Protein 4WIN (pdb70)

Foldseek 3Di:
DAEEEEEDQADPLRVLLVVLCVVVPHHYDYYYLADDCVVPVPPNYLAYEYEAHPDDLPDPPGRAHDLVVVVVCQVVLHAYEYEAVRQVNVQVSFVFDKDFFPDADFFKFKKAFDAPPCQQVPPQQCLPVHAPGSCRNCVVFAHHNDGDLLCPPPDDRIWIFGGDDRMATPGGGDPKHQTMAGNRYRRQWIADDSSNYIYGNTDLSDVSGVCSSVSVCRCQCVVSPDDD/DEEEEEEDQADPLRVLLVVLCVVVVHHYDYYYLADDCVNPVPPRYLAYEYEAHDDDPPDPPGRAHDLVVVVVCLVVLHAYEYEANRQVNVQVSFVFDKFFFPDFDFFKFKKFWDAPVCLLVDQQLPLPPDDSDSCVSCVVFAHHHDADLLCPPPPDRMWTFGADHGMATPGGGDQKHQTMAGNRYRSQWIADPSRNYIYGNTDLSDVRGVCSSVSSCSCRCVNSNDDD

GO terms:
  GO:0000287 magnesium ion binding (F, IDA)
  GO:0003922 GMP synthase (glutamine-hydrolyzing) activity (F, IDA)
  GO:0006177 GMP biosynthetic process (P, IDA)
  GO:0003922 GMP synthase (glutamine-hydrolyzing) activity (F, EXP)

CATH classification: 3.40.50.880

Nearest PDB structures (foldseek):
  4win-assembly2_B  TM=1.004E+00  e=6.327E-55  Plasmodium falciparum 3D7
  3uow-assembly1_A  TM=9.994E-01  e=2.129E-46  Plasmodium falciparum 3D7
  4wio-assembly1_A  TM=9.931E-01  e=1.681E-43  Plasmodium falciparum 3D7
  4wim-assembly1_A  TM=9.655E-01  e=7.748E-39  Plasmodium falciparum 3D7
  7zu9-assembly1_A  TM=9.423E-01  e=2.255E-33  Plasmodium falciparum 3D7

Solvent-accessible surface area: 18667 Å² total; per-residue (Å²): 181,33,44,0,0,0,0,5,1,4,4,46,31,0,12,44,0,14,68,12,1,78,78,19,83,7,88,23,45,6,40,6,23,2,4,42,48,133,50,1,48,142,60,81,16,69,0,0,0,0,0,0,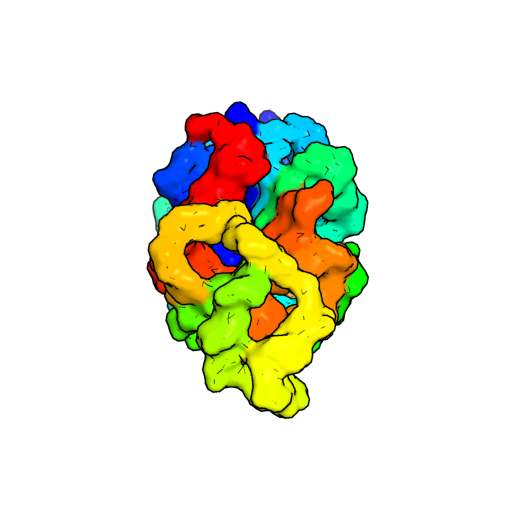16,66,42,31,4,94,115,100,56,14,3,70,6,77,103,115,0,1,92,40,0,27,144,120,107,12,8,0,0,0,0,8,2,0,0,8,0,0,0,60,16,25,68,13,96,14,130,73,16,154,71,69,13,155,11,88,29,85,0,17,3,2,42,74,114,10,24,127,75,6,125,26,19,165,84,30,82,86,14,102,48,8,150,72,6,12,87,112,51,82,15,26,110,131,50,2,64,1,3,81,120,22,134,60,40,84,3,39,0,47,0,37,12,104,30,31,3,45,108,34,1,117,71,4,32,0,1,1,0,0,101,54,0,23,3,0,1,1,15,0,125,97,92,52,0,4,0,0,0,1,4,0,0,18,119,28,3,135,34,0,62,46,1,0,101,1,2,0,39,56,16,6,150,13,72,108,94,33,85,0,1,0,0,6,0,3,7,45,29,1,16,50,0,15,114,40,0,66,101,20,77,6,140,32,15,16,34,3,19,0,1,60,43,91,60,0,58,109,76,85,20,41,0,0,0,0,0,0,19,61,39,25,7,86,113,108,53,10,1,65,7,70,112,94,0,4,97,44,0,31,133,80,84,12,11,1,0,0,0,5,3,0,0,7,3,0,0,61,18,27,125,11,88,12,122,108,13,107,72,63,13,161,11,82,26,85,0,20,6,1,42,87,111,11,26,88,83,6,126,29,4,69,88,53,50,107,58,79,46,12,84,48,25,14,81,127,61,80,21,27,113,128,54,2,58,1,3,78,129,29,112,54,50,92,1,46,0,41,0,32,10,95,17,21,4,55,65,32,1,76,72,6,57,0,0,0,0,0,72,60,0,28,3,0,1,2,18,1,54,104,88,59,0,2,0,0,0,1,5,0,5,10,84,75,2,135,36,0,79,50,0,1,86,4,0,0,15,56,23,10,146,5,76,206

InterPro domains:
  IPR001674 GMP synthase, C-terminal [PF00958] (464-554)
  IPR001674 GMP synthase, C-terminal [TIGR00884] (244-555)
  IPR001674 GMP synthase, C-terminal [cd01997] (248-555)
  IPR004739 GMP synthase, glutamine amidotransferase [TIGR00888] (9-232)
  IPR004739 GMP synthase, glutamine amidotransferase [cd01742] (9-225)
  IPR014729 Rossmann-like alpha/beta/alpha sandwich fold [G3DSA:3.40.50.620] (236-440)
  IPR017926 Glutamine amidotransferase [PF00117] (10-226)
  IPR022310 NAD/GMP synthase [PF02540] (250-316)
  IPR022955 GMP synthase [MF_00344] (6-555)
  IPR025777 GMP synthetase ATP pyrophosphatase domain [PS51553] (235-430)
  IPR029062 Class I glutamine amidotransferase-like [G3DSA:3.40.50.880] (1-232)
  IPR029062 Class I glutamine amidotransferase-like [SSF52317] (8-234)

Sequence (456 aa):
YDKILVLNFGSQYFHLIVKRLNNIKIFSETKDYGVELKDIKDMNIKGVILSGGPYSVTEAGSPHLKKEVFEYFLEKKIPIFGICYGMQEIAVQMNGEVKKSKTSEYGCTDVNILRNDNINNITYCRNFGDSSSAMDLYSNYKLMNETCCLFENIKSDITTVWMNHNDEVTKIPENFYLVSSSENCLICSIYNKEYNIYGVQYHPEVYESLDGELMFYNFAYNICKCKKYDKILVLNFGSQYFHLIVKRLNNIKIFSETKDYGVELKDIKDMNIKGVILSGGPYSVTEAGSPHLKKEVFEYFLEKKIPIFGICYGMQEIAVQMNGEVKKSKTSEYGCTDVNILRNDNINNITYCRNFGDSSSAMDLYSNYKLMNETCCLFENIKSDITTVWMNHNDEVTKIPENFYLVSSSENCLICSIYNKEYNIYGVQYHPEVYESLDGELMFYNFAYNICKCKK

Secondary structure (DSSP, 8-state):
--EEEEEESS-TTHHHHHHHHHHTT--EEEEETT--HHHHTTS-EEEEEE---SS-TTSTT-----HHHHHHHHHTT--EEEETHHHHHHHHHTT-EEEEEEEEEEEEEEEEEP-TT-GGG---GGGTTT-SSHHHHGGGS---SS--GGGTT-SSSEEEEEEEEEEEEEEPPTT-EEEEEETTEEEEEEEETTTTEEEESS-TTSTTSTTHHHHHHIIIIIIS----/--EEEEEESS-TTHHHHHHHHHHTT-EEEEEETT--GGGTTTS-EEEEEE---SS-SSSTT-----HHHHHHHHHTT--EEEETHHHHHHHHHTT-EEEEEEEEEEEEEEEEE--GGGGGG---GGGGSS---HHHHGGGS---SS--GGGTT-S-SEEEEEEEEEEEEEEPPTT-EEEEE-SS-SS-EEEETTTTEEEESS-TTSTT-TTHHHHHHIIIIIIS----

Organism: Plasmodium falciparum (isolate 3D7) (NCBI:txid36329)

B-factor: mean 45.23, std 11.97, range [20.73, 97.27]

Structure (mmCIF, N/CA/C/O backbone):
data_4WIN
#
_entry.id   4WIN
#
_cell.length_a   70.820
_cell.length_b   74.210
_cell.length_c   91.590
_cell.angle_alpha   90.00
_cell.angle_beta   90.00
_cell.angle_gamma   90.00
#
_symmetry.space_group_name_H-M   'P 21 21 21'
#
loop_
_entity.id
_entity.type
_entity.pdbx_description
1 polymer 'GMP synthetase'
2 non-polymer 'NITRATE ION'
3 water water
#
loop_
_atom_site.group_PDB
_atom_site.id
_atom_site.type_symbol
_atom_site.label_atom_id
_atom_site.label_alt_id
_atom_site.label_comp_id
_atom_site.label_asym_id
_atom_site.label_entity_id
_atom_site.label_seq_id
_atom_site.pdbx_PDB_ins_code
_atom_site.Cartn_x
_atom_site.Cartn_y
_atom_site.Cartn_z
_atom_site.occupancy
_atom_site.B_iso_or_equiv
_atom_site.auth_seq_id
_atom_site.auth_comp_id
_atom_site.auth_asym_id
_atom_site.auth_atom_id
_atom_site.pdbx_PDB_model_num
ATOM 1 N N . TYR A 1 18 ? -6.383 -26.371 -15.114 1.00 71.89 6 TYR A N 1
ATOM 2 C CA . TYR A 1 18 ? -5.635 -26.456 -13.865 1.00 65.55 6 TYR A CA 1
ATOM 3 C C . TYR A 1 18 ? -6.565 -26.596 -12.665 1.00 65.76 6 TYR A C 1
ATOM 4 O O . TYR A 1 18 ? -7.749 -26.265 -12.740 1.00 62.85 6 TYR A O 1
ATOM 13 N N . ASP A 1 19 ? -6.019 -27.089 -11.558 1.00 59.83 7 ASP A N 1
ATOM 14 C CA . ASP A 1 19 ? -6.748 -27.121 -10.298 1.00 58.27 7 ASP A CA 1
ATOM 15 C C . ASP A 1 19 ? -6.526 -25.812 -9.548 1.00 55.88 7 ASP A C 1
ATOM 16 O O . ASP A 1 19 ? -5.577 -25.679 -8.775 1.00 57.22 7 ASP A O 1
ATOM 21 N N . LYS A 1 20 ? -7.408 -24.846 -9.790 1.00 55.66 8 LYS A N 1
ATOM 22 C CA . LYS A 1 20 ? -7.270 -23.507 -9.227 1.00 50.46 8 LYS A CA 1
ATOM 23 C C . LYS A 1 20 ? -7.509 -23.452 -7.720 1.00 48.26 8 LYS A C 1
ATOM 24 O O . LYS A 1 20 ? -8.452 -24.052 -7.203 1.00 40.83 8 LYS A O 1
ATOM 30 N N . ILE A 1 21 ? -6.643 -22.720 -7.026 1.00 45.14 9 ILE A N 1
ATOM 31 C CA . ILE A 1 21 ? -6.872 -22.365 -5.632 1.00 34.15 9 ILE A CA 1
ATOM 32 C C . ILE A 1 21 ? -7.159 -20.870 -5.556 1.00 32.40 9 ILE A C 1
ATOM 33 O O . ILE A 1 21 ? -6.291 -20.049 -5.849 1.00 32.33 9 ILE A O 1
ATOM 38 N N . LEU A 1 22 ? -8.386 -20.522 -5.181 1.00 31.05 10 LEU A N 1
ATOM 39 C CA . LEU A 1 22 ? -8.801 -19.126 -5.121 1.00 27.10 10 LEU A CA 1
ATOM 40 C C . LEU A 1 22 ? -8.341 -18.460 -3.827 1.00 31.00 10 LEU A C 1
ATOM 41 O O . LEU A 1 22 ? -8.725 -18.871 -2.734 1.00 31.65 10 LEU A O 1
ATOM 46 N N . VAL A 1 23 ? -7.512 -17.430 -3.957 1.00 30.25 11 VAL A N 1
ATOM 47 C CA . VAL A 1 23 ? -7.036 -16.690 -2.796 1.00 30.07 11 VAL A CA 1
ATOM 48 C C . VAL A 1 23 ? -7.685 -15.312 -2.754 1.00 34.86 11 VAL A C 1
ATOM 49 O O . VAL A 1 23 ? -7.449 -14.477 -3.629 1.00 37.86 11 VAL A O 1
ATOM 53 N N . LEU A 1 24 ? -8.503 -15.078 -1.734 1.00 28.71 12 LEU A N 1
ATOM 54 C CA . LEU A 1 24 ? -9.238 -13.825 -1.624 1.00 30.76 12 LEU A CA 1
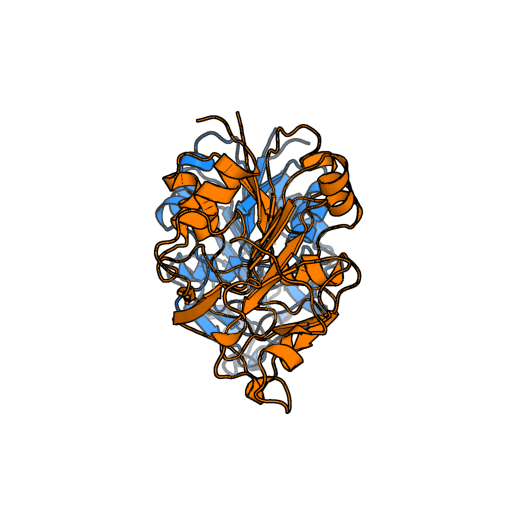ATOM 55 C C . LEU A 1 24 ? -8.506 -12.821 -0.736 1.00 32.80 12 LEU A C 1
ATOM 56 O O . LEU A 1 24 ? -8.020 -13.164 0.343 1.00 30.20 12 LEU A O 1
ATOM 61 N N . ASN A 1 25 ? -8.436 -11.578 -1.206 1.00 28.55 13 ASN A N 1
ATOM 62 C CA . ASN A 1 25 ? -7.662 -10.537 -0.541 1.00 27.76 13 ASN A CA 1
ATOM 63 C C . ASN A 1 25 ? -8.498 -9.694 0.417 1.00 29.32 13 ASN A C 1
ATOM 64 O O . ASN A 1 25 ? -9.478 -9.064 0.018 1.00 26.54 13 ASN A O 1
ATOM 69 N N . PHE A 1 26 ? -8.096 -9.682 1.683 1.00 28.75 14 PHE A N 1
ATOM 70 C CA . PHE A 1 26 ? -8.760 -8.862 2.685 1.00 28.12 14 PHE A CA 1
ATOM 71 C C . PHE A 1 26 ? -7.852 -7.729 3.148 1.00 30.64 14 PHE A C 1
ATOM 72 O O . PHE A 1 26 ? -8.058 -7.152 4.214 1.00 29.56 14 PHE A O 1
ATOM 80 N N . GLY A 1 27 ? -6.844 -7.420 2.336 1.00 34.37 15 GLY A N 1
ATOM 81 C CA . GLY A 1 27 ? -5.995 -6.265 2.567 1.00 29.59 15 GLY A CA 1
ATOM 82 C C . GLY A 1 27 ? -4.662 -6.549 3.233 1.00 31.62 15 GLY A C 1
ATOM 83 O O . GLY A 1 27 ? -3.983 -5.628 3.687 1.00 33.08 15 GLY A O 1
ATOM 84 N N . SER A 1 28 ? -4.277 -7.820 3.278 1.00 29.02 16 SER A N 1
ATOM 85 C CA . SER A 1 28 ? -3.081 -8.233 4.009 1.00 35.28 16 SER A CA 1
ATOM 86 C C . SER A 1 28 ? -1.788 -7.682 3.415 1.00 37.59 16 SER A C 1
ATOM 87 O O . SER A 1 28 ? -1.626 -7.616 2.196 1.00 37.88 16 SER A O 1
ATOM 90 N N . GLN A 1 29 ? -0.870 -7.291 4.293 1.00 34.72 17 GLN A N 1
ATOM 91 C CA . GLN A 1 29 ? 0.469 -6.889 3.884 1.00 33.63 17 GLN A CA 1
ATOM 92 C C . GLN A 1 29 ? 1.297 -8.119 3.528 1.00 34.86 17 GLN A C 1
ATOM 93 O O . GLN A 1 29 ? 2.329 -8.014 2.865 1.00 31.98 17 GLN A O 1
ATOM 99 N N . TYR A 1 30 ? 0.835 -9.282 3.981 1.00 34.24 18 TYR A N 1
ATOM 100 C CA . TYR A 1 30 ? 1.513 -10.544 3.710 1.00 32.39 18 TYR A CA 1
ATOM 101 C C . TYR A 1 30 ? 0.798 -11.342 2.626 1.00 29.36 18 TYR A C 1
ATOM 102 O O . TYR A 1 30 ? 1.008 -12.547 2.502 1.00 34.66 18 TYR A O 1
ATOM 111 N N . PHE A 1 31 ? -0.050 -10.676 1.849 1.00 32.27 19 PHE A N 1
ATOM 112 C CA . PHE A 1 31 ? -0.909 -11.378 0.901 1.00 32.99 19 PHE A CA 1
ATOM 113 C C . PHE A 1 31 ? -0.129 -12.127 -0.174 1.00 35.35 19 PHE A C 1
ATOM 114 O O . PHE A 1 31 ? -0.449 -13.274 -0.486 1.00 33.54 19 PHE A O 1
ATOM 122 N N . HIS A 1 32 ? 0.888 -11.488 -0.743 1.00 34.03 20 HIS A N 1
ATOM 123 C CA . HIS A 1 32 ? 1.625 -12.109 -1.837 1.00 30.02 20 HIS A CA 1
ATOM 124 C C . HIS A 1 32 ? 2.438 -13.304 -1.355 1.00 30.89 20 HIS A C 1
ATOM 125 O O . HIS A 1 32 ? 2.827 -14.160 -2.149 1.00 30.81 20 HIS A O 1
ATOM 132 N N . LEU A 1 33 ? 2.687 -13.364 -0.051 1.00 31.71 21 LEU A N 1
ATOM 133 C CA . LEU A 1 33 ? 3.385 -14.501 0.535 1.00 27.58 21 LEU A CA 1
ATOM 134 C C . LEU A 1 33 ? 2.544 -15.768 0.408 1.00 33.24 21 LEU A C 1
ATOM 135 O O . LEU A 1 33 ? 3.080 -16.872 0.317 1.00 36.09 21 LEU A O 1
ATOM 140 N N . ILE A 1 34 ? 1.225 -15.602 0.393 1.00 33.74 22 ILE A N 1
ATOM 141 C CA . ILE A 1 34 ? 0.315 -16.724 0.198 1.00 30.96 22 ILE A CA 1
ATOM 142 C C . ILE A 1 34 ? 0.472 -17.295 -1.206 1.00 30.63 22 ILE A C 1
ATOM 143 O O . ILE A 1 34 ? 0.448 -18.512 -1.399 1.00 35.88 22 ILE A O 1
ATOM 148 N N . VAL A 1 35 ? 0.638 -16.410 -2.183 1.00 23.72 23 VAL A N 1
ATOM 149 C CA . VAL A 1 35 ? 0.872 -16.831 -3.558 1.00 26.49 23 VAL A CA 1
ATOM 150 C C . VAL A 1 35 ? 2.231 -17.516 -3.664 1.00 32.02 23 VAL A C 1
ATOM 151 O O . VAL A 1 35 ? 2.380 -18.515 -4.367 1.00 35.10 23 VAL A O 1
ATOM 155 N N . LYS A 1 36 ? 3.213 -16.979 -2.946 1.00 32.03 24 LYS A N 1
ATOM 15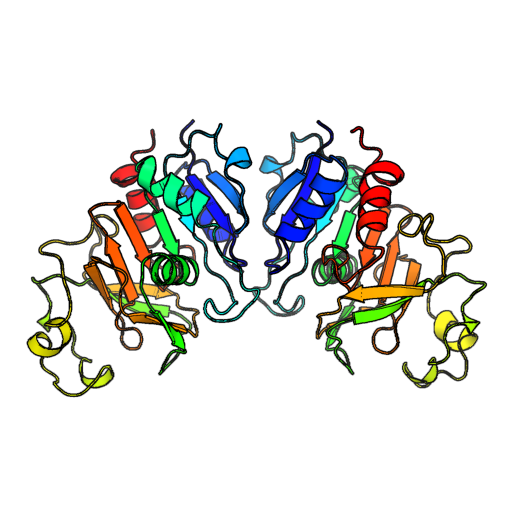6 C CA . LYS A 1 36 ? 4.543 -17.574 -2.893 1.00 31.68 24 LYS A CA 1
ATOM 157 C C . LYS A 1 36 ? 4.486 -19.006 -2.370 1.00 38.60 24 LYS A C 1
ATOM 158 O O . LYS A 1 36 ? 5.122 -19.901 -2.928 1.00 36.14 24 LYS A O 1
ATOM 164 N N . ARG A 1 37 ? 3.719 -19.214 -1.302 1.00 36.49 25 ARG A N 1
ATOM 165 C CA . ARG A 1 37 ? 3.565 -20.539 -0.704 1.00 31.69 25 ARG A CA 1
ATOM 166 C C . ARG A 1 37 ? 2.982 -21.539 -1.695 1.00 33.98 25 ARG A C 1
ATOM 167 O O . ARG A 1 37 ? 3.410 -22.691 -1.750 1.00 35.69 25 ARG A O 1
ATOM 175 N N . LEU A 1 38 ? 2.003 -21.093 -2.475 1.00 33.90 26 LEU A N 1
ATOM 176 C CA . LEU A 1 38 ? 1.366 -21.962 -3.456 1.00 37.36 26 LEU A CA 1
ATOM 177 C C . LEU A 1 38 ? 2.288 -22.213 -4.645 1.00 36.24 26 LEU A C 1
ATOM 178 O O . LEU A 1 38 ? 2.239 -23.275 -5.265 1.00 38.47 26 LEU A O 1
ATOM 183 N N . ASN A 1 39 ? 3.130 -21.234 -4.958 1.00 37.08 27 ASN A N 1
ATOM 184 C CA . ASN A 1 39 ? 4.116 -21.397 -6.019 1.00 40.83 27 ASN A CA 1
ATOM 185 C C . ASN A 1 39 ? 5.188 -22.408 -5.629 1.00 37.19 27 ASN A C 1
ATOM 186 O O . ASN A 1 39 ? 5.644 -23.194 -6.458 1.00 39.23 27 ASN A O 1
ATOM 191 N N . ASN A 1 40 ? 5.578 -22.383 -4.358 1.00 38.88 28 ASN A N 1
ATOM 192 C CA . ASN A 1 40 ? 6.598 -23.288 -3.837 1.00 35.94 28 ASN A CA 1
ATOM 193 C C . ASN A 1 40 ? 6.176 -24.751 -3.918 1.00 39.19 28 ASN A C 1
ATOM 194 O O . ASN A 1 40 ? 7.015 -25.639 -4.062 1.00 39.11 28 ASN A O 1
ATOM 199 N N . ILE A 1 41 ? 4.874 -24.997 -3.822 1.00 39.14 29 ILE A N 1
ATOM 200 C CA . ILE A 1 41 ? 4.347 -26.355 -3.904 1.00 36.04 29 ILE A CA 1
ATOM 201 C C . ILE A 1 41 ? 3.669 -26.607 -5.248 1.00 36.81 29 ILE A C 1
ATOM 202 O O . ILE A 1 41 ? 2.848 -27.517 -5.374 1.00 36.09 29 ILE A O 1
ATOM 207 N N . LYS A 1 42 ? 4.021 -25.789 -6.239 1.00 37.23 30 LYS A N 1
ATOM 208 C CA . LYS A 1 42 ? 3.547 -25.948 -7.614 1.00 42.16 30 LYS A CA 1
ATOM 209 C C . LYS A 1 42 ? 2.023 -26.010 -7.716 1.00 43.71 30 LYS A C 1
ATOM 210 O O . LYS A 1 42 ? 1.462 -26.995 -8.195 1.00 47.36 30 LYS A O 1
ATOM 213 N N . ILE A 1 43 ? 1.361 -24.950 -7.266 1.00 45.69 31 ILE A N 1
ATOM 214 C CA . ILE A 1 43 ? -0.096 -24.884 -7.284 1.00 39.29 31 ILE A CA 1
ATOM 215 C C . ILE A 1 43 ? -0.579 -23.619 -7.986 1.00 37.01 31 ILE A C 1
ATOM 216 O O . ILE A 1 43 ? -0.173 -22.512 -7.634 1.00 38.57 31 ILE A O 1
ATOM 221 N N . PHE A 1 44 ? -1.440 -23.789 -8.985 1.00 38.87 32 PHE A N 1
ATOM 222 C CA . PHE A 1 44 ? -1.997 -22.652 -9.707 1.00 36.13 32 PHE A CA 1
ATOM 223 C C . PHE A 1 44 ? -2.965 -21.887 -8.812 1.00 42.46 32 PHE A C 1
ATOM 224 O O . PHE A 1 44 ? -3.898 -22.466 -8.254 1.00 39.22 32 PHE A O 1
ATOM 232 N N . SER A 1 45 ? -2.739 -20.584 -8.676 1.00 41.18 33 SER A N 1
ATOM 233 C CA . SER A 1 45 ? -3.572 -19.759 -7.810 1.00 37.94 33 SER A CA 1
ATOM 234 C C . SER A 1 45 ? -4.285 -18.659 -8.585 1.00 38.28 33 SER A C 1
ATOM 235 O O . SER A 1 45 ? -3.816 -18.213 -9.632 1.00 44.63 33 SER A O 1
ATOM 238 N N . GLU A 1 46 ? -5.425 -18.231 -8.056 1.00 35.90 34 GLU A N 1
ATOM 239 C CA . GLU A 1 46 ? -6.185 -17.130 -8.630 1.00 33.38 34 GLU A CA 1
ATOM 240 C C . GLU A 1 46 ? -6.521 -16.132 -7.530 1.00 39.30 34 GLU A C 1
ATOM 241 O O . GLU A 1 46 ? -7.115 -16.498 -6.516 1.00 40.31 34 GLU A O 1
ATOM 247 N N . THR A 1 47 ? -6.135 -14.875 -7.723 1.00 31.85 35 THR A N 1
ATOM 248 C CA . THR A 1 47 ? -6.326 -13.869 -6.685 1.00 36.02 35 THR A CA 1
ATOM 249 C C . THR A 1 47 ? -7.485 -12.928 -6.992 1.00 40.27 35 THR A C 1
ATOM 250 O O . THR A 1 47 ? -7.506 -12.264 -8.028 1.00 42.06 35 THR A O 1
ATOM 254 N N . LYS A 1 48 ? -8.448 -12.881 -6.079 1.00 34.45 36 LYS A N 1
ATOM 255 C CA . LYS A 1 48 ? -9.555 -11.939 -6.163 1.00 30.92 36 LYS A CA 1
ATOM 256 C C . LYS A 1 48 ? -9.646 -11.154 -4.859 1.00 32.53 36 LYS A C 1
ATOM 257 O O . LYS A 1 48 ? -8.946 -11.463 -3.896 1.00 31.66 36 LYS A O 1
ATOM 263 N N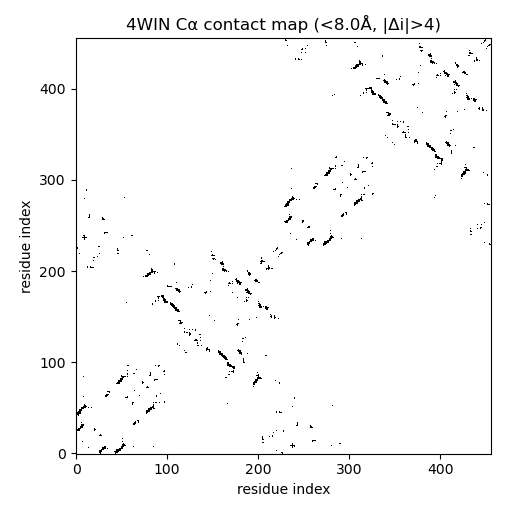 . ASP A 1 49 ? -10.506 -10.142 -4.824 1.00 31.96 37 ASP A N 1
ATOM 264 C CA . ASP A 1 49 ? -10.668 -9.348 -3.614 1.00 33.75 37 ASP A CA 1
ATOM 265 C C . ASP A 1 49 ? -11.839 -9.841 -2.769 1.00 36.80 37 ASP A C 1
ATOM 266 O O . ASP A 1 49 ? -12.581 -10.737 -3.175 1.00 32.59 37 ASP A O 1
ATOM 271 N N . TYR A 1 50 ? -11.984 -9.244 -1.591 1.00 32.79 38 TYR A N 1
ATOM 272 C CA . TYR A 1 50 ? -13.027 -9.603 -0.636 1.00 28.72 38 TYR A CA 1
ATOM 273 C C . TYR A 1 50 ? -14.426 -9.562 -1.245 1.00 34.58 38 TYR A C 1
ATOM 274 O O . TYR A 1 50 ? -15.278 -10.387 -0.915 1.00 35.23 38 TYR A O 1
ATOM 283 N N . GLY A 1 51 ? -14.655 -8.603 -2.135 1.00 38.04 39 GLY A N 1
ATOM 284 C CA . GLY A 1 51 ? -15.972 -8.390 -2.696 1.00 32.63 39 GLY A CA 1
ATOM 285 C C . GLY A 1 51 ? -16.224 -9.223 -3.933 1.00 41.04 39 GLY A C 1
ATOM 286 O O . GLY A 1 51 ? -17.135 -8.954 -4.683 1.00 45.56 39 GLY A O 1
ATOM 287 N N . VAL A 1 52 ? -15.434 -10.264 -4.134 1.00 37.14 40 VAL A N 1
ATOM 288 C CA . VAL A 1 52 ? -15.585 -11.110 -5.312 1.00 37.08 40 VAL A CA 1
ATOM 289 C C . VAL A 1 52 ? -17.038 -11.541 -5.556 1.00 39.28 40 VAL A C 1
ATOM 290 O O . VAL A 1 52 ? -17.721 -12.020 -4.649 1.00 40.02 40 VAL A O 1
ATOM 294 N N . GLU A 1 53 ? -17.515 -11.331 -6.778 1.00 41.96 41 GLU A N 1
ATOM 295 C CA . GLU A 1 53 ? -18.890 -11.669 -7.122 1.00 41.75 41 GLU A CA 1
ATOM 296 C C . GLU A 1 53 ? -18.974 -13.046 -7.767 1.00 43.34 41 GLU A C 1
ATOM 297 O O . GLU A 1 53 ? -17.999 -13.547 -8.326 1.00 46.08 41 GLU A O 1
ATOM 303 N N . LEU A 1 54 ? -20.153 -13.648 -7.677 1.00 46.41 42 LEU A N 1
ATOM 304 C CA . LEU A 1 54 ? -20.351 -15.040 -8.056 1.00 42.04 42 LEU A CA 1
ATOM 305 C C . LEU A 1 54 ? -20.117 -15.285 -9.543 1.00 47.52 42 LEU A C 1
ATOM 306 O O . LEU A 1 54 ? -19.637 -16.348 -9.933 1.00 44.62 42 LEU A O 1
ATOM 311 N N . LYS A 1 55 ? -20.454 -14.302 -10.371 1.00 51.96 43 LYS A N 1
ATOM 312 C CA . LYS A 1 55 ? -20.298 -14.444 -11.814 1.00 53.78 43 LYS A CA 1
ATOM 313 C C . LYS A 1 55 ? -18.831 -14.563 -12.231 1.00 48.73 43 LYS A C 1
ATOM 314 O O . LYS A 1 55 ? -18.521 -15.121 -13.284 1.00 53.76 43 LYS A O 1
ATOM 320 N N . ASP A 1 56 ? -17.937 -14.040 -11.399 1.00 55.51 44 ASP A N 1
ATOM 321 C CA . ASP A 1 56 ? -16.510 -14.013 -11.708 1.00 48.83 44 ASP A CA 1
ATOM 322 C C . ASP A 1 56 ? -15.814 -15.342 -11.416 1.00 43.23 44 ASP A C 1
ATOM 323 O O . ASP A 1 56 ? -14.725 -15.603 -11.927 1.00 50.10 44 ASP A O 1
ATOM 328 N N . ILE A 1 57 ? -16.439 -16.181 -10.595 1.00 47.00 45 ILE A N 1
ATOM 329 C CA . ILE A 1 57 ? -15.832 -17.453 -10.212 1.00 48.16 45 ILE A CA 1
ATOM 330 C C . ILE A 1 57 ? -16.760 -18.639 -10.454 1.00 47.70 45 ILE A C 1
ATOM 331 O O . ILE A 1 57 ? -16.410 -19.778 -10.145 1.00 49.23 45 ILE A O 1
ATOM 336 N N . LYS A 1 58 ? -17.938 -18.368 -11.007 1.00 53.23 46 LYS A N 1
ATOM 337 C CA . LYS A 1 58 ? -18.931 -19.412 -11.249 1.00 48.88 46 LYS A CA 1
ATOM 338 C C . LYS A 1 58 ? -18.423 -20.467 -12.223 1.00 48.12 46 LYS A C 1
ATOM 339 O O . LYS A 1 58 ? -18.825 -21.627 -12.157 1.00 57.35 46 LYS A O 1
ATOM 341 N N . ASP A 1 59 ? -17.533 -20.060 -13.122 1.00 52.75 47 ASP A N 1
ATOM 342 C CA . ASP A 1 59 ? -17.047 -20.950 -14.168 1.00 48.15 47 ASP A CA 1
ATOM 343 C C . ASP A 1 59 ? -15.566 -21.280 -14.014 1.00 49.56 47 ASP A C 1
ATOM 344 O O . ASP A 1 59 ? -14.891 -21.596 -14.992 1.00 52.91 47 ASP A O 1
ATOM 349 N N . MET A 1 60 ? -15.062 -21.204 -12.787 1.00 47.45 48 MET A N 1
ATOM 350 C CA . MET A 1 60 ? -13.681 -21.582 -12.515 1.00 40.02 48 MET A CA 1
ATOM 351 C C . MET A 1 60 ? -13.606 -22.987 -11.935 1.00 45.70 48 MET A C 1
ATOM 352 O O . MET A 1 60 ? -14.529 -23.437 -11.255 1.00 48.65 48 MET A O 1
ATOM 357 N N . ASN A 1 61 ? -12.506 -23.679 -12.210 1.00 48.80 49 ASN A N 1
ATOM 358 C CA . ASN A 1 61 ? -12.263 -24.983 -11.609 1.00 52.90 49 ASN A CA 1
ATOM 359 C C . ASN A 1 61 ? -11.613 -24.808 -10.241 1.00 54.95 49 ASN A C 1
ATOM 360 O O . ASN A 1 61 ? -10.427 -25.088 -10.061 1.00 52.02 49 ASN A O 1
ATOM 365 N N . ILE A 1 62 ? -12.401 -24.333 -9.283 1.00 50.43 50 ILE A N 1
ATOM 366 C CA . ILE A 1 62 ? -11.897 -24.022 -7.951 1.00 45.10 50 ILE A CA 1
ATOM 367 C C . ILE A 1 62 ? -11.943 -25.235 -7.028 1.00 41.25 50 ILE A C 1
ATOM 368 O O . ILE A 1 62 ? -13.004 -25.811 -6.792 1.00 46.68 50 ILE A O 1
ATOM 373 N N . LYS A 1 63 ? -10.781 -25.617 -6.509 1.00 41.19 51 LYS A N 1
ATOM 374 C CA . LYS A 1 63 ? -10.680 -26.765 -5.617 1.00 40.27 51 LYS A CA 1
ATOM 375 C C . LYS A 1 63 ? -10.621 -26.332 -4.155 1.00 41.29 51 LYS A C 1
ATOM 376 O O . LYS A 1 63 ? -10.919 -27.117 -3.255 1.00 42.49 51 LYS A O 1
ATOM 382 N N . GLY A 1 64 ? -10.237 -25.081 -3.923 1.00 34.63 52 GLY A N 1
ATOM 383 C CA . GLY A 1 64 ? -10.135 -24.561 -2.573 1.00 31.01 52 GLY A CA 1
ATOM 384 C C . GLY A 1 64 ? -10.113 -23.047 -2.523 1.00 33.21 52 GLY A C 1
ATOM 385 O O . GLY A 1 64 ? -9.782 -22.388 -3.508 1.00 38.36 52 GLY A O 1
ATOM 386 N N . VAL A 1 65 ? -10.470 -22.494 -1.369 1.00 28.74 53 VAL A N 1
ATOM 387 C CA . VAL A 1 65 ? -10.491 -21.049 -1.183 1.00 28.19 53 VAL A CA 1
ATOM 388 C C . VAL A 1 65 ? -9.685 -20.648 0.049 1.00 27.04 53 VAL A C 1
ATOM 389 O O . VAL A 1 65 ? -9.860 -21.216 1.126 1.00 26.84 53 VAL A O 1
ATOM 393 N N . ILE A 1 66 ? -8.798 -19.673 -0.116 1.00 26.57 54 ILE A N 1
ATOM 394 C CA . ILE A 1 66 ? -8.034 -19.141 1.006 1.00 27.18 54 ILE A CA 1
ATOM 395 C C . ILE A 1 66 ? -8.426 -17.694 1.280 1.00 26.85 54 ILE A C 1
ATOM 396 O O . ILE A 1 66 ? -8.409 -16.858 0.376 1.00 28.77 54 ILE A O 1
ATOM 401 N N . LEU A 1 67 ? -8.790 -17.409 2.526 1.00 22.98 55 LEU A N 1
ATOM 402 C CA . LEU A 1 67 ? -9.117 -16.050 2.944 1.00 24.21 55 LEU A CA 1
ATOM 403 C C . LEU A 1 67 ? -7.929 -15.429 3.673 1.00 27.31 55 LEU A C 1
ATOM 404 O O . LEU A 1 67 ? -7.555 -15.879 4.756 1.00 27.14 55 LEU A O 1
ATOM 409 N N . SER A 1 68 ? -7.342 -14.397 3.077 1.00 26.86 56 SER A N 1
ATOM 410 C CA . SER A 1 68 ? -6.128 -13.787 3.613 1.00 26.11 56 SER A CA 1
ATOM 411 C C . SER A 1 68 ? -6.386 -12.991 4.883 1.00 25.81 56 SER A C 1
ATOM 412 O O . SER A 1 68 ? -7.529 -12.816 5.300 1.00 31.67 56 SER A O 1
ATOM 415 N N . GLY A 1 69 ? -5.309 -12.501 5.489 1.00 30.36 57 GLY A N 1
ATOM 416 C CA . GLY A 1 69 ? -5.413 -11.645 6.654 1.00 29.52 57 GLY A CA 1
ATOM 417 C C . GLY A 1 69 ? -5.784 -10.228 6.262 1.00 29.54 57 GLY A C 1
ATOM 418 O O . GLY A 1 69 ? -6.100 -9.959 5.103 1.00 29.86 57 GLY A O 1
ATOM 419 N N . GLY A 1 70 ? -5.745 -9.317 7.228 1.00 35.48 58 GLY A N 1
ATOM 420 C CA . GLY A 1 70 ? -6.104 -7.933 6.981 1.00 28.34 58 GLY A CA 1
ATOM 421 C C . GLY A 1 70 ? -5.977 -7.070 8.222 1.00 30.99 58 GLY A C 1
ATOM 422 O O . GLY A 1 70 ? -6.146 -7.554 9.340 1.00 35.03 58 GLY A O 1
ATOM 423 N N . PRO A 1 71 ? -5.678 -5.778 8.028 1.00 34.97 59 PRO A N 1
ATOM 424 C CA . PRO A 1 71 ? -5.456 -4.833 9.126 1.00 31.74 59 PRO A CA 1
ATOM 425 C C . PRO A 1 71 ? -6.746 -4.256 9.708 1.00 31.44 59 PRO A C 1
ATOM 426 O O . PRO A 1 71 ? -6.691 -3.562 10.725 1.00 31.70 59 PRO A O 1
ATOM 430 N N . TYR A 1 72 ? -7.882 -4.537 9.077 1.00 27.43 60 TYR A N 1
ATOM 431 C CA . TYR A 1 72 ? -9.153 -3.964 9.512 1.00 32.10 60 TYR A CA 1
ATOM 432 C C . TYR A 1 72 ? -9.813 -4.788 10.614 1.00 33.45 60 TYR A C 1
ATOM 433 O O . TYR A 1 72 ? -9.506 -5.967 10.793 1.00 34.11 60 TYR A O 1
ATOM 442 N N . SER A 1 73 ? -10.720 -4.152 11.350 1.00 32.42 61 SER A N 1
ATOM 443 C CA . SER A 1 73 ? -11.477 -4.826 12.398 1.00 33.47 61 SER A CA 1
ATOM 444 C C . SER A 1 73 ? -12.723 -5.486 11.816 1.00 39.37 61 SER A C 1
ATOM 445 O O . SER A 1 73 ? -13.562 -4.818 11.212 1.00 42.56 61 SER A O 1
ATOM 448 N N . VAL A 1 74 ? -12.843 -6.796 12.011 1.00 31.21 62 VAL A N 1
ATOM 449 C CA . VAL A 1 74 ? -13.917 -7.576 11.400 1.00 34.67 62 VAL A CA 1
ATOM 450 C C . VAL A 1 74 ? -15.310 -7.187 11.907 1.00 38.25 62 VAL A C 1
ATOM 451 O O . VAL A 1 74 ? -16.316 -7.493 11.267 1.00 38.10 62 VAL A O 1
ATOM 455 N N . THR A 1 75 ? -15.370 -6.503 13.045 1.00 39.24 63 THR A N 1
ATOM 456 C CA . THR A 1 75 ? -16.652 -6.100 13.617 1.00 44.99 63 THR A CA 1
ATOM 457 C C . THR A 1 75 ? -16.987 -4.645 13.301 1.00 49.27 63 THR A C 1
ATOM 458 O O . THR A 1 75 ? -18.144 -4.235 13.387 1.00 42.20 63 THR A O 1
ATOM 462 N N . GLU A 1 76 ? -15.970 -3.870 12.938 1.00 50.30 64 GLU A N 1
ATOM 463 C CA . GLU A 1 76 ? -16.154 -2.456 12.633 1.00 42.84 64 GLU A CA 1
ATOM 464 C C . GLU A 1 76 ? -16.869 -2.288 11.295 1.00 46.81 64 GLU A C 1
ATOM 465 O O . GLU A 1 76 ? -16.778 -3.152 10.423 1.00 43.89 64 GLU A O 1
ATOM 471 N N . ALA A 1 77 ? -17.587 -1.178 11.143 1.00 54.06 65 ALA A N 1
ATOM 472 C CA . ALA A 1 77 ? -18.347 -0.908 9.926 1.00 54.03 65 ALA A CA 1
ATOM 473 C C . ALA A 1 77 ? -17.448 -0.410 8.797 1.00 45.03 65 ALA A C 1
ATOM 474 O O . ALA A 1 77 ? -16.556 0.410 9.016 1.00 49.43 65 ALA A O 1
ATOM 476 N N . GLY A 1 78 ? -17.693 -0.909 7.588 1.00 40.44 66 GLY A N 1
ATOM 477 C CA . GLY A 1 78 ? -16.913 -0.520 6.427 1.00 38.16 66 GLY A CA 1
ATOM 478 C C . GLY A 1 78 ? -15.792 -1.495 6.120 1.00 37.15 66 GLY A C 1
ATOM 479 O O . GLY A 1 78 ? -15.142 -1.403 5.078 1.00 39.14 66 GLY A O 1
ATOM 480 N N . SER A 1 79 ? -15.569 -2.433 7.036 1.00 37.75 67 SER A N 1
ATOM 481 C CA . SER A 1 79 ? -14.520 -3.434 6.884 1.00 34.72 67 SER A CA 1
ATOM 482 C C . SER A 1 79 ? -14.847 -4.417 5.764 1.00 36.11 67 SER A C 1
ATOM 483 O O . SER A 1 79 ? -16.017 -4.677 5.486 1.00 34.31 67 SER A O 1
ATOM 486 N N . PRO A 1 80 ? -13.809 -4.965 5.112 1.00 31.92 68 PRO A N 1
ATOM 487 C CA . PRO A 1 80 ? -14.015 -5.929 4.026 1.00 32.88 68 PRO A CA 1
ATOM 488 C C . PRO A 1 80 ? -14.675 -7.219 4.505 1.00 32.81 68 PRO A C 1
ATOM 489 O O . PRO A 1 80 ? -14.263 -7.790 5.514 1.00 35.63 68 PRO A O 1
ATOM 493 N N . HIS A 1 81 ? -15.696 -7.664 3.782 1.00 29.11 69 HIS A N 1
ATOM 494 C CA . HIS A 1 81 ? -16.381 -8.905 4.112 1.00 32.09 69 HIS A CA 1
ATOM 495 C C . HIS A 1 81 ? -16.659 -9.716 2.856 1.00 36.18 69 HIS A C 1
ATOM 496 O O . HIS A 1 81 ? -16.691 -9.179 1.750 1.00 39.76 69 HIS A O 1
ATOM 503 N N . LEU A 1 82 ? -16.852 -11.016 3.038 1.00 29.81 70 LEU A N 1
ATOM 504 C CA . LEU A 1 82 ? -17.239 -11.890 1.943 1.00 30.84 70 LEU A CA 1
ATOM 505 C C . LEU A 1 82 ? -18.758 -11.891 1.819 1.00 35.32 70 LEU A C 1
ATOM 506 O O . LEU A 1 82 ? -19.466 -11.963 2.824 1.00 33.67 70 LEU A O 1
ATOM 511 N N . LYS A 1 83 ? -19.256 -11.792 0.591 1.00 33.85 71 LYS A N 1
ATOM 512 C CA . LYS A 1 83 ? -20.694 -11.825 0.354 1.00 36.64 71 LYS A CA 1
ATOM 513 C C . LYS A 1 83 ? -21.283 -13.135 0.859 1.00 41.44 71 LYS A C 1
ATOM 514 O O . LYS A 1 83 ? -20.733 -14.206 0.600 1.00 44.37 71 LYS A O 1
ATOM 520 N N . LYS A 1 84 ? -22.391 -13.040 1.590 1.00 39.29 72 LYS A N 1
ATOM 521 C CA . LYS A 1 84 ? -23.063 -14.218 2.131 1.00 38.94 72 LYS A CA 1
ATOM 522 C C . LYS A 1 84 ? -23.392 -15.194 1.009 1.00 40.37 72 LYS A C 1
ATOM 523 O O . LYS A 1 84 ? -23.281 -16.411 1.168 1.00 40.35 72 LYS A O 1
ATOM 529 N N . GLU A 1 85 ? -23.784 -14.632 -0.130 1.00 40.31 73 GLU A N 1
ATOM 530 C CA . GLU A 1 85 ? -24.091 -15.392 -1.334 1.00 41.09 73 GLU A CA 1
ATOM 531 C C . GLU A 1 85 ? -22.897 -16.229 -1.793 1.00 41.11 73 GLU A C 1
ATOM 532 O O . GLU A 1 85 ? -23.045 -17.400 -2.142 1.00 44.20 73 GLU A O 1
ATOM 538 N N . VAL A 1 86 ? -21.715 -15.621 -1.781 1.00 38.77 74 VAL A N 1
ATOM 539 C CA . VAL A 1 86 ? -20.502 -16.274 -2.264 1.00 33.47 74 VAL A CA 1
ATOM 540 C C . VAL A 1 86 ? -19.960 -17.288 -1.260 1.00 33.97 74 VAL A C 1
ATOM 541 O O . VAL A 1 86 ? -19.507 -18.370 -1.641 1.00 35.91 74 VAL A O 1
ATOM 545 N N . PHE A 1 87 ? -20.005 -16.938 0.021 1.00 29.89 75 PHE A N 1
ATOM 546 C CA . PHE A 1 87 ? -19.544 -17.843 1.069 1.00 37.28 75 PHE A CA 1
ATOM 547 C C . PHE A 1 87 ? -20.341 -19.145 1.063 1.00 39.93 75 PHE A C 1
ATOM 548 O O . PHE A 1 87 ? -19.769 -20.236 1.098 1.00 43.61 75 PHE A O 1
ATOM 556 N N . GLU A 1 88 ? -21.664 -19.024 1.016 1.00 36.90 76 GLU A N 1
ATOM 557 C CA . GLU A 1 88 ? -22.537 -20.190 1.031 1.00 39.49 76 GLU A CA 1
ATOM 558 C C . GLU A 1 88 ? -22.410 -21.006 -0.250 1.00 42.62 76 GLU A C 1
ATOM 559 O O . GLU A 1 88 ? -22.690 -22.205 -0.261 1.00 45.02 76 GLU A O 1
ATOM 565 N N . TYR A 1 89 ? -21.983 -20.352 -1.325 1.00 42.79 77 TYR A N 1
ATOM 566 C CA . TYR A 1 89 ? -21.727 -21.038 -2.586 1.00 38.20 77 TYR A CA 1
ATOM 567 C C . TYR A 1 89 ? -20.597 -22.050 -2.428 1.00 43.97 77 TYR A C 1
ATOM 568 O O . TYR A 1 89 ? -20.640 -23.137 -3.003 1.00 46.13 77 TYR A O 1
ATOM 577 N N . PHE A 1 90 ? -19.590 -21.687 -1.640 1.00 44.46 78 PHE A N 1
ATOM 578 C CA . PHE A 1 90 ? -18.447 -22.561 -1.398 1.00 42.05 78 PHE A CA 1
ATOM 579 C C . PHE A 1 90 ? -18.852 -23.806 -0.615 1.00 41.62 78 PHE A C 1
ATOM 580 O O . PHE A 1 90 ? -18.387 -24.909 -0.902 1.00 42.24 78 PHE A O 1
ATOM 588 N N . LEU A 1 91 ? -19.719 -23.620 0.375 1.00 43.45 79 LEU A N 1
ATOM 589 C CA . LEU A 1 91 ? -20.187 -24.728 1.199 1.00 45.73 79 LEU A CA 1
ATOM 590 C C . LEU A 1 91 ? -21.051 -25.679 0.380 1.00 43.78 79 LEU A C 1
ATOM 591 O O . LEU A 1 91 ? -20.863 -26.895 0.417 1.00 44.51 79 LEU A O 1
ATOM 596 N N . GLU A 1 92 ? -21.995 -25.109 -0.363 1.00 44.01 80 GLU A N 1
ATOM 597 C CA . GLU A 1 92 ? -22.916 -25.883 -1.186 1.00 39.05 80 GLU A CA 1
ATOM 598 C C . GLU A 1 92 ? -22.177 -26.644 -2.282 1.00 47.26 80 GLU A C 1
ATOM 599 O O . GLU A 1 92 ? -22.591 -27.731 -2.684 1.00 47.20 80 GLU A O 1
ATOM 605 N N . LYS A 1 93 ? -21.081 -26.066 -2.763 1.00 43.32 81 LYS A N 1
ATOM 606 C CA . LYS A 1 93 ? -20.276 -26.696 -3.803 1.00 40.85 81 LYS A CA 1
ATOM 607 C C . LYS A 1 93 ? -19.195 -27.590 -3.206 1.00 41.67 81 LYS A C 1
ATOM 608 O O . LYS A 1 93 ? -18.376 -28.152 -3.934 1.00 42.86 81 LYS A O 1
ATOM 614 N N . LYS A 1 94 ? -19.205 -27.715 -1.880 1.00 38.88 82 LYS A N 1
ATOM 615 C CA . LYS A 1 94 ? -18.221 -28.513 -1.150 1.00 40.92 82 LYS A CA 1
ATOM 616 C C . LYS A 1 94 ? -16.790 -28.071 -1.454 1.00 39.79 82 LYS A C 1
ATOM 617 O O . LYS A 1 94 ? -15.916 -28.899 -1.712 1.00 36.42 82 LYS A O 1
ATOM 620 N N . ILE A 1 95 ? -16.560 -26.762 -1.425 1.00 36.41 83 ILE A N 1
ATOM 621 C CA . ILE A 1 95 ? -15.222 -26.214 -1.621 1.00 39.57 83 ILE A CA 1
ATOM 622 C C . ILE A 1 95 ? -14.596 -25.841 -0.281 1.00 39.49 83 ILE A C 1
ATOM 623 O O . ILE A 1 95 ? -15.096 -24.956 0.411 1.00 42.65 83 ILE A O 1
ATOM 628 N N . PRO A 1 96 ? -13.500 -26.524 0.089 1.00 39.62 84 PRO A N 1
ATOM 629 C CA . PRO A 1 96 ? -12.812 -26.292 1.365 1.00 32.67 84 PRO A CA 1
ATOM 630 C C . PRO A 1 96 ? -12.318 -24.856 1.508 1.00 34.71 84 PRO A C 1
ATOM 631 O O . PRO A 1 96 ? -11.860 -24.264 0.532 1.00 33.78 84 PRO A O 1
ATOM 635 N N . ILE A 1 97 ? -12.414 -24.310 2.715 1.00 39.17 85 ILE A N 1
ATOM 636 C CA . ILE A 1 97 ? -11.998 -22.936 2.972 1.00 33.97 85 ILE A CA 1
ATOM 637 C C . ILE A 1 97 ? -10.898 -22.872 4.029 1.00 33.18 85 ILE A C 1
ATOM 638 O O . ILE A 1 97 ? -11.003 -23.494 5.087 1.00 32.55 85 ILE A O 1
ATOM 643 N N . PHE A 1 98 ? -9.841 -22.122 3.731 1.00 35.44 86 PHE A N 1
ATOM 644 C CA . PHE A 1 98 ? -8.745 -21.914 4.670 1.00 28.49 86 PHE A CA 1
ATOM 645 C C . PHE A 1 98 ? -8.664 -20.438 5.061 1.00 24.98 86 PHE A C 1
ATOM 646 O O . PHE A 1 98 ? -8.318 -19.589 4.242 1.00 24.74 86 PHE A O 1
ATOM 654 N N . GLY A 1 99 ? -8.985 -20.143 6.316 1.00 27.27 87 GLY A N 1
ATOM 655 C CA . GLY A 1 99 ? -8.980 -18.776 6.806 1.00 27.22 87 GLY A CA 1
ATOM 656 C C . GLY A 1 99 ? -7.721 -18.420 7.573 1.00 30.33 87 GLY A C 1
ATOM 657 O O . GLY A 1 99 ? -7.291 -19.156 8.462 1.00 30.49 87 GLY A O 1
ATOM 658 N N . ILE A 1 100 ? -7.131 -17.281 7.226 1.00 28.42 88 ILE A N 1
ATOM 659 C CA . ILE A 1 100 ? -5.898 -16.822 7.853 1.00 22.23 88 ILE A CA 1
ATOM 660 C C . ILE A 1 100 ? -6.102 -15.475 8.528 1.00 26.81 88 ILE A C 1
ATOM 661 O O . ILE A 1 100 ? -6.511 -14.513 7.878 1.00 29.38 88 ILE A O 1
ATOM 666 N N . CYS A 1 101 ? -5.811 -15.417 9.826 1.00 28.43 89 CYS A N 1
ATOM 667 C CA . CYS A 1 101 ? -5.933 -14.188 10.608 1.00 31.35 89 CYS A CA 1
ATOM 668 C C . CYS A 1 101 ? -7.338 -13.597 10.491 1.00 28.35 89 CYS A C 1
ATOM 669 O O . CYS A 1 101 ? -8.292 -14.135 11.053 1.00 29.40 89 CYS A O 1
ATOM 672 N N . TYR A 1 102 ? -7.455 -12.496 9.756 1.00 30.14 90 TYR A N 1
ATOM 673 C CA . TYR A 1 102 ? -8.748 -11.872 9.498 1.00 29.44 90 TYR A CA 1
ATOM 674 C C . TYR A 1 102 ? -9.696 -12.859 8.821 1.00 32.74 90 TYR A C 1
ATOM 675 O O . TYR A 1 102 ? -10.894 -12.884 9.108 1.00 32.91 90 TYR A O 1
ATOM 684 N N . GLY A 1 103 ? -9.143 -13.671 7.924 1.00 29.95 91 GLY A N 1
ATOM 685 C CA . GLY A 1 103 ? -9.913 -14.665 7.200 1.00 27.42 91 GLY A CA 1
ATOM 686 C C . GLY A 1 103 ? -10.586 -15.659 8.120 1.00 28.35 91 GLY A C 1
ATOM 687 O O . GLY A 1 103 ? -11.721 -16.070 7.879 1.00 30.08 91 GLY A O 1
ATOM 688 N N . MET A 1 104 ? -9.884 -16.046 9.180 1.00 31.19 92 MET A N 1
ATOM 689 C CA . MET A 1 104 ? -10.447 -16.944 10.179 1.00 31.27 92 MET A CA 1
ATOM 690 C C . MET A 1 104 ? -11.595 -16.272 10.920 1.00 29.44 92 MET A C 1
ATOM 691 O O . MET A 1 104 ? -12.628 -16.887 11.179 1.00 31.31 92 MET A O 1
ATOM 696 N N . GLN A 1 105 ? -11.405 -15.000 11.253 1.00 35.57 93 GLN A N 1
ATOM 697 C CA . GLN A 1 105 ? -12.418 -14.231 11.964 1.00 32.35 93 GLN A CA 1
ATOM 698 C C . GLN A 1 105 ? -13.630 -13.954 11.079 1.00 36.90 93 GLN A C 1
ATOM 699 O O . GLN A 1 105 ? -14.755 -13.852 11.570 1.00 34.98 93 GLN A O 1
ATOM 705 N N . GLU A 1 106 ? -13.394 -13.831 9.777 1.00 32.58 94 GLU A N 1
ATOM 706 C CA . GLU A 1 106 ? -14.479 -13.657 8.818 1.00 31.34 94 GLU A CA 1
ATOM 707 C C . GLU A 1 106 ? -15.370 -14.894 8.809 1.00 36.06 94 GLU A C 1
ATOM 708 O O . GLU A 1 106 ? -16.592 -14.790 8.724 1.00 41.21 94 GLU A O 1
ATOM 714 N N . ILE A 1 107 ? -14.742 -16.063 8.902 1.00 32.55 95 ILE A N 1
ATOM 715 C CA . ILE A 1 107 ? -15.458 -17.333 8.956 1.00 31.02 95 ILE A CA 1
ATOM 716 C C . ILE A 1 107 ? -16.344 -17.418 10.197 1.00 33.09 95 ILE A C 1
ATOM 717 O O . ILE A 1 107 ? -17.498 -17.842 10.119 1.00 34.86 95 ILE A O 1
ATOM 722 N N . ALA A 1 108 ? -15.798 -17.010 11.337 1.00 30.43 96 ALA A N 1
ATOM 723 C CA . ALA A 1 108 ? -16.535 -17.036 12.594 1.00 32.75 96 ALA A CA 1
ATOM 724 C C . ALA A 1 108 ? -17.764 -16.133 12.527 1.00 33.64 96 ALA A C 1
ATOM 725 O O . ALA A 1 108 ? -18.874 -16.554 12.854 1.00 37.06 96 ALA A O 1
ATOM 727 N N . VAL A 1 109 ? -17.557 -14.893 12.094 1.00 35.31 97 VAL A N 1
ATOM 728 C CA . VAL A 1 109 ? -18.644 -13.927 11.950 1.00 38.73 97 VAL A CA 1
ATOM 729 C C . VAL A 1 109 ? -19.682 -14.428 10.945 1.00 38.58 97 VAL A C 1
ATOM 730 O O . VAL A 1 109 ? -20.879 -14.170 11.084 1.00 45.55 97 VAL A O 1
ATOM 734 N N . GLN A 1 110 ? -19.216 -15.174 9.950 1.00 37.85 98 GLN A N 1
ATOM 735 C CA . GLN A 1 110 ? -20.084 -15.690 8.901 1.00 34.43 98 GLN A CA 1
ATOM 736 C C . GLN A 1 110 ? -20.945 -16.858 9.381 1.00 38.28 98 GLN A C 1
ATOM 737 O O . GLN A 1 110 ? -21.987 -17.149 8.794 1.00 35.29 98 GLN A O 1
ATOM 743 N N . MET A 1 111 ? -20.508 -17.529 10.443 1.00 36.22 99 MET A N 1
ATOM 744 C CA . MET A 1 111 ? -21.181 -18.744 10.896 1.00 33.06 99 MET A CA 1
ATOM 745 C C . MET A 1 111 ? -21.481 -18.745 12.394 1.00 38.51 99 MET A C 1
ATOM 746 O O . MET A 1 111 ? -21.126 -19.689 13.101 1.00 37.42 99 MET A O 1
ATOM 751 N N . ASN A 1 112 ? -22.137 -17.686 12.861 1.00 40.89 100 ASN A N 1
ATOM 752 C CA . ASN A 1 112 ? -22.615 -17.593 14.241 1.00 43.88 100 ASN A CA 1
ATOM 753 C C . ASN A 1 112 ? -21.514 -17.717 15.294 1.00 43.70 100 ASN A C 1
ATOM 754 O O . ASN A 1 112 ? -21.667 -18.436 16.282 1.00 45.86 100 ASN A O 1
ATOM 756 N N . GLY A 1 113 ? -20.407 -17.016 15.077 1.00 41.72 101 GLY A N 1
ATOM 757 C CA . GLY A 1 113 ? -19.351 -16.923 16.070 1.00 31.12 101 GLY A CA 1
ATOM 758 C C . GLY A 1 113 ? -19.175 -15.479 16.500 1.00 34.82 101 GLY A C 1
ATOM 759 O O . GLY A 1 113 ? -19.770 -14.579 15.910 1.00 40.58 101 GLY A O 1
ATOM 760 N N . GLU A 1 114 ? -18.361 -15.249 17.525 1.00 36.78 102 GLU A N 1
ATOM 761 C CA . GLU A 1 114 ? -18.124 -13.892 18.008 1.00 37.47 102 GLU A CA 1
ATOM 762 C C . GLU A 1 114 ? -16.639 -13.552 18.043 1.00 35.49 102 GLU A C 1
ATOM 763 O O . GLU A 1 114 ? -15.796 -14.422 18.262 1.00 41.08 102 GLU A O 1
ATOM 769 N N . VAL A 1 115 ? -16.331 -12.278 17.825 1.00 34.05 103 VAL A N 1
ATOM 770 C CA . VAL A 1 115 ? -14.953 -11.801 17.831 1.00 38.86 103 VAL A CA 1
ATOM 771 C C . VAL A 1 115 ? -14.819 -10.523 18.652 1.00 37.02 103 VAL A C 1
ATOM 772 O O . VAL A 1 115 ? -15.492 -9.530 18.382 1.00 44.46 103 VAL A O 1
ATOM 776 N N . LYS A 1 116 ? -13.952 -10.556 19.658 1.00 37.21 104 LYS A N 1
ATOM 777 C CA . LYS A 1 116 ? -13.682 -9.376 20.472 1.00 44.01 104 LYS A CA 1
ATOM 778 C C . LYS A 1 116 ? -12.203 -9.017 20.429 1.00 48.47 104 LYS A C 1
ATOM 779 O O . LYS A 1 116 ? -11.391 -9.757 19.870 1.00 48.05 104 LYS A O 1
ATOM 785 N N . LYS A 1 117 ? -11.857 -7.877 21.018 1.00 45.06 105 LYS A N 1
ATOM 786 C CA . LYS A 1 117 ? -10.460 -7.483 21.140 1.00 47.60 105 LYS A CA 1
ATOM 787 C C . LYS A 1 117 ? -9.773 -8.359 22.179 1.00 50.90 105 LYS A C 1
ATOM 788 O O . LYS A 1 117 ? -10.286 -8.538 23.284 1.00 54.55 105 LYS A O 1
ATOM 790 N N . SER A 1 118 ? -8.621 -8.914 21.816 1.00 48.87 106 SER A N 1
ATOM 791 C CA . SER A 1 118 ? -7.867 -9.775 22.720 1.00 48.71 106 SER A CA 1
ATOM 792 C C . SER A 1 118 ? -7.451 -9.022 23.976 1.00 56.60 106 SER A C 1
ATOM 793 O O . SER A 1 118 ? -7.067 -7.854 23.909 1.00 53.93 106 SER A O 1
ATOM 796 N N . LYS A 1 119 ? -7.533 -9.692 25.122 1.00 59.88 107 LYS A N 1
ATOM 797 C CA . LYS A 1 119 ? -7.061 -9.109 26.372 1.00 63.02 107 LYS A CA 1
ATOM 798 C C . LYS A 1 119 ? -5.553 -8.901 26.302 1.00 57.26 107 LYS A C 1
ATOM 799 O O . LYS A 1 119 ? -5.008 -7.999 26.937 1.00 57.91 107 LYS A O 1
ATOM 803 N N . THR A 1 120 ? -4.891 -9.745 25.517 1.00 52.90 108 THR A N 1
ATOM 804 C CA . THR A 1 120 ? -3.464 -9.613 25.247 1.00 53.63 108 THR A CA 1
ATOM 805 C C . THR A 1 120 ? -3.175 -9.916 23.779 1.00 55.61 108 THR A C 1
ATOM 806 O O . THR A 1 120 ? -3.249 -11.068 23.352 1.00 57.74 108 THR A O 1
ATOM 810 N N . SER A 1 121 ? -2.850 -8.880 23.011 1.00 51.42 109 SER A N 1
ATOM 811 C CA . SER A 1 121 ? -2.565 -9.043 21.588 1.00 51.19 109 SER A CA 1
ATOM 812 C C . SER A 1 121 ? -1.256 -9.798 21.373 1.00 53.48 109 SER A C 1
ATOM 813 O O . SER A 1 121 ? -0.457 -9.947 22.296 1.00 53.07 109 SER A O 1
ATOM 816 N N . GLU A 1 122 ? -1.042 -10.271 20.149 1.00 51.97 110 GLU A N 1
ATOM 817 C CA . GLU A 1 122 ? 0.139 -11.068 19.835 1.00 45.42 110 GLU A CA 1
ATOM 818 C C . GLU A 1 122 ? 0.856 -10.578 18.580 1.00 44.62 110 GLU A C 1
ATOM 819 O O . GLU A 1 122 ? 0.224 -10.278 17.566 1.00 51.12 110 GLU A O 1
ATOM 825 N N . TYR A 1 123 ? 2.181 -10.503 18.657 1.00 39.92 111 TYR A N 1
ATOM 826 C CA . TYR A 1 123 ? 3.000 -10.135 17.509 1.00 41.81 111 TYR A CA 1
ATOM 827 C C . TYR A 1 123 ? 4.347 -10.848 17.556 1.00 40.40 111 TYR A C 1
ATOM 828 O O . TYR A 1 123 ? 4.952 -10.983 18.619 1.00 47.24 111 TYR A O 1
ATOM 837 N N . GLY A 1 124 ? 4.812 -11.304 16.398 1.00 38.63 112 GLY A N 1
ATOM 838 C CA . GLY A 1 124 ? 6.093 -11.977 16.307 1.00 39.48 112 GLY A CA 1
ATOM 839 C C . GLY A 1 124 ? 5.976 -13.484 16.426 1.00 43.31 112 GLY A C 1
ATOM 840 O O . GLY A 1 124 ? 4.876 -14.036 16.397 1.00 39.42 112 GLY A O 1
ATOM 841 N N . CYS A 1 125 ? 7.120 -14.147 16.564 1.00 44.71 113 CYS A N 1
ATOM 842 C CA . CYS A 1 125 ? 7.166 -15.601 16.653 1.00 36.08 113 CYS A CA 1
ATOM 843 C C . CYS A 1 125 ? 6.463 -16.108 17.906 1.00 40.64 113 CYS A C 1
ATOM 844 O O . CYS A 1 125 ? 6.695 -15.607 19.006 1.00 43.52 113 CYS A O 1
ATOM 847 N N . THR A 1 126 ? 5.601 -17.103 17.729 1.00 41.96 114 THR A N 1
ATOM 848 C CA . THR A 1 126 ? 4.808 -17.636 18.829 1.00 42.66 114 THR A CA 1
ATOM 849 C C . THR A 1 126 ? 4.638 -19.146 18.696 1.00 41.59 114 THR A C 1
ATOM 850 O O . THR A 1 126 ? 4.414 -19.659 17.599 1.00 41.38 114 THR A O 1
ATOM 854 N N . ASP A 1 127 ? 4.757 -19.859 19.812 1.00 37.71 115 ASP A N 1
ATOM 855 C CA . ASP A 1 127 ? 4.526 -21.298 19.814 1.00 40.13 115 ASP A CA 1
ATOM 856 C C . ASP A 1 127 ? 3.045 -21.601 20.000 1.00 40.58 115 ASP A C 1
ATOM 857 O O . ASP A 1 127 ? 2.389 -21.035 20.876 1.00 40.58 115 ASP A O 1
ATOM 862 N N . VAL A 1 128 ? 2.525 -22.495 19.167 1.00 37.28 116 VAL A N 1
ATOM 863 C CA . VAL A 1 128 ? 1.120 -22.878 19.223 1.00 34.68 116 VAL A CA 1
ATOM 864 C C . VAL A 1 128 ? 0.979 -24.363 19.535 1.00 31.18 116 VAL A C 1
ATOM 865 O O . VAL A 1 128 ? 1.635 -25.201 18.918 1.00 35.25 116 VAL A O 1
ATOM 869 N N . ASN A 1 129 ? 0.127 -24.684 20.503 1.00 31.19 117 ASN A N 1
ATOM 870 C CA . ASN A 1 129 ? -0.116 -26.070 20.877 1.00 32.10 117 ASN A CA 1
ATOM 871 C C . ASN A 1 129 ? -1.223 -26.701 20.039 1.00 34.70 117 ASN A C 1
ATOM 872 O O . ASN A 1 129 ? -2.361 -26.233 20.050 1.00 36.07 117 ASN A O 1
ATOM 877 N N . ILE A 1 130 ? -0.887 -27.763 19.313 1.00 33.36 118 ILE A N 1
ATOM 878 C CA . ILE A 1 130 ? -1.887 -28.499 18.547 1.00 36.21 118 ILE A CA 1
ATOM 879 C C . ILE A 1 130 ? -2.718 -29.362 19.492 1.00 36.55 118 ILE A C 1
ATOM 880 O O . ILE A 1 130 ? -2.173 -30.111 20.303 1.00 38.57 118 ILE A O 1
ATOM 885 N N . LEU A 1 131 ? -4.038 -29.253 19.382 1.00 34.64 119 LEU A N 1
ATOM 886 C CA . LEU A 1 131 ? -4.936 -29.861 20.356 1.00 34.25 119 LEU A CA 1
ATOM 887 C C . LEU A 1 131 ? -5.569 -31.168 19.895 1.00 36.93 119 LEU A C 1
ATOM 888 O O . LEU A 1 131 ? -6.081 -31.274 18.781 1.00 37.71 119 LEU A O 1
ATOM 893 N N . ARG A 1 132 ? -5.516 -32.159 20.778 1.00 38.46 120 ARG A N 1
ATOM 894 C CA . ARG A 1 132 ? -6.308 -33.375 20.661 1.00 32.83 120 ARG A CA 1
ATOM 895 C C . ARG A 1 132 ? -6.896 -33.647 22.035 1.00 38.86 120 ARG A C 1
ATOM 896 O O . ARG A 1 132 ? -6.557 -32.962 22.997 1.00 44.97 120 ARG A O 1
ATOM 904 N N . ASN A 1 133 ? -7.769 -34.640 22.137 1.00 42.18 121 ASN A N 1
ATOM 905 C CA . ASN A 1 133 ? -8.347 -34.984 23.429 1.00 35.11 121 ASN A CA 1
ATOM 906 C C . ASN A 1 133 ? -7.314 -35.581 24.376 1.00 35.63 121 ASN A C 1
ATOM 907 O O . ASN A 1 133 ? -7.468 -35.511 25.595 1.00 41.53 121 ASN A O 1
ATOM 912 N N . ASP A 1 134 ? -6.253 -36.154 23.815 1.00 39.36 122 ASP A N 1
ATOM 913 C CA . ASP A 1 134 ? -5.268 -36.871 24.618 1.00 39.82 122 ASP A CA 1
ATOM 914 C C . ASP A 1 134 ? -3.985 -36.083 24.889 1.00 33.38 122 ASP A C 1
ATOM 915 O O . ASP A 1 134 ? -3.032 -36.630 25.442 1.00 45.27 122 ASP A O 1
ATOM 920 N N . ASN A 1 135 ? -3.953 -34.809 24.508 1.00 33.67 123 ASN A N 1
ATOM 921 C CA . ASN A 1 135 ? -2.759 -33.999 24.742 1.00 41.88 123 ASN A CA 1
ATOM 922 C C . ASN A 1 135 ? -3.063 -32.635 25.363 1.00 41.05 123 ASN A C 1
ATOM 923 O O . ASN A 1 135 ? -2.243 -31.719 25.293 1.00 40.91 123 ASN A O 1
ATOM 928 N N . ILE A 1 136 ? -4.233 -32.509 25.983 1.00 34.65 124 ILE A N 1
ATOM 929 C CA . ILE A 1 136 ? -4.643 -31.236 26.570 1.00 35.69 124 ILE A CA 1
ATOM 930 C C . ILE A 1 136 ? -3.793 -30.853 27.778 1.00 41.29 124 ILE A C 1
ATOM 931 O O . ILE A 1 136 ? -3.725 -29.681 28.145 1.00 46.86 124 ILE A O 1
ATOM 936 N N . ASN A 1 137 ? -3.138 -31.834 28.390 1.00 43.44 125 ASN A N 1
ATOM 937 C CA . ASN A 1 137 ? -2.296 -31.565 29.550 1.00 41.54 125 ASN A CA 1
ATOM 938 C C . ASN A 1 137 ? -0.964 -30.924 29.166 1.00 44.11 125 ASN A C 1
ATOM 939 O O . ASN A 1 137 ? -0.138 -30.628 30.029 1.00 49.95 125 ASN A O 1
ATOM 944 N N . ASN A 1 138 ? -0.762 -30.709 27.870 1.00 47.29 126 ASN A N 1
ATOM 945 C CA . ASN A 1 138 ? 0.391 -29.956 27.394 1.00 42.67 126 ASN A CA 1
ATOM 946 C C . ASN A 1 138 ? 0.146 -28.456 27.533 1.00 43.19 126 ASN A C 1
ATOM 947 O O . ASN A 1 138 ? 1.046 -27.645 27.315 1.00 43.84 126 ASN A O 1
ATOM 952 N N . ILE A 1 139 ? -1.083 -28.098 27.894 1.00 46.32 127 ILE A N 1
ATOM 953 C CA . ILE A 1 139 ? -1.446 -26.706 28.135 1.00 44.29 127 ILE A CA 1
ATOM 954 C C . ILE A 1 139 ? -1.166 -26.333 29.586 1.00 44.16 127 ILE A C 1
ATOM 955 O O . ILE A 1 139 ? -1.966 -26.622 30.477 1.00 47.49 127 ILE A O 1
ATOM 960 N N . THR A 1 140 ? -0.026 -25.692 29.817 1.00 45.66 128 THR A N 1
ATOM 961 C CA . THR A 1 140 ? 0.401 -25.348 31.169 1.00 44.51 128 THR A CA 1
ATOM 962 C C . THR A 1 140 ? 0.004 -23.924 31.548 1.00 44.31 128 THR A C 1
ATOM 963 O O . THR A 1 140 ? 0.530 -23.356 32.505 1.00 50.75 128 THR A O 1
ATOM 967 N N . TYR A 1 141 ? -0.932 -23.355 30.795 1.00 48.26 129 TYR A N 1
ATOM 968 C CA . TYR A 1 141 ? -1.348 -21.972 30.999 1.00 39.91 129 TYR A CA 1
ATOM 969 C C . TYR A 1 141 ? -2.866 -21.839 31.014 1.00 36.75 129 TYR A C 1
ATOM 970 O O . TYR A 1 141 ? -3.417 -20.870 30.498 1.00 45.00 129 TYR A O 1
ATOM 979 N N . CYS A 1 142 ? -3.538 -22.812 31.619 1.00 42.03 130 CYS A N 1
ATOM 980 C CA . CYS A 1 142 ? -4.995 -22.870 31.579 1.00 47.62 130 CYS A CA 1
ATOM 981 C C . CYS A 1 142 ? -5.662 -21.743 32.365 1.00 45.05 130 CYS A C 1
ATOM 982 O O . CYS A 1 142 ? -6.808 -21.389 32.091 1.00 51.98 130 CYS A O 1
ATOM 985 N N . ARG A 1 143 ? -4.952 -21.176 33.335 1.00 46.34 131 ARG A N 1
ATOM 986 C CA . ARG A 1 143 ? -5.520 -20.100 34.146 1.00 51.07 131 ARG A CA 1
ATOM 987 C C . ARG A 1 143 ? -5.481 -18.754 33.427 1.00 46.98 131 ARG A C 1
ATOM 988 O O . ARG A 1 143 ? -6.002 -17.760 33.931 1.00 47.31 131 ARG A O 1
ATOM 996 N N . ASN A 1 144 ? -4.867 -18.727 32.249 1.00 41.55 132 ASN A N 1
ATOM 997 C CA . ASN A 1 144 ? -4.846 -17.519 31.435 1.00 39.34 132 ASN A CA 1
ATOM 998 C C . ASN A 1 144 ? -6.224 -17.212 30.861 1.00 41.17 132 ASN A C 1
ATOM 999 O O . ASN A 1 144 ? -6.497 -16.085 30.448 1.00 49.50 132 ASN A O 1
ATOM 1004 N N . PHE A 1 145 ? -7.090 -18.220 30.844 1.00 40.89 133 PHE A N 1
ATOM 1005 C CA . PHE A 1 145 ? -8.420 -18.077 30.264 1.00 36.26 133 PHE A CA 1
ATOM 1006 C C . PHE A 1 145 ? -9.514 -18.419 31.270 1.00 41.59 133 PHE A C 1
ATOM 1007 O O . PHE A 1 145 ? -9.774 -19.590 31.545 1.00 45.82 133 PHE A O 1
ATOM 1015 N N . GLY A 1 146 ? -10.148 -17.389 31.818 1.00 51.49 134 GLY A N 1
ATOM 1016 C CA . GLY A 1 146 ? -11.238 -17.571 32.759 1.00 54.54 134 GLY A CA 1
ATOM 1017 C C . GLY A 1 146 ? -10.804 -18.184 34.075 1.00 48.49 134 GLY A C 1
ATOM 1018 O O . GLY A 1 146 ? -11.639 -18.663 34.844 1.00 44.42 134 GLY A O 1
ATOM 1019 N N . ASP A 1 147 ? -9.497 -18.165 34.329 1.00 49.84 135 ASP A N 1
ATOM 1020 C CA . ASP A 1 147 ? -8.916 -18.730 35.545 1.00 56.71 135 ASP A CA 1
ATOM 1021 C C . ASP A 1 147 ? -9.363 -20.180 35.748 1.00 57.47 135 ASP A C 1
ATOM 1022 O O . ASP A 1 147 ? -9.828 -20.556 36.825 1.00 64.94 135 ASP A O 1
ATOM 1027 N N . SER A 1 148 ? -9.228 -20.985 34.699 1.00 55.30 136 SER A N 1
ATOM 1028 C CA . SER A 1 148 ? -9.621 -22.389 34.751 1.00 54.25 136 SER A CA 1
ATOM 1029 C C . SER A 1 148 ? -8.708 -23.176 35.681 1.00 53.76 136 SER A C 1
ATOM 1030 O O . SER A 1 148 ? -7.490 -23.005 35.656 1.00 56.54 136 SER A O 1
ATOM 1033 N N . SER A 1 149 ? -9.306 -24.035 36.501 1.00 57.37 137 SER A N 1
ATOM 1034 C CA . SER A 1 149 ? -8.552 -24.840 37.456 1.00 54.03 137 SER A CA 1
ATOM 1035 C C . SER A 1 149 ? -7.548 -25.746 36.755 1.00 53.61 137 SER A C 1
ATOM 1036 O O . SER A 1 149 ? -6.376 -25.796 37.127 1.00 53.85 137 SER A O 1
ATOM 1039 N N . SER A 1 150 ? -8.017 -26.457 35.736 1.00 56.95 138 SER A N 1
ATOM 1040 C CA . SER A 1 150 ? -7.173 -27.386 34.995 1.00 52.93 138 SER A CA 1
ATOM 1041 C C . SER A 1 150 ? -7.405 -27.265 33.493 1.00 52.54 138 SER A C 1
ATOM 1042 O O . SER A 1 150 ? -8.305 -26.551 33.050 1.00 52.16 138 SER A O 1
ATOM 1045 N N . ALA A 1 151 ? -6.586 -27.966 32.716 1.00 49.99 139 ALA A N 1
ATOM 1046 C CA . ALA A 1 151 ? -6.754 -28.005 31.269 1.00 41.53 139 ALA A CA 1
ATOM 1047 C C . ALA A 1 151 ? -8.015 -28.778 30.908 1.00 44.60 139 ALA A C 1
ATOM 1048 O O . ALA A 1 151 ? -8.740 -28.407 29.984 1.00 42.22 139 ALA A O 1
ATOM 1050 N N . MET A 1 152 ? -8.266 -29.856 31.645 1.00 52.66 140 MET A N 1
ATOM 1051 C CA . MET A 1 152 ? -9.472 -30.658 31.465 1.00 51.26 140 MET A CA 1
ATOM 1052 C C . MET A 1 152 ? -10.719 -29.807 31.662 1.00 52.21 140 MET A C 1
ATOM 1053 O O . MET A 1 152 ? -11.678 -29.893 30.892 1.00 50.35 140 MET A O 1
ATOM 1058 N N . ASP A 1 153 ? -10.689 -28.984 32.703 1.00 51.89 141 ASP A N 1
ATOM 1059 C CA . ASP A 1 153 ? -11.793 -28.094 33.024 1.00 48.29 141 ASP A CA 1
ATOM 1060 C C . ASP A 1 153 ? -11.973 -27.040 31.936 1.00 50.74 141 ASP A C 1
ATOM 1061 O O . ASP A 1 153 ? -13.096 -26.658 31.607 1.00 50.35 141 ASP A O 1
ATOM 1066 N N . LEU A 1 154 ? -10.856 -26.586 31.375 1.00 44.51 142 LEU A N 1
ATOM 1067 C CA . LEU A 1 154 ? -10.866 -25.536 30.363 1.00 37.10 142 LEU A CA 1
ATOM 1068 C C . LEU A 1 154 ? -11.511 -25.980 29.055 1.00 38.56 142 LEU A C 1
ATOM 1069 O O . LEU A 1 154 ? -12.329 -25.259 28.485 1.00 47.43 142 LEU A O 1
ATOM 1074 N N . TYR A 1 155 ? -11.144 -27.165 28.580 1.00 37.78 143 TYR A N 1
ATOM 1075 C CA . TYR A 1 155 ? -11.600 -27.629 27.275 1.00 38.73 143 TYR A CA 1
ATOM 1076 C C . TYR A 1 155 ? -12.874 -28.462 27.360 1.00 38.47 143 TYR A C 1
ATOM 1077 O O . TYR A 1 155 ? -13.255 -29.134 26.400 1.00 39.34 143 TYR A O 1
ATOM 1086 N N . SER A 1 156 ? -13.538 -28.404 28.509 1.00 37.46 144 SER A N 1
ATOM 1087 C CA . SER A 1 156 ? -14.838 -29.043 28.668 1.00 36.24 144 SER A CA 1
ATOM 1088 C C . SER A 1 156 ? -15.919 -28.192 28.011 1.00 37.64 144 SER A C 1
ATOM 1089 O O . SER A 1 156 ? -17.053 -28.634 27.831 1.00 41.99 144 SER A O 1
ATOM 1092 N N . ASN A 1 157 ? -15.554 -26.965 27.654 1.00 39.73 145 ASN A N 1
ATOM 1093 C CA . ASN A 1 157 ? -16.473 -26.043 27.000 1.00 37.28 145 ASN A CA 1
ATOM 1094 C C . ASN A 1 157 ? -16.349 -26.095 25.482 1.00 34.27 145 ASN A C 1
ATOM 1095 O O . ASN A 1 157 ? -17.142 -25.487 24.765 1.00 37.49 145 ASN A O 1
ATOM 1100 N N . TYR A 1 158 ? -15.348 -26.823 24.999 1.00 31.15 146 TYR A N 1
ATOM 1101 C CA . TYR A 1 158 ? -15.082 -26.900 23.569 1.00 30.82 146 TYR A CA 1
ATOM 1102 C C . TYR A 1 158 ? -15.029 -28.343 23.091 1.00 37.31 146 TYR A C 1
ATOM 1103 O O . TYR A 1 158 ? -14.846 -29.265 23.886 1.00 34.80 146 TYR A O 1
ATOM 1112 N N . LYS A 1 159 ? -15.199 -28.531 21.786 1.00 40.25 147 LYS A N 1
ATOM 1113 C CA . LYS A 1 159 ? -15.147 -29.857 21.185 1.00 33.08 147 LYS A CA 1
ATOM 1114 C C . LYS A 1 159 ? -13.775 -30.102 20.569 1.00 36.75 147 LYS A C 1
ATOM 1115 O O . LYS A 1 159 ? -13.291 -29.294 19.777 1.00 39.95 147 LYS A O 1
ATOM 1121 N N . LEU A 1 160 ? -13.150 -31.217 20.933 1.00 38.42 148 LEU A N 1
ATOM 1122 C CA . LEU A 1 160 ? -11.818 -31.542 20.433 1.00 32.08 148 LEU A CA 1
ATOM 1123 C C . LEU A 1 160 ? -11.798 -32.841 19.637 1.00 33.58 148 LEU A C 1
ATOM 1124 O O . LEU A 1 160 ? -12.586 -33.750 19.895 1.00 37.98 148 LEU A O 1
ATOM 1129 N N . MET A 1 161 ? -10.885 -32.922 18.672 1.00 34.44 149 MET A N 1
ATOM 1130 C CA . MET A 1 161 ? -10.727 -34.123 17.858 1.00 34.92 149 MET A CA 1
ATOM 1131 C C . MET A 1 161 ? -9.974 -35.212 18.614 1.00 34.35 149 MET A C 1
ATOM 1132 O O . MET A 1 161 ? -9.238 -34.931 19.560 1.00 34.43 149 MET A O 1
ATOM 1137 N N . ASN A 1 162 ? -10.160 -36.456 18.186 1.00 35.84 150 ASN A N 1
ATOM 1138 C CA . ASN A 1 162 ? -9.395 -37.571 18.730 1.00 42.26 150 ASN A CA 1
ATOM 1139 C C . ASN A 1 162 ? -8.108 -37.773 17.943 1.00 45.21 150 ASN A C 1
ATOM 1140 O O . ASN A 1 162 ? -7.090 -38.199 18.490 1.00 43.35 150 ASN A O 1
ATOM 1145 N N . GLU A 1 163 ? -8.165 -37.460 16.653 1.00 45.87 151 GLU A N 1
ATOM 1146 C CA . GLU A 1 163 ? -6.995 -37.529 15.790 1.00 42.00 151 GLU A CA 1
ATOM 1147 C C . GLU A 1 163 ? -6.511 -36.126 15.454 1.00 42.63 151 GLU A C 1
ATOM 1148 O O . GLU A 1 163 ? -7.279 -35.168 15.520 1.00 49.41 151 GLU A O 1
ATOM 1154 N N . THR A 1 164 ? -5.235 -36.005 15.103 1.00 39.18 152 THR A N 1
ATOM 1155 C CA . THR A 1 164 ? -4.673 -34.716 14.723 1.00 34.99 152 THR A CA 1
ATOM 1156 C C . THR A 1 164 ? -5.370 -34.187 13.474 1.00 35.12 152 THR A C 1
ATOM 1157 O O . THR A 1 164 ? -5.636 -34.940 12.537 1.00 37.91 152 THR A O 1
ATOM 1161 N N . CYS A 1 165 ? -5.682 -32.895 13.481 1.00 31.64 153 CYS A N 1
ATOM 1162 C CA . CYS A 1 165 ? -6.318 -32.245 12.342 1.00 39.33 153 CYS A CA 1
ATOM 1163 C C . CYS A 1 165 ? -5.493 -32.466 11.075 1.00 34.50 153 CYS A C 1
ATOM 1164 O O . CYS A 1 165 ? -4.263 -32.457 11.122 1.00 37.24 153 CYS A O 1
ATOM 1167 N N . CYS A 1 166 ? -6.176 -32.677 9.953 1.00 37.05 154 CYS A N 1
ATOM 1168 C CA . CYS A 1 166 ? -5.522 -33.000 8.686 1.00 35.93 154 CYS A CA 1
ATOM 1169 C C . CYS A 1 166 ? -4.545 -31.921 8.233 1.00 41.28 154 CYS A C 1
ATOM 1170 O O . CYS A 1 166 ? -3.549 -32.211 7.568 1.00 38.82 154 CYS A O 1
ATOM 1173 N N . LEU A 1 167 ? -4.836 -30.678 8.599 1.00 39.27 155 LEU A N 1
ATOM 1174 C CA . LEU A 1 167 ? -3.992 -29.551 8.227 1.00 34.85 155 LEU A CA 1
ATOM 1175 C C . LEU A 1 167 ? -2.603 -29.666 8.852 1.00 38.13 155 LEU A C 1
ATOM 1176 O O . LEU A 1 167 ? -1.632 -29.106 8.341 1.00 31.47 155 LEU A O 1
ATOM 1181 N N . PHE A 1 168 ? -2.521 -30.368 9.978 1.00 37.22 156 PHE A N 1
ATOM 1182 C CA . PHE A 1 168 ? -1.266 -30.466 10.695 1.00 34.56 156 PHE A CA 1
ATOM 1183 C C . PHE A 1 168 ? -0.658 -31.840 10.493 1.00 37.72 156 PHE A C 1
ATOM 1184 O O . PHE A 1 168 ? 0.262 -32.233 11.194 1.00 42.26 156 PHE A O 1
ATOM 1192 N N . GLU A 1 169 ? -1.175 -32.565 9.513 1.00 37.28 157 GLU A N 1
ATOM 1193 C CA . GLU A 1 169 ? -0.593 -33.844 9.160 1.00 42.01 157 GLU A CA 1
ATOM 1194 C C . GLU A 1 169 ? 0.899 -33.737 8.837 1.00 46.12 157 GLU A C 1
ATOM 1195 O O . GLU A 1 169 ? 1.307 -32.945 7.988 1.00 44.91 157 GLU A O 1
ATOM 1201 N N . ASN A 1 170 ? 1.674 -34.558 9.552 1.00 52.08 158 ASN A N 1
ATOM 1202 C CA . ASN A 1 170 ? 3.128 -34.751 9.431 1.00 43.28 158 ASN A CA 1
ATOM 1203 C C . ASN A 1 170 ? 3.922 -33.699 10.165 1.00 45.12 158 ASN A C 1
ATOM 1204 O O . ASN A 1 170 ? 5.133 -33.649 10.039 1.00 56.31 158 ASN A O 1
ATOM 1209 N N . ILE A 1 171 ? 3.260 -32.838 10.920 1.00 48.01 159 ILE A N 1
ATOM 1210 C CA . ILE A 1 171 ? 4.013 -31.971 11.812 1.00 45.74 159 ILE A CA 1
ATOM 1211 C C . ILE A 1 171 ? 4.623 -32.854 12.898 1.00 50.99 159 ILE A C 1
ATOM 1212 O O . ILE A 1 171 ? 3.944 -33.683 13.515 1.00 52.58 159 ILE A O 1
ATOM 1217 N N . LYS A 1 172 ? 5.920 -32.690 13.099 1.00 53.44 160 LYS A N 1
ATOM 1218 C CA . LYS A 1 172 ? 6.677 -33.499 14.047 1.00 51.68 160 LYS A CA 1
ATOM 1219 C C . LYS A 1 172 ? 6.124 -33.395 15.466 1.00 54.99 160 LYS A C 1
ATOM 1220 O O . LYS A 1 172 ? 5.525 -34.341 15.977 1.00 68.22 160 LYS A O 1
ATOM 1223 N N . SER A 1 173 ? 6.322 -32.241 16.094 1.00 46.42 161 SER A N 1
ATOM 1224 C CA . SER A 1 173 ? 5.873 -32.031 17.464 1.00 43.58 161 SER A CA 1
ATOM 1225 C C . SER A 1 173 ? 4.400 -31.634 17.517 1.00 46.31 161 SER A C 1
ATOM 1226 O O . SER A 1 173 ? 3.764 -31.439 16.482 1.00 55.16 161 SER A O 1
ATOM 1229 N N . ASP A 1 174 ? 3.858 -31.526 18.727 1.00 40.42 162 ASP A N 1
ATOM 1230 C CA . ASP A 1 174 ? 2.516 -30.986 18.914 1.00 38.18 162 ASP A CA 1
ATOM 1231 C C . ASP A 1 174 ? 2.600 -29.481 19.127 1.00 38.21 162 ASP A C 1
ATOM 1232 O O . ASP A 1 174 ? 1.627 -28.840 19.527 1.00 36.67 162 ASP A O 1
ATOM 1237 N N . ILE A 1 175 ? 3.780 -28.930 18.865 1.00 41.06 163 ILE A N 1
ATOM 1238 C CA . ILE A 1 175 ? 4.015 -27.497 18.969 1.00 40.11 163 ILE A CA 1
ATOM 1239 C C . ILE A 1 175 ? 4.583 -26.964 17.659 1.00 41.89 163 ILE A C 1
ATOM 1240 O O . ILE A 1 175 ? 5.518 -27.539 17.102 1.00 45.81 163 ILE A O 1
ATOM 1245 N N . THR A 1 176 ? 4.016 -25.870 17.164 1.00 35.22 164 THR A N 1
ATOM 1246 C CA . THR A 1 176 ? 4.514 -25.252 15.944 1.00 36.18 164 THR A CA 1
ATOM 1247 C C . THR A 1 176 ? 4.806 -23.772 16.177 1.00 38.02 164 THR A C 1
ATOM 1248 O O . THR A 1 176 ? 4.073 -23.086 16.893 1.00 40.65 164 THR A O 1
ATOM 1252 N N . THR A 1 177 ? 5.894 -23.289 15.587 1.00 37.20 165 THR A N 1
ATOM 1253 C CA . THR A 1 177 ? 6.263 -21.883 15.704 1.00 40.81 165 THR A CA 1
ATOM 1254 C C . THR A 1 177 ? 5.646 -21.085 14.562 1.00 35.80 165 THR A C 1
ATOM 1255 O O . THR A 1 177 ? 5.893 -21.370 13.390 1.00 35.42 165 THR A O 1
ATOM 1259 N N . VAL A 1 178 ? 4.839 -20.089 14.912 1.00 33.57 166 VAL A N 1
ATOM 1260 C CA . VAL A 1 178 ? 4.099 -19.313 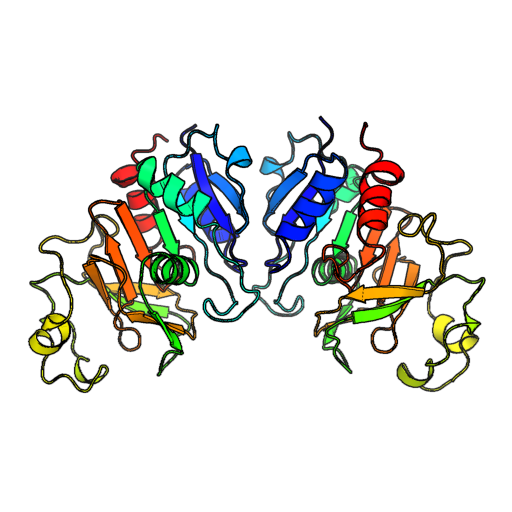13.924 1.00 33.28 166 VAL A CA 1
ATOM 1261 C C . VAL A 1 178 ? 4.350 -17.820 14.066 1.00 36.90 166 VAL A C 1
ATOM 1262 O O . VAL A 1 178 ? 4.895 -17.365 15.071 1.00 41.19 166 VAL A O 1
ATOM 1266 N N . TRP A 1 179 ? 3.939 -17.061 13.055 1.00 38.35 167 TRP A N 1
ATOM 1267 C CA . TRP A 1 179 ? 4.035 -15.608 13.097 1.00 38.05 167 TRP A CA 1
ATOM 1268 C C . TRP A 1 179 ? 2.689 -14.989 13.467 1.00 34.68 167 TRP A C 1
ATOM 1269 O O . TRP A 1 179 ? 1.692 -15.192 12.775 1.00 37.46 167 TRP A O 1
ATOM 1280 N N . MET A 1 180 ? 2.670 -14.236 14.561 1.00 35.15 168 MET A N 1
ATOM 1281 C CA . MET A 1 180 ? 1.441 -13.621 15.050 1.00 39.18 168 MET A CA 1
ATOM 1282 C C . MET A 1 180 ? 1.366 -12.137 14.717 1.00 39.32 168 MET A C 1
ATOM 1283 O O . MET A 1 180 ? 2.389 -11.457 14.632 1.00 44.61 168 MET A O 1
ATOM 1288 N N . ASN A 1 181 ? 0.142 -11.649 14.534 1.00 42.71 169 ASN A N 1
ATOM 1289 C CA . ASN A 1 181 ? -0.121 -10.241 14.258 1.00 39.96 169 ASN A CA 1
ATOM 1290 C C . ASN A 1 181 ? -1.621 -9.970 14.296 1.00 40.51 169 ASN A C 1
ATOM 1291 O O . ASN A 1 181 ? -2.271 -9.912 13.253 1.00 36.82 169 ASN A O 1
ATOM 1296 N N . HIS A 1 182 ? -2.170 -9.812 15.496 1.00 40.55 170 HIS A N 1
ATOM 1297 C CA . HIS A 1 182 ? -3.604 -9.583 15.642 1.00 41.03 170 HIS A CA 1
ATOM 1298 C C . HIS A 1 182 ? -3.949 -8.927 16.975 1.00 42.55 170 HIS A C 1
ATOM 1299 O O . HIS A 1 182 ? -3.314 -9.194 17.996 1.00 43.90 170 HIS A O 1
ATOM 1306 N N . ASN A 1 183 ? -4.963 -8.069 16.956 1.00 44.10 171 ASN A N 1
ATOM 1307 C CA . ASN A 1 183 ? -5.445 -7.417 18.167 1.00 45.19 171 ASN A CA 1
ATOM 1308 C C . ASN A 1 183 ? -6.798 -7.973 18.593 1.00 49.98 171 ASN A C 1
ATOM 1309 O O . ASN A 1 183 ? -7.256 -7.733 19.711 1.00 48.79 171 ASN A O 1
ATOM 1314 N N . ASP A 1 184 ? -7.436 -8.713 17.691 1.00 51.35 172 ASP A N 1
ATOM 1315 C CA . ASP A 1 184 ? -8.723 -9.335 17.976 1.00 47.58 172 ASP A CA 1
ATOM 1316 C C . ASP A 1 184 ? -8.600 -10.851 18.009 1.00 40.56 172 ASP A C 1
ATOM 1317 O O . ASP A 1 184 ? -7.621 -11.416 17.520 1.00 38.04 172 ASP A O 1
ATOM 1322 N N . GLU A 1 185 ? -9.604 -11.506 18.580 1.00 39.79 173 GLU A N 1
ATOM 1323 C CA . GLU A 1 185 ? -9.621 -12.960 18.666 1.00 37.89 173 GLU A CA 1
ATOM 1324 C C . GLU A 1 185 ? -11.044 -13.495 18.615 1.00 36.28 173 GLU A C 1
ATOM 1325 O O . GLU A 1 185 ? -11.998 -12.778 18.913 1.00 40.92 173 GLU A O 1
ATOM 1331 N N . VAL A 1 186 ? -11.183 -14.760 18.234 1.00 39.54 174 VAL A N 1
ATOM 1332 C CA . VAL A 1 186 ? -12.478 -15.423 18.277 1.00 37.20 174 VAL A CA 1
ATOM 1333 C C . VAL A 1 186 ? -12.799 -15.803 19.716 1.00 38.07 174 VAL A C 1
ATOM 1334 O O . VAL A 1 186 ? -12.053 -16.551 20.347 1.00 41.19 174 VAL A O 1
ATOM 1338 N N . THR A 1 187 ? -13.903 -15.277 20.236 1.00 43.61 175 THR A N 1
ATOM 1339 C CA . THR A 1 187 ? -14.298 -15.546 21.615 1.00 36.86 175 THR A CA 1
ATOM 1340 C C . THR A 1 187 ? -15.387 -16.610 21.672 1.00 37.43 175 THR A C 1
ATOM 1341 O O . THR A 1 187 ? -15.458 -17.391 22.621 1.00 42.71 175 THR A O 1
ATOM 1345 N N . LYS A 1 188 ? -16.239 -16.633 20.654 1.00 39.31 176 LYS A N 1
ATOM 1346 C CA . LYS A 1 188 ? -17.223 -17.697 20.514 1.00 36.03 176 LYS A CA 1
ATOM 1347 C C . LYS A 1 188 ? -16.969 -18.450 19.215 1.00 35.27 176 LYS A C 1
ATOM 1348 O O . LYS A 1 188 ? -17.031 -17.874 18.130 1.00 34.63 176 LYS A O 1
ATOM 1354 N N . ILE A 1 189 ? -16.673 -19.739 19.335 1.00 37.13 177 ILE A N 1
ATOM 1355 C CA . ILE A 1 189 ? -16.382 -20.571 18.177 1.00 35.59 177 ILE A CA 1
ATOM 1356 C C . ILE A 1 189 ? -17.641 -20.722 17.317 1.00 35.14 177 ILE A C 1
ATOM 1357 O O . ILE A 1 189 ? -18.753 -20.803 17.843 1.00 38.08 177 ILE A O 1
ATOM 1362 N N . PRO A 1 190 ? -17.475 -20.700 15.985 1.00 37.48 178 PRO A N 1
ATOM 1363 C CA . PRO A 1 190 ? -18.615 -20.879 15.077 1.00 35.36 178 PRO A CA 1
ATOM 1364 C C . PRO A 1 190 ? -19.280 -22.252 15.202 1.00 32.57 178 PRO A C 1
ATOM 1365 O O . PRO A 1 190 ? -18.737 -23.149 15.846 1.00 32.71 178 PRO A O 1
ATOM 1369 N N . GLU A 1 191 ? -20.443 -22.395 14.571 1.00 35.53 179 GLU A N 1
ATOM 1370 C CA . GLU A 1 191 ? -21.308 -23.563 14.726 1.00 31.91 179 GLU A CA 1
ATOM 1371 C C . GLU A 1 191 ? -20.626 -24.902 14.445 1.00 39.56 179 GLU A C 1
ATOM 1372 O O . GLU A 1 191 ? -20.126 -25.132 13.345 1.00 40.11 179 GLU A O 1
ATOM 1378 N N . ASN A 1 192 ? -20.620 -25.772 15.455 1.00 41.69 180 ASN A N 1
ATOM 1379 C CA . ASN A 1 192 ? -20.135 -27.149 15.335 1.00 37.04 180 ASN A CA 1
ATOM 1380 C C . ASN A 1 192 ? -18.662 -27.259 14.936 1.00 37.11 180 ASN A C 1
ATOM 1381 O O . ASN A 1 192 ? -18.244 -28.253 14.344 1.00 41.21 180 ASN A O 1
ATOM 1386 N N . PHE A 1 193 ? -17.873 -26.243 15.265 1.00 39.70 181 PHE A N 1
ATOM 1387 C CA . PHE A 1 193 ? -16.447 -26.265 14.954 1.00 37.88 181 PHE A CA 1
ATOM 1388 C C . PHE A 1 193 ? -15.642 -26.975 16.039 1.00 35.06 181 PHE A C 1
ATOM 1389 O O . PHE A 1 193 ? -16.019 -26.970 17.210 1.00 38.03 181 PHE A O 1
ATOM 1397 N N . TYR A 1 194 ? -14.535 -27.590 15.635 1.00 34.93 182 TYR A N 1
ATOM 1398 C CA . TYR A 1 194 ? -13.596 -28.189 16.575 1.00 34.08 182 TYR A CA 1
ATOM 1399 C C . TYR A 1 194 ? -12.527 -27.176 16.967 1.00 32.27 182 TYR A C 1
ATOM 1400 O O . TYR A 1 194 ? -12.065 -26.401 16.131 1.00 36.48 182 TYR A O 1
ATOM 1409 N N . LEU A 1 195 ? -12.133 -27.182 18.235 1.00 31.08 183 LEU A N 1
ATOM 1410 C CA . LEU A 1 195 ? -11.005 -26.372 18.680 1.00 32.92 183 LEU A CA 1
ATOM 1411 C C . LEU A 1 195 ? -9.731 -27.200 18.569 1.00 32.71 183 LEU A C 1
ATOM 1412 O O . LEU A 1 195 ? -9.562 -28.183 19.290 1.00 30.80 183 LEU A O 1
ATOM 1417 N N . VAL A 1 196 ? -8.838 -26.807 17.665 1.00 29.34 184 VAL A N 1
ATOM 1418 C CA . VAL A 1 196 ? -7.689 -27.648 17.341 1.00 32.57 184 VAL A CA 1
ATOM 1419 C C . VAL A 1 196 ? -6.330 -27.039 17.685 1.00 32.11 184 VAL A C 1
ATOM 1420 O O . VAL A 1 196 ? -5.301 -27.692 17.510 1.00 31.71 184 VAL A O 1
ATOM 1424 N N . SER A 1 197 ? -6.317 -25.800 18.169 1.00 31.11 185 SER A N 1
ATOM 1425 C CA . SER A 1 197 ? -5.062 -25.170 18.582 1.00 34.62 185 SER A CA 1
ATOM 1426 C C . SER A 1 197 ? -5.262 -24.009 19.550 1.00 33.48 185 SER A C 1
ATOM 1427 O O . SER A 1 197 ? -6.286 -23.327 19.522 1.00 31.75 185 SER A O 1
ATOM 1430 N N . SER A 1 198 ? -4.263 -23.792 20.400 1.00 34.39 186 SER A N 1
ATOM 1431 C CA . SER A 1 198 ? -4.274 -22.688 21.354 1.00 32.23 186 SER A CA 1
ATOM 1432 C C . SER A 1 198 ? -2.863 -22.168 21.600 1.00 37.35 186 SER A C 1
ATOM 1433 O O . SER A 1 198 ? -1.881 -22.888 21.413 1.00 39.45 186 SER A O 1
ATOM 1436 N N . SER A 1 199 ? -2.768 -20.909 22.013 1.00 36.68 187 SER A N 1
ATOM 1437 C CA . SER A 1 199 ? -1.500 -20.336 22.445 1.00 33.93 187 SER A CA 1
ATOM 1438 C C . SER A 1 199 ? -1.706 -19.658 23.793 1.00 39.15 187 SER A C 1
ATOM 1439 O O . SER A 1 199 ? -2.826 -19.621 24.304 1.00 42.17 187 SER A O 1
ATOM 1442 N N . GLU A 1 200 ? -0.630 -19.124 24.364 1.00 37.96 188 GLU A N 1
ATOM 1443 C CA . GLU A 1 200 ? -0.694 -18.502 25.683 1.00 37.38 188 GLU A CA 1
ATOM 1444 C C . GLU A 1 200 ? -1.665 -17.328 25.724 1.00 42.62 188 GLU A C 1
ATOM 1445 O O . GLU A 1 200 ? -2.340 -17.108 26.729 1.00 43.92 188 GLU A O 1
ATOM 1451 N N . ASN A 1 201 ? -1.740 -16.580 24.628 1.00 46.83 189 ASN A N 1
ATOM 1452 C CA . ASN A 1 201 ? -2.584 -15.393 24.579 1.00 45.34 189 ASN A CA 1
ATOM 1453 C C . ASN A 1 201 ? -3.676 -15.474 23.518 1.00 39.15 189 ASN A C 1
ATOM 1454 O O . ASN A 1 201 ? -4.165 -14.451 23.038 1.00 48.83 189 ASN A O 1
ATOM 1459 N N . CYS A 1 202 ? -4.057 -16.695 23.159 1.00 37.71 190 CYS A N 1
ATOM 1460 C CA . CYS A 1 202 ? -5.138 -16.914 22.206 1.00 40.02 190 CYS A CA 1
ATOM 1461 C C . CYS A 1 202 ? -5.702 -18.320 22.362 1.00 34.11 190 CYS A C 1
ATOM 1462 O O . CYS A 1 202 ? -5.161 -19.277 21.810 1.00 36.08 190 CYS A O 1
ATOM 1465 N N . LEU A 1 203 ? -6.786 -18.433 23.124 1.00 32.50 191 LEU A N 1
ATOM 1466 C CA . LEU A 1 203 ? -7.416 -19.722 23.386 1.00 33.14 191 LEU A CA 1
ATOM 1467 C C . LEU A 1 203 ? -7.900 -20.381 22.098 1.00 36.53 191 LEU A C 1
ATOM 1468 O O . LEU A 1 203 ? -7.523 -21.512 21.787 1.00 32.70 191 LEU A O 1
ATOM 1473 N N . ILE A 1 204 ? -8.737 -19.669 21.352 1.00 26.66 192 ILE A N 1
ATOM 1474 C CA . ILE A 1 204 ? -9.232 -20.175 20.081 1.00 33.42 192 ILE A CA 1
ATOM 1475 C C . ILE A 1 204 ? -8.282 -19.739 18.969 1.00 30.81 192 ILE A C 1
ATOM 1476 O O . ILE A 1 204 ? -8.512 -18.741 18.286 1.00 36.41 192 ILE A O 1
ATOM 1481 N N . CYS A 1 205 ? -7.201 -20.496 18.805 1.00 33.64 193 CYS A N 1
ATOM 1482 C CA . CYS A 1 205 ? -6.126 -20.119 17.894 1.00 35.51 193 CYS A CA 1
ATOM 1483 C C . CYS A 1 205 ? -6.311 -20.736 16.511 1.00 31.44 193 CYS A C 1
ATOM 1484 O O . CYS A 1 205 ? -5.860 -20.181 15.509 1.00 29.81 193 CYS A O 1
ATOM 1487 N N . SER A 1 206 ? -6.974 -21.886 16.462 1.00 34.32 194 SER A N 1
ATOM 1488 C CA . SER A 1 206 ? -7.278 -22.535 15.193 1.00 35.13 194 SER A CA 1
ATOM 1489 C C . SER A 1 206 ? -8.533 -23.393 15.312 1.00 30.94 194 SER A C 1
ATOM 1490 O O . SER A 1 206 ? -8.751 -24.053 16.327 1.00 35.12 194 SER A O 1
ATOM 1493 N N . ILE A 1 207 ? -9.358 -23.377 14.270 1.00 35.95 195 ILE A N 1
ATOM 1494 C CA . ILE A 1 207 ? -10.625 -24.098 14.292 1.00 35.91 195 ILE A CA 1
ATOM 1495 C C . ILE A 1 207 ? -10.769 -25.043 13.106 1.00 36.27 195 ILE A C 1
ATOM 1496 O O . ILE A 1 207 ? -9.993 -24.987 12.152 1.00 32.65 195 ILE A O 1
ATOM 1501 N N . TYR A 1 208 ? -11.776 -25.908 13.174 1.00 37.54 196 TYR A N 1
ATOM 1502 C CA . TYR A 1 208 ? -12.001 -26.909 12.140 1.00 36.25 196 TYR A CA 1
ATOM 1503 C C . TYR A 1 208 ? -13.456 -27.365 12.092 1.00 36.70 196 TYR A C 1
ATOM 1504 O O . TYR A 1 208 ? -14.042 -27.727 13.113 1.00 32.92 196 TYR A O 1
ATOM 1513 N N . ASN A 1 209 ? -14.034 -27.339 10.896 1.00 35.11 197 ASN A N 1
ATOM 1514 C CA . ASN A 1 209 ? -15.371 -27.872 10.677 1.00 34.09 197 ASN A CA 1
ATOM 1515 C C . ASN A 1 209 ? -15.321 -29.053 9.713 1.00 39.09 197 ASN A C 1
ATOM 1516 O O . ASN A 1 209 ? -14.918 -28.906 8.557 1.00 37.52 197 ASN A O 1
ATOM 1521 N N . LYS A 1 210 ? -15.734 -30.223 10.192 1.00 41.65 198 LYS A N 1
ATOM 1522 C CA . LYS A 1 210 ? -15.569 -31.465 9.442 1.00 39.44 198 LYS A CA 1
ATOM 1523 C C . LYS A 1 210 ? -16.508 -31.589 8.243 1.00 38.98 198 LYS A C 1
ATOM 1524 O O . LYS A 1 210 ? -16.094 -32.031 7.171 1.00 39.14 198 LYS A O 1
ATOM 1530 N N . GLU A 1 211 ? -17.766 -31.200 8.420 1.00 34.64 199 GLU A N 1
ATOM 1531 C CA . GLU A 1 211 ? -18.765 -31.383 7.372 1.00 38.04 199 GLU A CA 1
ATOM 1532 C C . GLU A 1 211 ? -18.601 -30.401 6.213 1.00 44.91 199 GLU A C 1
ATOM 1533 O O . GLU A 1 211 ? -19.026 -30.687 5.094 1.00 46.16 199 GLU A O 1
ATOM 1539 N N . TYR A 1 212 ? -17.985 -29.251 6.475 1.00 43.97 200 TYR A N 1
ATOM 1540 C CA . TYR A 1 212 ? -17.801 -28.240 5.433 1.00 40.28 200 TYR A CA 1
ATOM 1541 C C . TYR A 1 212 ? -16.340 -28.077 5.017 1.00 38.78 200 TYR A C 1
ATOM 1542 O O . TYR A 1 212 ? -16.035 -27.272 4.135 1.00 39.27 200 TYR A O 1
ATOM 1551 N N . ASN A 1 213 ? -15.451 -28.841 5.649 1.00 40.23 201 ASN A N 1
ATOM 1552 C CA . ASN A 1 213 ? -14.012 -28.757 5.394 1.00 40.48 201 ASN A CA 1
ATOM 1553 C C . ASN A 1 213 ? -13.478 -27.332 5.522 1.00 39.46 201 ASN A C 1
ATOM 1554 O O . ASN A 1 213 ? -12.788 -26.829 4.634 1.00 35.14 201 ASN A O 1
ATOM 1559 N N . ILE A 1 214 ? -13.806 -26.687 6.634 1.00 35.75 202 ILE A N 1
ATOM 1560 C CA . ILE A 1 214 ? -13.372 -25.320 6.881 1.00 32.36 202 ILE A CA 1
ATOM 1561 C C . ILE A 1 214 ? -12.246 -25.294 7.907 1.00 33.74 202 ILE A C 1
ATOM 1562 O O . ILE A 1 214 ? -12.363 -25.874 8.987 1.00 33.53 202 ILE A O 1
ATOM 1567 N N . TYR A 1 215 ? -11.153 -24.625 7.557 1.00 31.84 203 TYR A N 1
ATOM 1568 C CA . TYR A 1 215 ? -9.987 -24.535 8.426 1.00 25.63 203 TYR A CA 1
ATOM 1569 C C . TYR A 1 215 ? -9.633 -23.079 8.692 1.00 27.96 203 TYR A C 1
ATOM 1570 O O . TYR A 1 215 ? -9.603 -22.263 7.773 1.00 31.86 203 TYR A O 1
ATOM 1579 N N . GLY A 1 216 ? -9.364 -22.753 9.950 1.00 30.15 204 GLY A N 1
ATOM 1580 C CA . GLY A 1 216 ? -8.983 -21.400 10.306 1.00 29.64 204 GLY A CA 1
ATOM 1581 C C . GLY A 1 216 ? -7.742 -21.366 11.173 1.00 30.13 204 GLY A C 1
ATOM 1582 O O . GLY A 1 216 ? -7.566 -22.214 12.044 1.00 27.37 204 GLY A O 1
ATOM 1583 N N . VAL A 1 217 ? -6.872 -20.393 10.921 1.00 32.21 205 VAL A N 1
ATOM 1584 C CA . VAL A 1 217 ? -5.708 -20.164 11.770 1.00 28.62 205 VAL A CA 1
ATOM 1585 C C . VAL A 1 217 ? -5.586 -18.679 12.088 1.00 29.74 205 VAL A C 1
ATOM 1586 O O . VAL A 1 217 ? -5.779 -17.827 11.219 1.00 31.16 205 VAL A O 1
ATOM 1590 N N . GLN A 1 218 ? -5.280 -18.373 13.344 1.00 29.53 206 GLN A N 1
ATOM 1591 C CA . GLN A 1 218 ? -5.193 -16.988 13.788 1.00 31.23 206 GLN A CA 1
ATOM 1592 C C . GLN A 1 218 ? -3.876 -16.348 13.350 1.00 29.40 206 GLN A C 1
ATOM 1593 O O . GLN A 1 218 ? -3.769 -15.126 13.253 1.00 36.45 206 GLN A O 1
ATOM 1599 N N . TYR A 1 219 ? -2.880 -17.182 13.071 1.00 30.78 207 TYR A N 1
ATOM 1600 C CA . TYR A 1 219 ? -1.553 -16.696 12.709 1.00 33.77 207 TYR A CA 1
ATOM 1601 C C . TYR A 1 219 ? -1.354 -16.619 11.199 1.00 34.92 207 TYR A C 1
ATOM 1602 O O . TYR A 1 219 ? -2.310 -16.719 10.431 1.00 35.88 207 TYR A O 1
ATOM 1611 N N . HIS A 1 220 ? -0.103 -16.441 10.782 1.00 32.43 208 HIS A N 1
ATOM 1612 C CA . HIS A 1 220 ? 0.231 -16.317 9.367 1.00 32.89 208 HIS A CA 1
ATOM 1613 C C . HIS A 1 220 ? 1.190 -17.407 8.905 1.00 35.06 208 HIS A C 1
ATOM 1614 O O . HIS A 1 220 ? 2.407 -17.249 9.010 1.00 38.69 208 HIS A O 1
ATOM 1621 N N . PRO A 1 221 ? 0.645 -18.515 8.382 1.00 32.62 209 PRO A N 1
ATOM 1622 C CA . PRO A 1 221 ? 1.476 -19.605 7.859 1.00 35.69 209 PRO A CA 1
ATOM 1623 C C . PRO A 1 221 ? 2.239 -19.208 6.594 1.00 37.66 209 PRO A C 1
ATOM 1624 O O . PRO A 1 221 ? 3.211 -19.874 6.237 1.00 35.31 209 PRO A O 1
ATOM 1628 N N . GLU A 1 222 ? 1.804 -18.137 5.934 1.00 36.80 210 GLU A N 1
ATOM 1629 C CA . GLU A 1 222 ? 2.438 -17.688 4.697 1.00 32.31 210 GLU A CA 1
ATOM 1630 C C . GLU A 1 222 ? 3.764 -16.984 4.976 1.00 35.02 210 GLU A C 1
ATOM 1631 O O . GLU A 1 222 ? 4.630 -16.906 4.102 1.00 35.00 210 GLU A O 1
ATOM 1637 N N . VAL A 1 223 ? 3.915 -16.472 6.194 1.00 31.94 211 VAL A N 1
ATOM 1638 C CA . VAL A 1 223 ? 5.163 -15.848 6.618 1.00 37.34 211 VAL A CA 1
ATOM 1639 C C . VAL A 1 223 ? 6.197 -16.925 6.936 1.00 40.02 211 VAL A C 1
ATOM 1640 O O . VAL A 1 223 ? 5.881 -17.925 7.578 1.00 41.69 211 VAL A O 1
ATOM 1644 N N . TYR A 1 224 ? 7.430 -16.719 6.485 1.00 41.44 212 TYR A N 1
ATOM 1645 C CA . TYR A 1 224 ? 8.477 -17.726 6.635 1.00 45.80 212 TYR A CA 1
ATOM 1646 C C . TYR A 1 224 ? 8.902 -17.924 8.089 1.00 39.79 212 TYR A C 1
ATOM 1647 O O . TYR A 1 224 ? 9.577 -18.899 8.415 1.00 40.47 212 TYR A O 1
ATOM 1656 N N . GLU A 1 225 ? 8.494 -17.009 8.963 1.00 42.80 213 GLU A N 1
ATOM 1657 C CA . GLU A 1 225 ? 8.715 -17.174 10.395 1.00 38.00 213 GLU A CA 1
ATOM 1658 C C . GLU A 1 225 ? 7.914 -18.365 10.919 1.00 41.32 213 GLU A C 1
ATOM 1659 O O . GLU A 1 225 ? 8.232 -18.933 11.964 1.00 40.53 213 GLU A O 1
ATOM 1661 N N . SER A 1 226 ? 6.868 -18.733 10.186 1.00 43.88 214 SER A N 1
ATOM 1662 C CA . SER A 1 226 ? 6.089 -19.926 10.494 1.00 38.03 214 SER A CA 1
ATOM 1663 C C . SER A 1 226 ? 6.742 -21.145 9.850 1.00 39.83 214 SER A C 1
ATOM 1664 O O . SER A 1 226 ? 6.594 -21.382 8.649 1.00 37.16 214 SER A O 1
ATOM 1667 N N . LEU A 1 227 ? 7.460 -21.914 10.662 1.00 36.40 215 LEU A N 1
ATOM 1668 C CA . LEU A 1 227 ? 8.312 -22.990 10.168 1.00 32.36 215 LEU A CA 1
ATOM 1669 C C . LEU A 1 227 ? 7.541 -24.127 9.504 1.00 38.97 215 LEU A C 1
ATOM 1670 O O . LEU A 1 227 ? 8.075 -24.814 8.633 1.00 42.76 215 LEU A O 1
ATOM 1675 N N . ASP A 1 228 ?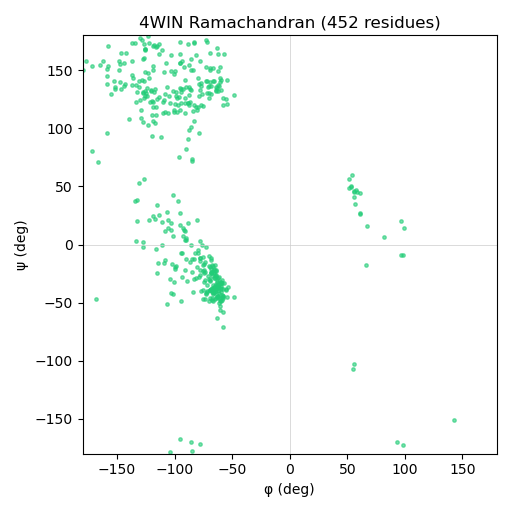 6.291 -24.325 9.909 1.00 36.23 216 ASP A N 1
ATOM 1676 C CA . ASP A 1 228 ? 5.483 -25.403 9.347 1.00 35.04 216 ASP A CA 1
ATOM 1677 C C . ASP A 1 228 ? 4.384 -24.877 8.429 1.00 33.42 216 ASP A C 1
ATOM 1678 O O . ASP A 1 228 ? 3.483 -25.620 8.040 1.00 30.09 216 ASP A O 1
ATOM 1683 N N . GLY A 1 229 ? 4.469 -23.597 8.083 1.00 36.80 217 GLY A N 1
ATOM 1684 C CA . GLY A 1 229 ? 3.477 -22.963 7.234 1.00 30.53 217 GLY A CA 1
ATOM 1685 C C . GLY A 1 229 ? 3.328 -23.637 5.884 1.00 37.58 217 GLY A C 1
ATOM 1686 O O . GLY A 1 229 ? 2.213 -23.896 5.433 1.00 40.52 217 GLY A O 1
ATOM 1687 N N . GLU A 1 230 ? 4.456 -23.930 5.243 1.00 41.03 218 GLU A N 1
ATOM 1688 C CA . GLU A 1 230 ? 4.451 -24.553 3.924 1.00 34.68 218 GLU A CA 1
ATOM 1689 C C . GLU A 1 230 ? 3.813 -25.936 3.960 1.00 33.45 218 GLU A C 1
ATOM 1690 O O . GLU A 1 230 ? 3.138 -26.341 3.013 1.00 32.62 218 GLU A O 1
ATOM 1696 N N . LEU A 1 231 ? 4.030 -26.655 5.057 1.00 36.47 219 LEU A N 1
ATOM 1697 C CA . LEU A 1 231 ? 3.445 -27.980 5.229 1.00 36.19 219 LEU A CA 1
ATOM 1698 C C . LEU A 1 231 ? 1.923 -27.891 5.277 1.00 40.69 219 LEU A C 1
ATOM 1699 O O . LEU A 1 231 ? 1.221 -28.747 4.735 1.00 34.02 219 LEU A O 1
ATOM 1704 N N . MET A 1 232 ? 1.423 -26.842 5.925 1.00 33.86 220 MET A N 1
ATOM 1705 C CA . MET A 1 232 ? -0.012 -26.616 6.027 1.00 31.42 220 MET A CA 1
ATOM 1706 C C . MET A 1 232 ? -0.610 -26.313 4.661 1.00 31.05 220 MET A C 1
ATOM 1707 O O . MET A 1 232 ? -1.713 -26.759 4.346 1.00 35.06 220 MET A O 1
ATOM 1712 N N . PHE A 1 233 ? 0.122 -25.556 3.852 1.00 32.65 221 PHE A N 1
ATOM 1713 C CA . PHE A 1 233 ? -0.335 -25.222 2.509 1.00 32.87 221 PHE A CA 1
ATOM 1714 C C . PHE A 1 233 ? -0.335 -26.452 1.608 1.00 31.10 221 PHE A C 1
ATOM 1715 O O . PHE A 1 233 ? -1.154 -26.559 0.698 1.00 34.90 221 PHE A O 1
ATOM 1723 N N . TYR A 1 234 ? 0.583 -27.380 1.865 1.00 37.05 222 TYR A N 1
ATOM 1724 C CA . TYR A 1 234 ? 0.631 -28.628 1.108 1.00 39.89 222 TYR A CA 1
ATOM 1725 C C . TYR A 1 234 ? -0.578 -29.495 1.438 1.00 37.27 222 TYR A C 1
ATOM 1726 O O . TYR A 1 234 ? -1.223 -30.045 0.545 1.00 38.36 222 TYR A O 1
ATOM 1735 N N . ASN A 1 235 ? -0.877 -29.610 2.729 1.00 31.37 223 ASN A N 1
ATOM 1736 C CA . ASN A 1 235 ? -2.000 -30.415 3.194 1.00 33.56 223 ASN A CA 1
ATOM 1737 C C . ASN A 1 235 ? -3.344 -29.904 2.704 1.00 36.15 223 ASN A C 1
ATOM 1738 O O . ASN A 1 235 ? -4.184 -30.683 2.255 1.00 41.08 223 ASN A O 1
ATOM 1743 N N . PHE A 1 236 ? -3.547 -28.594 2.797 1.00 34.07 224 PHE A N 1
ATOM 1744 C CA . PHE A 1 236 ? -4.802 -27.993 2.369 1.00 30.03 224 PHE A CA 1
ATOM 1745 C C . PHE A 1 236 ? -5.004 -28.154 0.866 1.00 34.89 224 PHE A C 1
ATOM 1746 O O . PHE A 1 236 ? -6.079 -28.547 0.416 1.00 33.69 224 PHE A O 1
ATOM 1754 N N . ALA A 1 237 ? -3.961 -27.863 0.096 1.00 34.46 225 ALA A N 1
ATOM 1755 C CA . ALA A 1 237 ? -4.048 -27.914 -1.358 1.00 36.02 225 ALA A CA 1
ATOM 1756 C C . ALA A 1 237 ? -4.160 -29.341 -1.891 1.00 40.47 225 ALA A C 1
ATOM 1757 O O . ALA A 1 237 ? -5.020 -29.632 -2.722 1.00 47.18 225 ALA A O 1
ATOM 1759 N N . TYR A 1 238 ? -3.296 -30.231 -1.413 1.00 39.63 226 TYR A N 1
ATOM 1760 C CA . TYR A 1 238 ? -3.214 -31.578 -1.973 1.00 41.38 226 TYR A CA 1
ATOM 1761 C C . TYR A 1 238 ? -4.054 -32.614 -1.226 1.00 39.10 226 TYR A C 1
ATOM 1762 O O . TYR A 1 238 ? -4.790 -33.378 -1.845 1.00 42.76 226 TYR A O 1
ATOM 1771 N N . ASN A 1 239 ? -3.943 -32.644 0.098 1.00 37.28 227 ASN A N 1
ATOM 1772 C CA . ASN A 1 239 ? -4.626 -33.668 0.885 1.00 35.27 227 ASN A CA 1
ATOM 1773 C C . ASN A 1 239 ? -6.095 -33.351 1.152 1.00 38.40 227 ASN A C 1
ATOM 1774 O O . ASN A 1 239 ? -6.916 -34.256 1.300 1.00 44.42 227 ASN A O 1
ATOM 1779 N N . ILE A 1 240 ? -6.425 -32.067 1.210 1.00 40.05 228 ILE A N 1
ATOM 1780 C CA . ILE A 1 240 ? -7.784 -31.651 1.534 1.00 40.80 228 ILE A CA 1
ATOM 1781 C C . ILE A 1 240 ? -8.574 -31.250 0.289 1.00 43.39 228 ILE A C 1
ATOM 1782 O O . ILE A 1 240 ? -9.741 -31.617 0.142 1.00 45.50 228 ILE A O 1
ATOM 1787 N N . CYS A 1 241 ? -7.933 -30.510 -0.610 1.00 44.42 229 CYS A N 1
ATOM 1788 C CA . CYS A 1 241 ? -8.599 -30.032 -1.819 1.00 40.59 229 CYS A CA 1
ATOM 1789 C C . CYS A 1 241 ? -8.390 -30.970 -3.005 1.00 41.58 229 CYS A C 1
ATOM 1790 O O . CYS A 1 241 ? -8.994 -30.782 -4.063 1.00 47.11 229 CYS A O 1
ATOM 1793 N N . LYS A 1 242 ? -7.534 -31.973 -2.820 1.00 39.42 230 LYS A N 1
ATOM 1794 C CA . LYS A 1 242 ? -7.285 -33.001 -3.833 1.00 45.45 230 LYS A CA 1
ATOM 1795 C C . LYS A 1 242 ? -6.815 -32.415 -5.165 1.00 44.49 230 LYS A C 1
ATOM 1796 O O . LYS A 1 242 ? -7.318 -32.786 -6.225 1.00 46.13 230 LYS A O 1
ATOM 1802 N N . CYS A 1 243 ? -5.850 -31.503 -5.105 1.00 45.68 231 CYS A N 1
ATOM 1803 C CA . CYS A 1 243 ? -5.316 -30.873 -6.308 1.00 48.32 231 CYS A CA 1
ATOM 1804 C C . CYS A 1 243 ? -4.236 -31.724 -6.968 1.00 55.99 231 CYS A C 1
ATOM 1805 O O . CYS A 1 243 ? -3.523 -32.472 -6.298 1.00 44.57 231 CYS A O 1
ATOM 1808 N N . LYS A 1 244 ? -4.124 -31.603 -8.288 1.00 58.70 232 LYS A N 1
ATOM 1809 C CA . LYS A 1 244 ? -3.014 -32.195 -9.025 1.00 53.08 232 LYS A CA 1
ATOM 1810 C C . LYS A 1 244 ? -1.927 -31.142 -9.221 1.00 64.11 232 LYS A C 1
ATOM 1811 O O . LYS A 1 244 ? -2.207 -29.943 -9.189 1.00 64.71 232 LYS A O 1
ATOM 1813 N N . LYS A 1 245 ? -0.691 -31.587 -9.420 1.00 69.89 233 LYS A N 1
ATOM 1814 C CA . LYS A 1 245 ? 0.429 -30.665 -9.591 1.00 65.89 233 LYS A CA 1
ATOM 1815 C C . LYS A 1 245 ? 0.356 -29.937 -10.931 1.00 65.01 233 LYS A C 1
ATOM 1816 O O . LYS A 1 245 ? 0.546 -28.722 -11.000 1.00 56.86 233 LYS A O 1
ATOM 1818 N N . TYR B 1 18 ? -10.010 -8.803 -25.692 1.00 61.67 6 TYR B N 1
ATOM 1819 C CA . TYR B 1 18 ? -10.779 -7.728 -25.075 1.00 62.48 6 TYR B CA 1
ATOM 1820 C C . TYR B 1 18 ? -9.866 -6.726 -24.374 1.00 59.28 6 TYR B C 1
ATOM 1821 O O . TYR B 1 18 ? -8.760 -7.069 -23.956 1.00 55.82 6 TYR B O 1
ATOM 1823 N N . ASP B 1 19 ? -10.333 -5.487 -24.253 1.00 54.12 7 ASP B N 1
ATOM 1824 C CA . ASP B 1 19 ? -9.578 -4.447 -23.562 1.00 46.81 7 ASP B CA 1
ATOM 1825 C C . ASP B 1 19 ? -9.805 -4.521 -22.057 1.00 49.41 7 ASP B C 1
ATOM 1826 O O . ASP B 1 19 ? -10.935 -4.395 -21.582 1.00 57.57 7 ASP B O 1
ATOM 1831 N N . LYS B 1 20 ? -8.725 -4.722 -21.311 1.00 44.27 8 LYS B N 1
ATOM 1832 C CA . LYS B 1 20 ? -8.816 -4.876 -19.865 1.00 42.96 8 LYS B CA 1
ATOM 1833 C C . LYS B 1 20 ? -7.960 -3.854 -19.127 1.00 44.03 8 LYS B C 1
ATOM 1834 O O . LYS B 1 20 ? -6.906 -3.441 -19.612 1.00 42.50 8 LYS B O 1
ATOM 1840 N N . ILE B 1 21 ? -8.431 -3.447 -17.952 1.00 44.28 9 ILE B N 1
ATOM 1841 C CA . ILE B 1 21 ? -7.673 -2.563 -17.077 1.00 41.95 9 ILE B CA 1
ATOM 1842 C C . ILE B 1 21 ? -7.186 -3.340 -15.858 1.00 40.87 9 ILE B C 1
ATOM 1843 O O . ILE B 1 21 ? -7.982 -3.953 -15.147 1.00 40.78 9 ILE B O 1
ATOM 1848 N N . LEU B 1 22 ? -5.877 -3.321 -15.630 1.00 36.63 10 LEU B N 1
ATOM 1849 C CA . LEU B 1 22 ? -5.284 -4.016 -14.491 1.00 35.13 10 LEU B CA 1
ATOM 1850 C C . LEU B 1 22 ? -5.414 -3.195 -13.211 1.00 34.54 10 LEU B C 1
ATOM 1851 O O . LEU B 1 22 ? -4.851 -2.107 -13.102 1.00 37.20 10 LEU B O 1
ATOM 1856 N N . VAL B 1 23 ? -6.158 -3.718 -12.244 1.00 32.42 11 VAL B N 1
ATOM 1857 C CA . VAL B 1 23 ? -6.325 -3.036 -10.967 1.00 30.06 11 VAL B CA 1
ATOM 1858 C C . VAL B 1 23 ? -5.518 -3.739 -9.883 1.00 29.22 11 VAL B C 1
ATOM 1859 O O . VAL B 1 23 ? -5.817 -4.873 -9.511 1.00 31.31 11 VAL B O 1
ATOM 1863 N N . LEU B 1 24 ? -4.490 -3.060 -9.382 1.00 34.03 12 LEU B N 1
ATOM 1864 C CA . LEU B 1 24 ? -3.593 -3.644 -8.388 1.00 35.79 12 LEU B CA 1
ATOM 1865 C C . LEU B 1 24 ? -4.009 -3.290 -6.960 1.00 32.61 12 LEU B C 1
ATOM 1866 O O . LEU B 1 24 ? -4.259 -2.128 -6.639 1.00 27.86 12 LEU B O 1
ATOM 1871 N N . ASN B 1 25 ? -4.072 -4.309 -6.109 1.00 33.53 13 ASN B N 1
ATOM 1872 C CA . ASN B 1 25 ? -4.565 -4.158 -4.745 1.00 30.87 13 ASN B CA 1
ATOM 1873 C C . ASN B 1 25 ? -3.454 -3.832 -3.752 1.00 32.55 13 ASN B C 1
ATOM 1874 O O . ASN B 1 25 ? -2.453 -4.544 -3.665 1.00 33.07 13 ASN B O 1
ATOM 1879 N N . PHE B 1 26 ? -3.639 -2.752 -3.001 1.00 35.01 14 PHE B N 1
ATOM 1880 C CA . PHE B 1 26 ? -2.689 -2.369 -1.964 1.00 34.92 14 PHE B CA 1
ATOM 1881 C C . PHE B 1 26 ? -3.350 -2.401 -0.591 1.00 32.16 14 PHE B C 1
ATOM 1882 O O . PHE B 1 26 ? -2.888 -1.757 0.350 1.00 28.17 14 PHE B O 1
ATOM 1890 N N . GLY B 1 27 ? -4.439 -3.157 -0.491 1.00 33.56 15 GLY B N 1
ATOM 1891 C CA . GLY B 1 27 ? -5.098 -3.389 0.780 1.00 33.80 15 GLY B CA 1
ATOM 1892 C C . GLY B 1 27 ? -6.276 -2.479 1.059 1.00 35.46 15 GLY B C 1
ATOM 1893 O O . GLY B 1 27 ? -6.682 -2.320 2.210 1.00 42.12 15 GLY B O 1
ATOM 1894 N N . SER B 1 28 ? -6.836 -1.892 0.008 1.00 37.49 16 SER B N 1
ATOM 1895 C CA . SER B 1 28 ? -7.907 -0.912 0.162 1.00 38.84 16 SER B CA 1
ATOM 1896 C C . SER B 1 28 ? -9.223 -1.536 0.621 1.00 36.62 16 SER B C 1
ATOM 1897 O O . SER B 1 28 ? -9.643 -2.577 0.116 1.00 36.74 16 SER B O 1
ATOM 1900 N N . GLN B 1 29 ? -9.868 -0.885 1.584 1.00 35.51 17 GLN B N 1
ATOM 1901 C CA . GLN B 1 29 ? -11.205 -1.275 2.014 1.00 37.23 17 GLN B CA 1
ATOM 1902 C C . GLN B 1 29 ? -12.226 -0.850 0.965 1.00 34.64 17 GLN B C 1
ATOM 1903 O O . GLN B 1 29 ? -13.361 -1.326 0.956 1.00 32.68 17 GLN B O 1
ATOM 1909 N N . TYR B 1 30 ? -11.805 0.055 0.086 1.00 33.72 18 TYR B N 1
ATOM 1910 C CA . TYR B 1 30 ? -12.654 0.567 -0.979 1.00 35.78 18 TYR B CA 1
ATOM 1911 C C . TYR B 1 30 ? -12.292 -0.067 -2.316 1.00 37.39 18 TYR B C 1
ATOM 1912 O O . TYR B 1 30 ? -12.739 0.393 -3.377 1.00 36.29 18 TYR B O 1
ATOM 1921 N N . PHE B 1 31 ? -11.482 -1.122 -2.271 1.00 35.72 19 PHE B N 1
ATOM 1922 C CA . PHE B 1 31 ? -10.963 -1.718 -3.505 1.00 33.40 19 PHE B CA 1
ATOM 1923 C C . PHE B 1 31 ? -12.063 -2.202 -4.459 1.00 33.08 19 PHE B C 1
ATOM 1924 O O . PHE B 1 31 ? -11.997 -1.936 -5.641 1.00 32.40 19 PHE B O 1
ATOM 1932 N N . HIS B 1 32 ? -13.102 -2.869 -3.965 1.00 36.05 20 HIS B N 1
ATOM 1933 C CA . HIS B 1 32 ? -14.128 -3.406 -4.877 1.00 36.23 20 HIS B CA 1
ATOM 1934 C C . HIS B 1 32 ? -14.743 -2.245 -5.676 1.00 36.14 20 HIS B C 1
ATOM 1935 O O . HIS B 1 32 ? -15.171 -2.395 -6.832 1.00 35.73 20 HIS B O 1
ATOM 1942 N N . LEU B 1 33 ? -14.830 -1.089 -5.020 1.00 32.87 21 LEU B N 1
ATOM 1943 C CA . LEU B 1 33 ? -15.581 0.030 -5.575 1.00 32.62 21 LEU B CA 1
ATOM 1944 C C . LEU B 1 33 ? -14.978 0.469 -6.908 1.00 37.00 21 LEU B C 1
ATOM 1945 O O . LEU B 1 33 ? -15.677 0.977 -7.782 1.00 40.56 21 LEU B O 1
ATOM 1950 N N . ILE B 1 34 ? -13.676 0.249 -7.056 1.00 31.38 22 ILE B N 1
ATOM 1951 C CA . ILE B 1 34 ? -12.987 0.465 -8.322 1.00 37.18 22 ILE B CA 1
ATOM 1952 C C . ILE B 1 34 ? -13.530 -0.478 -9.400 1.00 38.55 22 ILE B C 1
ATOM 1953 O O . ILE B 1 34 ? -13.772 -0.065 -10.539 1.00 41.14 22 ILE B O 1
ATOM 1958 N N . VAL B 1 35 ? -13.718 -1.744 -9.037 1.00 34.65 23 VAL B N 1
ATOM 1959 C CA . VAL B 1 35 ? -14.227 -2.740 -9.973 1.00 36.18 23 VAL B CA 1
ATOM 1960 C C . VAL B 1 35 ? -15.658 -2.409 -10.397 1.00 42.60 23 VAL B C 1
ATOM 1961 O O . VAL B 1 35 ? -16.012 -2.547 -11.568 1.00 44.30 23 VAL B O 1
ATOM 1965 N N . LYS B 1 36 ? -16.472 -1.966 -9.442 1.00 39.09 24 LYS B N 1
ATOM 1966 C CA . LYS B 1 36 ? -17.839 -1.539 -9.730 1.00 39.53 24 LYS B CA 1
ATOM 1967 C C . LYS B 1 36 ? -17.864 -0.365 -10.703 1.00 42.20 24 LYS B C 1
ATOM 1968 O O . LYS B 1 36 ? -18.636 -0.361 -11.664 1.00 38.25 24 LYS B O 1
ATOM 1974 N N . ARG B 1 37 ? -17.018 0.628 -10.439 1.00 38.65 25 ARG B N 1
ATOM 1975 C CA . ARG B 1 37 ? -16.887 1.798 -11.303 1.00 37.77 25 ARG B CA 1
ATOM 1976 C C . ARG B 1 37 ? -16.587 1.402 -12.746 1.00 43.49 25 ARG B C 1
ATOM 1977 O O . ARG B 1 37 ? -17.186 1.929 -13.683 1.00 41.38 25 ARG B O 1
ATOM 1985 N N . LEU B 1 38 ? -15.657 0.468 -12.916 1.00 43.33 26 LEU B N 1
ATOM 1986 C CA . LEU B 1 38 ? -15.285 -0.004 -14.243 1.00 45.92 26 LEU B CA 1
ATOM 1987 C C . LEU B 1 38 ? -16.387 -0.868 -14.850 1.00 45.34 26 LEU B C 1
ATOM 1988 O O . LEU B 1 38 ? -16.611 -0.840 -16.061 1.00 42.10 26 LEU B O 1
ATOM 1993 N N . ASN B 1 39 ? -17.075 -1.630 -14.005 1.00 43.31 27 ASN B N 1
ATOM 1994 C CA . ASN B 1 39 ? -18.196 -2.447 -14.455 1.00 43.46 27 ASN B CA 1
ATOM 1995 C C . ASN B 1 39 ? -19.352 -1.592 -14.961 1.00 44.73 27 ASN B C 1
ATOM 1996 O O . ASN B 1 39 ? -20.043 -1.966 -15.909 1.00 44.40 27 ASN B O 1
ATOM 2001 N N . ASN B 1 40 ? -19.553 -0.442 -14.326 1.00 42.36 28 ASN B N 1
ATOM 2002 C CA . ASN B 1 40 ? -20.642 0.453 -14.694 1.00 44.30 28 ASN B CA 1
ATOM 2003 C C . ASN B 1 40 ? -20.435 1.067 -16.075 1.00 49.70 28 ASN B C 1
ATOM 2004 O O . ASN B 1 40 ? -21.387 1.234 -16.838 1.00 47.68 28 ASN B O 1
ATOM 2009 N N . ILE B 1 41 ? -19.187 1.398 -16.392 1.00 45.68 29 ILE B N 1
ATOM 2010 C CA . ILE B 1 41 ? -18.861 1.991 -17.683 1.00 35.61 29 ILE B CA 1
ATOM 2011 C C . ILE B 1 41 ? -18.410 0.935 -18.689 1.00 40.64 29 ILE B C 1
ATOM 2012 O O . ILE B 1 41 ? -17.651 1.231 -19.614 1.00 40.54 29 ILE B O 1
ATOM 2017 N N . LYS B 1 42 ? -18.886 -0.293 -18.494 1.00 44.37 30 LYS B N 1
ATOM 2018 C CA . LYS B 1 42 ? -18.652 -1.400 -19.422 1.00 42.21 30 LYS B CA 1
ATOM 2019 C C . LYS B 1 42 ? -17.171 -1.657 -19.684 1.00 45.92 30 LYS B C 1
ATOM 2020 O O . LYS B 1 42 ? -16.771 -1.926 -20.816 1.00 50.86 30 LYS B O 1
ATOM 2022 N N . ILE B 1 43 ? -16.362 -1.573 -18.634 1.00 50.17 31 ILE B N 1
ATOM 2023 C CA . ILE B 1 43 ? -14.935 -1.856 -18.742 1.00 45.78 31 ILE B CA 1
ATOM 2024 C C . ILE B 1 43 ? -14.590 -3.154 -18.020 1.00 51.58 31 ILE B C 1
ATOM 2025 O O . ILE B 1 43 ? -14.853 -3.301 -16.826 1.00 53.43 31 ILE B O 1
ATOM 2030 N N . PHE B 1 44 ? -14.012 -4.100 -18.753 1.00 52.45 32 PHE B N 1
ATOM 2031 C CA . PHE B 1 44 ? -13.568 -5.351 -18.155 1.00 57.57 32 PHE B CA 1
ATOM 2032 C C . PHE B 1 44 ? -12.268 -5.117 -17.398 1.00 53.89 32 PHE B C 1
ATOM 2033 O O . PHE B 1 44 ? -11.394 -4.386 -17.866 1.00 49.47 32 PHE B O 1
ATOM 2041 N N . SER B 1 45 ? -12.145 -5.730 -16.225 1.00 45.24 33 SER B N 1
ATOM 2042 C CA . SER B 1 45 ? -10.982 -5.505 -15.378 1.00 44.05 33 SER B CA 1
ATOM 2043 C C . SER B 1 45 ? -10.306 -6.804 -14.955 1.00 48.98 33 SER B C 1
ATOM 2044 O O . SER B 1 45 ? -10.911 -7.875 -14.985 1.00 49.07 33 SER B O 1
ATOM 2047 N N . GLU B 1 46 ? -9.042 -6.690 -14.563 1.00 50.44 34 GLU B N 1
ATOM 2048 C CA . GLU B 1 46 ? -8.282 -7.816 -14.039 1.00 39.41 34 GLU B CA 1
ATOM 2049 C C . GLU B 1 46 ? -7.629 -7.416 -12.722 1.00 35.30 34 GLU B C 1
ATOM 2050 O O . GLU B 1 46 ? -6.779 -6.528 -12.686 1.00 35.25 34 GLU B O 1
ATOM 2052 N N . THR B 1 47 ? -8.036 -8.068 -11.638 1.00 43.07 35 THR B N 1
ATOM 2053 C CA . THR B 1 47 ? -7.538 -7.717 -10.313 1.00 36.35 35 THR B CA 1
ATOM 2054 C C . THR B 1 47 ? -6.322 -8.549 -9.926 1.00 37.39 35 THR B C 1
ATOM 2055 O O . THR B 1 47 ? -6.307 -9.768 -10.092 1.00 40.76 35 THR B O 1
ATOM 2059 N N . LYS B 1 48 ? -5.304 -7.872 -9.408 1.00 34.13 36 LYS B N 1
ATOM 2060 C CA . LYS B 1 48 ? -4.085 -8.523 -8.955 1.00 32.93 36 LYS B CA 1
ATOM 2061 C C . LYS B 1 48 ? -3.586 -7.823 -7.695 1.00 37.89 36 LYS B C 1
ATOM 2062 O O . LYS B 1 48 ? -4.030 -6.719 -7.380 1.00 36.66 36 LYS B O 1
ATOM 2068 N N . ASP B 1 49 ? -2.670 -8.458 -6.972 1.00 37.39 37 ASP B N 1
ATOM 2069 C CA . ASP B 1 49 ? -2.143 -7.863 -5.747 1.00 35.47 37 ASP B CA 1
ATOM 2070 C C . ASP B 1 49 ? -0.942 -6.963 -6.031 1.00 36.52 37 ASP B C 1
ATOM 2071 O O . ASP B 1 49 ? -0.446 -6.906 -7.158 1.00 38.15 37 ASP B O 1
ATOM 2076 N N . TYR B 1 50 ? -0.488 -6.260 -4.998 1.00 36.02 38 TYR B N 1
ATOM 2077 C CA . TYR B 1 50 ? 0.634 -5.329 -5.099 1.00 32.92 38 TYR B CA 1
ATOM 2078 C C . TYR B 1 50 ? 1.914 -5.991 -5.610 1.00 35.96 38 TYR B C 1
ATOM 2079 O O . TYR B 1 50 ? 2.715 -5.361 -6.302 1.00 33.70 38 TYR B O 1
ATOM 2088 N N . GLY B 1 51 ? 2.103 -7.259 -5.263 1.00 32.32 39 GLY B N 1
ATOM 2089 C CA . GLY B 1 51 ? 3.319 -7.969 -5.614 1.00 37.98 39 GLY B CA 1
ATOM 2090 C C . GLY B 1 51 ? 3.185 -8.823 -6.858 1.00 37.52 39 GLY B C 1
ATOM 2091 O O . GLY B 1 51 ? 3.749 -9.913 -6.932 1.00 39.33 39 GLY B O 1
ATOM 2092 N N . VAL B 1 52 ? 2.441 -8.326 -7.840 1.00 33.65 40 VAL B N 1
ATOM 2093 C CA . VAL B 1 52 ? 2.242 -9.053 -9.087 1.00 39.70 40 VAL B CA 1
ATOM 2094 C C . VAL B 1 52 ? 3.559 -9.226 -9.842 1.00 39.22 40 VAL B C 1
ATOM 2095 O O . VAL B 1 52 ? 4.361 -8.296 -9.943 1.00 35.28 40 VAL B O 1
ATOM 2099 N N . GLU B 1 53 ? 3.787 -10.431 -10.351 1.00 46.55 41 GLU B N 1
ATOM 2100 C CA . GLU B 1 53 ? 4.980 -10.706 -11.138 1.00 53.26 41 GLU B CA 1
ATOM 2101 C C . GLU B 1 53 ? 4.731 -10.386 -12.607 1.00 54.62 41 GLU B C 1
ATOM 2102 O O . GLU B 1 53 ? 3.591 -10.403 -13.076 1.00 49.96 41 GLU B O 1
ATOM 2108 N N . LEU B 1 54 ? 5.804 -10.083 -13.328 1.00 58.21 42 LEU B N 1
ATOM 2109 C CA . LEU B 1 54 ? 5.702 -9.771 -14.745 1.00 52.73 42 LEU B CA 1
ATOM 2110 C C . LEU B 1 54 ? 5.165 -10.967 -15.530 1.00 58.91 42 LEU B C 1
ATOM 2111 O O . LEU B 1 54 ? 4.427 -10.800 -16.501 1.00 63.25 42 LEU B O 1
ATOM 2116 N N . LYS B 1 55 ? 5.523 -12.170 -15.087 1.00 59.85 43 LYS B N 1
ATOM 2117 C CA . LYS B 1 55 ? 5.113 -13.403 -15.755 1.00 57.53 43 LYS B CA 1
ATOM 2118 C C . LYS B 1 55 ? 3.604 -13.623 -15.686 1.00 64.66 43 LYS B C 1
ATOM 2119 O O . LYS B 1 55 ? 3.039 -14.355 -16.498 1.00 69.13 43 LYS B O 1
ATOM 2121 N N . ASP B 1 56 ? 2.955 -12.978 -14.724 1.00 59.39 44 ASP B N 1
ATOM 2122 C CA . ASP B 1 56 ? 1.522 -13.153 -14.522 1.00 59.18 44 ASP B CA 1
ATOM 2123 C C . ASP B 1 56 ? 0.686 -12.212 -15.382 1.00 63.90 44 ASP B C 1
ATOM 2124 O O . ASP B 1 56 ? -0.519 -12.413 -15.531 1.00 68.53 44 ASP B O 1
ATOM 2129 N N . ILE B 1 57 ? 1.320 -11.186 -15.943 1.00 62.52 45 ILE B N 1
ATOM 2130 C CA . ILE B 1 57 ? 0.602 -10.195 -16.741 1.00 60.08 45 ILE B CA 1
ATOM 2131 C C . ILE B 1 57 ? 1.228 -9.987 -18.119 1.00 65.83 45 ILE B C 1
ATOM 2132 O O . ILE B 1 57 ? 0.713 -9.214 -18.929 1.00 64.10 45 ILE B O 1
ATOM 2137 N N . LYS B 1 58 ? 2.331 -10.681 -18.382 1.00 71.82 46 LYS B N 1
ATOM 2138 C CA . LYS B 1 58 ? 3.049 -10.528 -19.645 1.00 68.89 46 LYS B CA 1
ATOM 2139 C C . LYS B 1 58 ? 2.197 -10.948 -20.838 1.00 65.89 46 LYS B C 1
ATOM 2140 O O . LYS B 1 58 ? 2.283 -10.353 -21.913 1.00 66.99 46 LYS B O 1
ATOM 2142 N N . ASP B 1 59 ? 1.373 -11.971 -20.643 1.00 58.28 47 ASP B N 1
ATOM 2143 C CA . ASP B 1 59 ? 0.547 -12.497 -21.721 1.00 62.44 47 ASP B CA 1
ATOM 2144 C C . ASP B 1 59 ? -0.834 -11.849 -21.742 1.00 67.47 47 ASP B C 1
ATOM 2145 O O . ASP B 1 59 ? -1.710 -12.261 -22.504 1.00 68.52 47 ASP B O 1
ATOM 2147 N N . MET B 1 60 ? -1.026 -10.834 -20.905 1.00 62.91 48 MET B N 1
ATOM 2148 C CA . MET B 1 60 ? -2.305 -10.135 -20.840 1.00 55.81 48 MET B CA 1
ATOM 2149 C C . MET B 1 60 ? -2.346 -8.929 -21.775 1.00 56.55 48 MET B C 1
ATOM 2150 O O . MET B 1 60 ? -1.314 -8.332 -22.083 1.00 58.66 48 MET B O 1
ATOM 2155 N N . ASN B 1 61 ? -3.548 -8.581 -22.222 1.00 54.05 49 ASN B N 1
ATOM 2156 C CA . ASN B 1 61 ? -3.753 -7.404 -23.057 1.00 53.49 49 ASN B CA 1
ATOM 2157 C C . ASN B 1 61 ? -4.179 -6.207 -22.210 1.00 50.90 49 ASN B C 1
ATOM 2158 O O . ASN B 1 61 ? -5.349 -5.820 -22.202 1.00 49.30 49 ASN B O 1
ATOM 2163 N N . ILE B 1 62 ? -3.220 -5.629 -21.493 1.00 50.35 50 ILE B N 1
ATOM 2164 C CA . ILE B 1 62 ? -3.497 -4.528 -20.578 1.00 46.34 50 ILE B CA 1
ATOM 2165 C C . ILE B 1 62 ? -3.437 -3.177 -21.285 1.00 43.99 50 ILE B C 1
ATOM 2166 O O . ILE B 1 62 ? -2.460 -2.867 -21.966 1.00 40.17 50 ILE B O 1
ATOM 2171 N N . LYS B 1 63 ? -4.487 -2.378 -21.119 1.00 44.82 51 LYS B N 1
ATOM 2172 C CA . LYS B 1 63 ? -4.551 -1.056 -21.734 1.00 46.75 51 LYS B CA 1
ATOM 2173 C C . LYS B 1 63 ? -4.253 0.043 -20.721 1.00 42.38 51 LYS B C 1
ATOM 2174 O O . LYS B 1 63 ? -3.960 1.179 -21.093 1.00 47.13 51 LYS B O 1
ATOM 2178 N N . GLY B 1 64 ? -4.332 -0.299 -19.440 1.00 43.26 52 GLY B N 1
ATOM 2179 C CA . GLY B 1 64 ? -4.090 0.667 -18.385 1.00 36.67 52 GLY B CA 1
ATOM 2180 C C . GLY B 1 64 ? -4.031 0.029 -17.014 1.00 36.92 52 GLY B C 1
ATOM 2181 O O . GLY B 1 64 ? -4.629 -1.022 -16.782 1.00 40.71 52 GLY B O 1
ATOM 2182 N N . VAL B 1 65 ? -3.309 0.671 -16.103 1.00 35.05 53 VAL B N 1
ATOM 2183 C CA . VAL B 1 65 ? -3.130 0.150 -14.754 1.00 31.52 53 VAL B CA 1
ATOM 2184 C C . VAL B 1 65 ? -3.661 1.123 -13.707 1.00 36.63 53 VAL B C 1
ATOM 2185 O O . VAL B 1 65 ? -3.387 2.322 -13.765 1.00 31.87 53 VAL B O 1
ATOM 2189 N N . ILE B 1 66 ? -4.428 0.601 -12.755 1.00 34.82 54 ILE B N 1
ATOM 2190 C CA . ILE B 1 66 ? -4.912 1.402 -11.638 1.00 30.50 54 ILE B CA 1
ATOM 2191 C C . ILE B 1 66 ? -4.331 0.894 -10.323 1.00 31.20 54 ILE B C 1
ATOM 2192 O O . ILE B 1 66 ? -4.455 -0.284 -9.992 1.00 32.89 54 ILE B O 1
ATOM 2197 N N . LEU B 1 67 ? -3.687 1.790 -9.584 1.00 31.37 55 LEU B N 1
ATOM 2198 C CA . LEU B 1 67 ? -3.134 1.451 -8.280 1.00 32.95 55 LEU B CA 1
ATOM 2199 C C . LEU B 1 67 ? -4.096 1.881 -7.179 1.00 31.61 55 LEU B C 1
ATOM 2200 O O . LEU B 1 67 ? -4.334 3.072 -6.988 1.00 34.52 55 LEU B O 1
ATOM 2205 N N . SER B 1 68 ? -4.650 0.909 -6.460 1.00 31.87 56 SER B N 1
ATOM 2206 C CA . SER B 1 68 ? -5.638 1.197 -5.425 1.00 30.80 56 SER B CA 1
ATOM 2207 C C . SER B 1 68 ? -4.996 1.835 -4.205 1.00 34.54 56 SER B C 1
ATOM 2208 O O . SER B 1 68 ? -3.776 1.979 -4.136 1.00 32.54 56 SER B O 1
ATOM 2211 N N . GLY B 1 69 ? -5.833 2.209 -3.242 1.00 37.83 57 GLY B N 1
ATOM 2212 C CA . GLY B 1 69 ? -5.362 2.786 -1.999 1.00 32.87 57 GLY B CA 1
ATOM 2213 C C . GLY B 1 69 ? -5.006 1.711 -0.996 1.00 30.25 57 GLY B C 1
ATOM 2214 O O . GLY B 1 69 ? -4.961 0.528 -1.331 1.00 37.19 57 GLY B O 1
ATOM 2215 N N . GLY B 1 70 ? -4.755 2.123 0.241 1.00 33.89 58 GLY B N 1
ATOM 2216 C CA . GLY B 1 70 ? -4.392 1.193 1.290 1.00 35.73 58 GLY B CA 1
ATOM 2217 C C . GLY B 1 70 ? -4.218 1.881 2.627 1.00 37.51 58 GLY B C 1
ATOM 2218 O O . GLY B 1 70 ? -3.988 3.089 2.684 1.00 41.31 58 GLY B O 1
ATOM 2219 N N . PRO B 1 71 ? -4.329 1.110 3.717 1.00 39.20 59 PRO B N 1
ATOM 2220 C CA . PRO B 1 71 ? -4.222 1.633 5.081 1.00 33.62 59 PRO B CA 1
ATOM 2221 C C . PRO B 1 71 ? -2.780 1.724 5.575 1.00 30.42 59 PRO B C 1
ATOM 2222 O O . PRO B 1 71 ? -2.530 2.351 6.602 1.00 41.71 59 PRO B O 1
ATOM 2226 N N . TYR B 1 72 ? -1.848 1.112 4.852 1.00 33.59 60 TYR B N 1
ATOM 2227 C CA . TYR B 1 72 ? -0.455 1.072 5.286 1.00 38.33 60 TYR B CA 1
ATOM 2228 C C . TYR B 1 72 ? 0.295 2.355 4.943 1.00 34.01 60 TYR B C 1
ATOM 2229 O O . TYR B 1 72 ? -0.150 3.148 4.114 1.00 34.42 60 TYR B O 1
ATOM 2238 N N . SER B 1 73 ? 1.434 2.553 5.599 1.00 34.94 61 SER B N 1
ATOM 2239 C CA . SER B 1 73 ? 2.286 3.701 5.325 1.00 37.83 61 SER B CA 1
ATOM 2240 C C . SER B 1 73 ? 3.382 3.310 4.343 1.00 38.63 61 SER B C 1
ATOM 2241 O O . SER B 1 73 ? 4.104 2.340 4.562 1.00 35.02 61 SER B O 1
ATOM 2244 N N . VAL B 1 74 ? 3.503 4.071 3.261 1.00 41.99 62 VAL B N 1
ATOM 2245 C CA . VAL B 1 74 ? 4.451 3.753 2.199 1.00 42.32 62 VAL B CA 1
ATOM 2246 C C . VAL B 1 74 ? 5.901 3.858 2.686 1.00 43.30 62 VAL B C 1
ATOM 2247 O O . VAL B 1 74 ? 6.798 3.215 2.140 1.00 43.24 62 VAL B O 1
ATOM 2251 N N . THR B 1 75 ? 6.121 4.649 3.732 1.00 42.46 63 THR B N 1
ATOM 2252 C CA . THR B 1 75 ? 7.460 4.834 4.281 1.00 46.64 63 THR B CA 1
ATOM 2253 C C . THR B 1 75 ? 7.942 3.604 5.045 1.00 48.55 63 THR B C 1
ATOM 2254 O O . THR B 1 75 ? 9.098 3.201 4.916 1.00 52.70 63 THR B O 1
ATOM 2258 N N . GLU B 1 76 ? 7.050 3.016 5.838 1.00 51.24 64 GLU B N 1
ATOM 2259 C CA . GLU B 1 76 ? 7.401 1.893 6.707 1.00 50.58 64 GLU B CA 1
ATOM 2260 C C . GLU B 1 76 ? 7.879 0.663 5.939 1.00 54.30 64 GLU B C 1
ATOM 2261 O O . GLU B 1 76 ? 7.673 0.546 4.729 1.00 50.33 64 GLU B O 1
ATOM 2267 N N . ALA B 1 77 ? 8.519 -0.252 6.661 1.00 57.13 65 ALA B N 1
ATOM 2268 C CA . ALA B 1 77 ? 9.034 -1.482 6.072 1.00 55.92 65 ALA B CA 1
ATOM 2269 C C . ALA B 1 77 ? 7.994 -2.596 6.136 1.00 57.11 65 ALA B C 1
ATOM 2270 O O . ALA B 1 77 ? 7.346 -2.797 7.165 1.00 52.45 65 ALA B O 1
ATOM 2272 N N . GLY B 1 78 ? 7.839 -3.316 5.029 1.00 46.07 66 GLY B N 1
ATOM 2273 C CA . GLY B 1 78 ? 6.891 -4.411 4.959 1.00 41.53 66 GLY B CA 1
ATOM 2274 C C . GLY B 1 78 ? 5.585 -4.011 4.302 1.00 35.89 66 GLY B C 1
ATOM 2275 O O . GLY B 1 78 ? 4.737 -4.858 4.024 1.00 39.81 66 GLY B O 1
ATOM 2276 N N . SER B 1 79 ? 5.423 -2.715 4.058 1.00 28.68 67 SER B N 1
ATOM 2277 C CA . SER B 1 79 ? 4.226 -2.203 3.402 1.00 36.34 67 SER B CA 1
ATOM 2278 C C . SER B 1 79 ? 4.179 -2.639 1.941 1.00 35.89 67 SER B C 1
ATOM 2279 O O . SER B 1 79 ? 5.222 -2.875 1.332 1.00 36.25 67 SER B O 1
ATOM 2282 N N . PRO B 1 80 ? 2.964 -2.763 1.380 1.00 32.73 68 PRO B N 1
ATOM 2283 C CA . PRO B 1 80 ? 2.797 -3.185 -0.014 1.00 33.54 68 PRO B CA 1
ATOM 2284 C C . PRO B 1 80 ? 3.509 -2.261 -0.998 1.00 37.79 68 PRO B C 1
ATOM 2285 O O . PRO B 1 80 ? 3.293 -1.049 -0.984 1.00 36.10 68 PRO B O 1
ATOM 2289 N N . HIS B 1 81 ? 4.359 -2.837 -1.840 1.00 30.20 69 HIS B N 1
ATOM 2290 C CA . HIS B 1 81 ? 5.063 -2.065 -2.852 1.00 36.18 69 HIS B CA 1
ATOM 2291 C C . HIS B 1 81 ? 5.060 -2.781 -4.194 1.00 37.80 69 HIS B C 1
ATOM 2292 O O . HIS B 1 81 ? 5.147 -4.007 -4.259 1.00 37.90 69 HIS B O 1
ATOM 2299 N N . LEU B 1 82 ? 4.946 -2.002 -5.263 1.00 38.75 70 LEU B N 1
ATOM 2300 C CA . LEU B 1 82 ? 5.013 -2.535 -6.613 1.00 37.05 70 LEU B CA 1
ATOM 2301 C C . LEU B 1 82 ? 6.470 -2.791 -6.970 1.00 39.20 70 LEU B C 1
ATOM 2302 O O . LEU B 1 82 ? 7.329 -1.940 -6.733 1.00 42.30 70 LEU B O 1
ATOM 2307 N N . LYS B 1 83 ? 6.750 -3.967 -7.519 1.00 40.41 71 LYS B N 1
ATOM 2308 C CA . LYS B 1 83 ? 8.109 -4.307 -7.919 1.00 43.97 71 LYS B CA 1
ATOM 2309 C C . LYS B 1 83 ? 8.590 -3.374 -9.020 1.00 45.69 71 LYS B C 1
ATOM 2310 O O . LYS B 1 83 ? 7.856 -3.092 -9.970 1.00 44.93 71 LYS B O 1
ATOM 2316 N N . LYS B 1 84 ? 9.823 -2.894 -8.866 1.00 46.43 72 LYS B N 1
ATOM 2317 C CA . LYS B 1 84 ? 10.443 -1.948 -9.794 1.00 47.37 72 LYS B CA 1
ATOM 2318 C C . LYS B 1 84 ? 10.293 -2.372 -11.251 1.00 48.99 72 LYS B C 1
ATOM 2319 O O . LYS B 1 84 ? 9.957 -1.559 -12.110 1.00 45.89 72 LYS B O 1
ATOM 2325 N N . GLU B 1 85 ? 10.543 -3.651 -11.514 1.00 44.71 73 GLU B N 1
ATOM 2326 C CA . GLU B 1 85 ? 10.476 -4.194 -12.866 1.00 47.31 73 GLU B CA 1
ATOM 2327 C C . GLU B 1 85 ? 9.098 -4.023 -13.495 1.00 49.33 73 GLU B C 1
ATOM 2328 O O . GLU B 1 85 ? 8.986 -3.589 -14.640 1.00 45.32 73 GLU B O 1
ATOM 2334 N N . VAL B 1 86 ? 8.056 -4.374 -12.746 1.00 46.89 74 VAL B N 1
ATOM 2335 C CA . VAL B 1 86 ? 6.682 -4.260 -13.229 1.00 43.66 74 VAL B CA 1
ATOM 2336 C C . VAL B 1 86 ? 6.336 -2.800 -13.515 1.00 42.41 74 VAL B C 1
ATOM 2337 O O . VAL B 1 86 ? 5.675 -2.487 -14.507 1.00 39.56 74 VAL B O 1
ATOM 2341 N N . PHE B 1 87 ? 6.800 -1.911 -12.643 1.00 38.82 75 PHE B N 1
ATOM 2342 C CA . PHE B 1 87 ? 6.614 -0.480 -12.840 1.00 47.66 75 PHE B CA 1
ATOM 2343 C C . PHE B 1 87 ? 7.340 -0.002 -14.098 1.00 48.55 75 PHE B C 1
ATOM 2344 O O . PHE B 1 87 ? 6.777 0.744 -14.900 1.00 4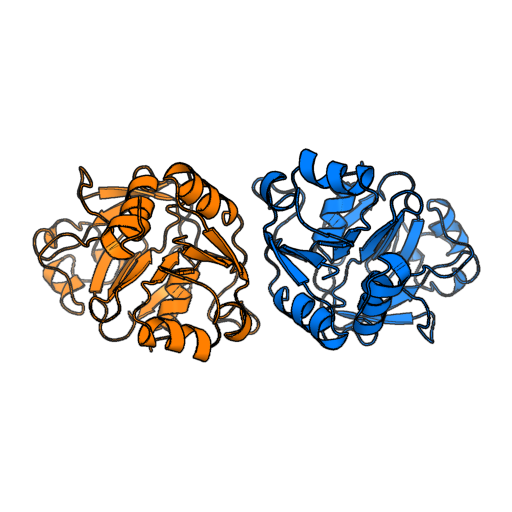6.39 75 PHE B O 1
ATOM 2352 N N . GLU B 1 88 ? 8.588 -0.434 -14.264 1.00 45.34 76 GLU B N 1
ATOM 2353 C CA . GLU B 1 88 ? 9.372 -0.091 -15.448 1.00 52.69 76 GLU B CA 1
ATOM 2354 C C . GLU B 1 88 ? 8.721 -0.631 -16.720 1.00 48.31 76 GLU B C 1
ATOM 2355 O O . GLU B 1 88 ? 8.740 0.021 -17.763 1.00 53.49 76 GLU B O 1
ATOM 2361 N N . TYR B 1 89 ? 8.142 -1.823 -16.618 1.00 47.29 77 TYR B N 1
ATOM 2362 C CA . TYR B 1 89 ? 7.481 -2.470 -17.747 1.00 45.05 77 TYR B CA 1
ATOM 2363 C C . TYR B 1 89 ? 6.288 -1.661 -18.251 1.00 50.00 77 TYR B C 1
ATOM 2364 O O . TYR B 1 89 ? 6.021 -1.611 -19.453 1.00 48.29 77 TYR B O 1
ATOM 2373 N N . PHE B 1 90 ? 5.573 -1.032 -17.325 1.00 44.06 78 PHE B N 1
ATOM 2374 C CA . PHE B 1 90 ? 4.400 -0.242 -17.674 1.00 45.23 78 PHE B CA 1
ATOM 2375 C C . PHE B 1 90 ? 4.779 0.993 -18.481 1.00 49.62 78 PHE B C 1
ATOM 2376 O O . PHE B 1 90 ? 4.115 1.332 -19.460 1.00 51.58 78 PHE B O 1
ATOM 2384 N N . LEU B 1 91 ? 5.851 1.660 -18.067 1.00 46.63 79 LEU B N 1
ATOM 2385 C CA . LEU B 1 91 ? 6.302 2.868 -18.747 1.00 50.17 79 LEU B CA 1
ATOM 2386 C C . LEU B 1 91 ? 6.982 2.519 -20.067 1.00 51.66 79 LEU B C 1
ATOM 2387 O O . LEU B 1 91 ? 6.915 3.281 -21.033 1.00 51.49 79 LEU B O 1
ATOM 2392 N N . GLU B 1 92 ? 7.632 1.360 -20.100 1.00 53.29 80 GLU B N 1
ATOM 2393 C CA . GLU B 1 92 ? 8.291 0.883 -21.309 1.00 46.72 80 GLU B CA 1
ATOM 2394 C C . GLU B 1 92 ? 7.270 0.557 -22.396 1.00 51.53 80 GLU B C 1
ATOM 2395 O O . GLU B 1 92 ? 7.481 0.864 -23.569 1.00 56.03 80 GLU B O 1
ATOM 2401 N N . LYS B 1 93 ? 6.158 -0.055 -22.001 1.00 50.02 81 LYS B N 1
ATOM 2402 C CA . LYS B 1 93 ? 5.108 -0.414 -22.949 1.00 49.19 81 LYS B CA 1
ATOM 2403 C C . LYS B 1 93 ? 4.060 0.688 -23.083 1.00 48.01 81 LYS B C 1
ATOM 2404 O O . LYS B 1 93 ? 2.990 0.468 -23.653 1.00 52.87 81 LYS B O 1
ATOM 2408 N N . LYS B 1 94 ? 4.380 1.867 -22.552 1.00 43.35 82 LYS B N 1
ATOM 2409 C CA . LYS B 1 94 ? 3.513 3.042 -22.643 1.00 47.74 82 LYS B CA 1
ATOM 2410 C C . LYS B 1 94 ? 2.111 2.775 -22.098 1.00 48.31 82 LYS B C 1
ATOM 2411 O O . LYS B 1 94 ? 1.111 3.145 -22.715 1.00 38.07 82 LYS B O 1
ATOM 2413 N N . ILE B 1 95 ? 2.047 2.129 -20.937 1.00 46.68 83 ILE B N 1
ATOM 2414 C CA . ILE B 1 95 ? 0.773 1.825 -20.298 1.00 42.79 83 ILE B CA 1
ATOM 2415 C C . ILE B 1 95 ? 0.429 2.872 -19.239 1.00 44.79 83 ILE B C 1
ATOM 2416 O O . ILE B 1 95 ? 1.183 3.064 -18.284 1.00 48.56 83 ILE B O 1
ATOM 2421 N N . PRO B 1 96 ? -0.711 3.559 -19.414 1.00 40.63 84 PRO B N 1
ATOM 2422 C CA . PRO B 1 96 ? -1.164 4.614 -18.499 1.00 41.44 84 PRO B CA 1
ATOM 2423 C C . PRO B 1 96 ? -1.384 4.101 -17.080 1.00 42.54 84 PRO B C 1
ATOM 2424 O O . PRO B 1 96 ? -1.852 2.978 -16.897 1.00 39.99 84 PRO B O 1
ATOM 2428 N N . ILE B 1 97 ? -1.051 4.925 -16.091 1.00 49.70 85 ILE B N 1
ATOM 2429 C CA . ILE B 1 97 ? -1.157 4.533 -14.691 1.00 36.33 85 ILE B CA 1
ATOM 2430 C C . ILE B 1 97 ? -2.022 5.510 -13.899 1.00 33.28 85 ILE B C 1
ATOM 2431 O O . ILE B 1 97 ? -1.798 6.719 -13.929 1.00 36.17 85 ILE B O 1
ATOM 2436 N N . PHE B 1 98 ? -3.013 4.973 -13.195 1.00 36.01 86 PHE B N 1
ATOM 2437 C CA . PHE B 1 98 ? -3.901 5.774 -12.360 1.00 34.24 86 PHE B CA 1
ATOM 2438 C C . PHE B 1 98 ? -3.750 5.352 -10.901 1.00 33.00 86 PHE B C 1
ATOM 2439 O O . PHE B 1 98 ? -4.252 4.306 -10.495 1.00 31.88 86 PHE B O 1
ATOM 2447 N N . GLY B 1 99 ? -3.053 6.171 -10.119 1.00 37.38 87 GLY B N 1
ATOM 2448 C CA . GLY B 1 99 ? -2.838 5.884 -8.712 1.00 33.77 87 GLY B CA 1
ATOM 2449 C C . GLY B 1 99 ? -3.863 6.549 -7.813 1.00 31.83 87 GLY B C 1
ATOM 2450 O O . GLY B 1 99 ? -4.162 7.732 -7.964 1.00 37.37 87 GLY B O 1
ATOM 2451 N N . ILE B 1 100 ? -4.402 5.781 -6.873 1.00 35.61 88 ILE B N 1
ATOM 2452 C CA . ILE B 1 100 ? -5.399 6.293 -5.938 1.00 34.14 88 ILE B CA 1
ATOM 2453 C C . ILE B 1 100 ? -4.912 6.206 -4.495 1.00 35.24 88 ILE B C 1
ATOM 2454 O O . ILE B 1 100 ? -4.581 5.123 -4.015 1.00 35.72 88 ILE B O 1
ATOM 2459 N N . CYS B 1 101 ? -4.876 7.352 -3.815 1.00 39.87 89 CYS B N 1
ATOM 2460 C CA . CYS B 1 101 ? -4.451 7.436 -2.416 1.00 35.36 89 CYS B CA 1
ATOM 2461 C C . CYS B 1 101 ? -3.055 6.858 -2.222 1.00 39.30 89 CYS B C 1
ATOM 2462 O O . CYS B 1 101 ? -2.056 7.495 -2.558 1.00 44.31 89 CYS B O 1
ATOM 2465 N N . TYR B 1 102 ? -2.996 5.646 -1.678 1.00 38.98 90 TYR B N 1
ATOM 2466 C CA . TYR B 1 102 ? -1.727 4.955 -1.488 1.00 36.55 90 TYR B CA 1
ATOM 2467 C C . TYR B 1 102 ? -1.061 4.712 -2.835 1.00 37.01 90 TYR B C 1
ATOM 2468 O O . TYR B 1 102 ? 0.161 4.794 -2.958 1.00 36.57 90 TYR B O 1
ATOM 2477 N N . GLY B 1 103 ? -1.875 4.416 -3.844 1.00 35.87 91 GLY B N 1
ATOM 2478 C CA . GLY B 1 103 ? -1.376 4.170 -5.183 1.00 38.18 91 GLY B CA 1
ATOM 2479 C C . GLY B 1 103 ? -0.639 5.365 -5.753 1.00 37.55 91 GLY B C 1
ATOM 2480 O O . GLY B 1 103 ? 0.321 5.211 -6.507 1.00 36.02 91 GLY B O 1
ATOM 2481 N N . MET B 1 104 ? -1.092 6.560 -5.390 1.00 38.92 92 MET B N 1
ATOM 2482 C CA . MET B 1 104 ? -0.436 7.789 -5.815 1.00 37.92 92 MET B CA 1
ATOM 2483 C C . MET B 1 104 ? 0.895 7.963 -5.096 1.00 39.38 92 MET B C 1
ATOM 2484 O O . MET B 1 104 ? 1.890 8.370 -5.695 1.00 40.91 92 MET B O 1
ATOM 2489 N N . GLN B 1 105 ? 0.904 7.651 -3.805 1.00 37.69 93 GLN B N 1
ATOM 2490 C CA . GLN B 1 105 ? 2.104 7.796 -2.993 1.00 38.58 93 GLN B CA 1
ATOM 2491 C C . GLN B 1 105 ? 3.151 6.759 -3.382 1.00 42.00 93 GLN B C 1
ATOM 2492 O O . GLN B 1 105 ? 4.353 6.999 -3.261 1.00 45.32 93 GLN B O 1
ATOM 2498 N N . GLU B 1 106 ? 2.688 5.606 -3.854 1.00 40.08 94 GLU B N 1
ATOM 2499 C CA . GLU B 1 106 ? 3.587 4.574 -4.348 1.00 33.54 94 GLU B CA 1
ATOM 2500 C C . GLU B 1 106 ? 4.262 5.056 -5.626 1.00 40.34 94 GLU B C 1
ATOM 2501 O O . GLU B 1 106 ? 5.439 4.784 -5.855 1.00 44.25 94 GLU B O 1
ATOM 2507 N N . ILE B 1 107 ? 3.507 5.779 -6.449 1.00 38.55 95 ILE B N 1
ATOM 2508 C CA . ILE B 1 107 ? 4.045 6.407 -7.652 1.00 41.64 95 ILE B CA 1
ATOM 2509 C C . ILE B 1 107 ? 5.124 7.426 -7.294 1.00 43.25 95 ILE B C 1
ATOM 2510 O O . ILE B 1 107 ? 6.164 7.500 -7.950 1.00 46.08 95 ILE B O 1
ATOM 2515 N N . ALA B 1 108 ? 4.869 8.200 -6.243 1.00 38.89 96 ALA B N 1
ATOM 2516 C CA . ALA B 1 108 ? 5.802 9.225 -5.788 1.00 38.00 96 ALA B CA 1
ATOM 2517 C C . ALA B 1 108 ? 7.167 8.638 -5.435 1.00 42.90 96 ALA B C 1
ATOM 2518 O O . ALA B 1 108 ? 8.185 9.025 -6.007 1.00 39.81 96 ALA B O 1
ATOM 2520 N N . VAL B 1 109 ? 7.181 7.693 -4.500 1.00 45.05 97 VAL B N 1
ATOM 2521 C CA . VAL B 1 109 ? 8.429 7.097 -4.030 1.00 45.62 97 VAL B CA 1
ATOM 2522 C C . VAL B 1 109 ? 9.067 6.207 -5.090 1.00 46.63 97 VAL B C 1
ATOM 2523 O O . VAL B 1 109 ? 10.209 5.767 -4.944 1.00 52.13 97 VAL B O 1
ATOM 2527 N N . GLN B 1 110 ? 8.325 5.944 -6.158 1.00 47.68 98 GLN B N 1
ATOM 2528 C CA . GLN B 1 110 ? 8.827 5.120 -7.247 1.00 47.10 98 GLN B CA 1
ATOM 2529 C C . GLN B 1 110 ? 9.632 5.961 -8.232 1.00 46.70 98 GLN B C 1
ATOM 2530 O O . GLN B 1 110 ? 10.478 5.440 -8.961 1.00 41.74 98 GLN B O 1
ATOM 2536 N N . MET B 1 111 ? 9.363 7.264 -8.247 1.00 45.33 99 MET B N 1
ATOM 2537 C CA . MET B 1 111 ? 10.021 8.178 -9.176 1.00 45.97 99 MET B CA 1
ATOM 2538 C C . MET B 1 111 ? 10.664 9.368 -8.464 1.00 50.92 99 MET B C 1
ATOM 2539 O O . MET B 1 111 ? 10.365 10.524 -8.772 1.00 46.54 99 MET B O 1
ATOM 2544 N N . ASN B 1 112 ? 11.543 9.066 -7.512 1.00 56.56 100 ASN B N 1
ATOM 2545 C CA . ASN B 1 112 ? 12.338 10.070 -6.803 1.00 55.09 100 ASN B CA 1
ATOM 2546 C C . ASN B 1 112 ? 11.513 11.151 -6.107 1.00 51.10 100 ASN B C 1
ATOM 2547 O O . ASN B 1 112 ? 11.926 12.308 -6.038 1.00 56.62 100 ASN B O 1
ATOM 2552 N N . GLY B 1 113 ? 10.351 10.768 -5.589 1.00 47.83 101 GLY B N 1
ATOM 2553 C CA . GLY B 1 113 ? 9.533 11.672 -4.801 1.00 43.10 101 GLY B CA 1
ATOM 2554 C C . GLY B 1 113 ? 9.652 11.340 -3.327 1.00 49.28 101 GLY B C 1
ATOM 2555 O O . GLY B 1 113 ? 10.391 10.430 -2.950 1.00 49.48 101 GLY B O 1
ATOM 2556 N N . GLU B 1 114 ? 8.933 12.077 -2.486 1.00 49.85 102 GLU B N 1
ATOM 2557 C CA . GLU B 1 114 ? 8.963 11.829 -1.048 1.00 48.67 102 GLU B CA 1
ATOM 2558 C C . GLU B 1 114 ? 7.572 11.889 -0.429 1.00 48.24 102 GLU B C 1
ATOM 2559 O O . GLU B 1 114 ? 6.724 12.677 -0.850 1.00 43.83 102 GLU B O 1
ATOM 2565 N N . VAL B 1 115 ? 7.350 11.052 0.580 1.00 50.74 103 VAL B N 1
ATOM 2566 C CA . VAL B 1 115 ? 6.078 11.019 1.292 1.00 44.05 103 VAL B CA 1
ATOM 2567 C C . VAL B 1 115 ? 6.294 11.151 2.799 1.00 47.64 103 VAL B C 1
ATOM 2568 O O . VAL B 1 115 ? 7.135 10.462 3.377 1.00 54.86 103 VAL B O 1
ATOM 2572 N N . LYS B 1 116 ? 5.538 12.046 3.426 1.00 44.61 104 LYS B N 1
ATOM 2573 C CA . LYS B 1 116 ? 5.578 12.214 4.875 1.00 43.91 104 LYS B CA 1
ATOM 2574 C C . LYS B 1 116 ? 4.181 12.099 5.476 1.00 52.63 104 LYS B C 1
ATOM 2575 O O . LYS B 1 116 ? 3.181 12.108 4.756 1.00 47.28 104 LYS B O 1
ATOM 2581 N N . LYS B 1 117 ? 4.124 11.988 6.801 1.00 53.95 105 LYS B N 1
ATOM 2582 C CA . LYS B 1 117 ? 2.862 12.043 7.527 1.00 48.77 105 LYS B CA 1
ATOM 2583 C C . LYS B 1 117 ? 2.233 13.410 7.293 1.00 49.79 105 LYS B C 1
ATOM 2584 O O . LYS B 1 117 ? 2.944 14.389 7.093 1.00 51.83 105 LYS B O 1
ATOM 2588 N N . SER B 1 118 ? 0.907 13.481 7.296 1.00 50.35 106 SER B N 1
ATOM 2589 C CA . SER B 1 118 ? 0.229 14.748 7.046 1.00 49.26 106 SER B CA 1
ATOM 2590 C C . SER B 1 118 ? 0.362 15.684 8.241 1.00 52.04 106 SER B C 1
ATOM 2591 O O . SER B 1 118 ? 0.293 15.243 9.389 1.00 51.26 106 SER B O 1
ATOM 2594 N N . LYS B 1 119 ? 0.563 16.970 7.969 1.00 60.23 107 LYS B N 1
ATOM 2595 C CA . LYS B 1 119 ? 0.498 17.982 9.018 1.00 56.58 107 LYS B CA 1
ATOM 2596 C C . LYS B 1 119 ? -0.904 17.961 9.608 1.00 51.61 107 LYS B C 1
ATOM 2597 O O . LYS B 1 119 ? -1.084 17.980 10.825 1.00 60.59 107 LYS B O 1
ATOM 2599 N N . THR B 1 120 ? -1.895 17.919 8.723 1.00 56.44 108 THR B N 1
ATOM 2600 C CA . THR B 1 120 ? -3.282 17.693 9.109 1.00 58.97 108 THR B CA 1
ATOM 2601 C C . THR B 1 120 ? -3.886 16.628 8.198 1.00 53.56 108 THR B C 1
ATOM 2602 O O . THR B 1 120 ? -3.758 16.702 6.976 1.00 55.17 108 THR B O 1
ATOM 2606 N N . SER B 1 121 ? -4.535 15.634 8.795 1.00 51.07 109 SER B N 1
ATOM 2607 C CA . SER B 1 121 ? -5.110 14.535 8.029 1.00 50.74 109 SER B CA 1
ATOM 2608 C C . SER B 1 121 ? -6.479 14.900 7.465 1.00 50.02 109 SER B C 1
ATOM 2609 O O . SER B 1 121 ? -7.027 15.957 7.775 1.00 57.02 109 SER B O 1
ATOM 2612 N N . GLU B 1 122 ? -7.028 14.018 6.634 1.00 50.02 110 GLU B N 1
ATOM 2613 C CA . GLU B 1 122 ? -8.315 14.267 5.995 1.00 45.25 110 GLU B CA 1
ATOM 2614 C C . GLU B 1 122 ? -9.210 13.032 6.005 1.00 47.33 110 GLU B C 1
ATOM 2615 O O . GLU B 1 122 ? -8.752 11.920 5.744 1.00 48.69 110 GLU B O 1
ATOM 2621 N N . TYR B 1 123 ? -10.489 13.239 6.307 1.00 44.00 111 TYR B N 1
ATOM 2622 C CA . TYR B 1 123 ? -11.484 12.173 6.231 1.00 44.11 111 TYR B CA 1
ATOM 2623 C C . TYR B 1 123 ? -12.863 12.749 5.931 1.00 43.43 111 TYR B C 1
ATOM 2624 O O . TYR B 1 123 ? -13.266 13.753 6.518 1.00 48.85 111 TYR B O 1
ATOM 2633 N N . GLY B 1 124 ? -13.584 12.107 5.018 1.00 44.93 112 GLY B N 1
ATOM 2634 C CA . GLY B 1 124 ? -14.920 12.547 4.661 1.00 52.07 112 GLY B CA 1
ATOM 2635 C C . GLY B 1 124 ? -14.954 13.374 3.391 1.00 46.58 112 GLY B C 1
ATOM 2636 O O . GLY B 1 124 ? -13.945 13.502 2.695 1.00 46.05 112 GLY B O 1
ATOM 2637 N N . CYS B 1 125 ? -16.123 13.935 3.091 1.00 46.17 113 CYS B N 1
ATOM 2638 C CA . CYS B 1 125 ? -16.309 14.744 1.891 1.00 44.49 113 CYS B CA 1
ATOM 2639 C C . CYS B 1 125 ? -15.414 15.977 1.915 1.00 47.08 113 CYS B C 1
ATOM 2640 O O . CYS B 1 125 ? -15.349 16.688 2.918 1.00 44.37 113 CYS B O 1
ATOM 2643 N N . THR B 1 126 ? -14.724 16.222 0.806 1.00 47.02 114 THR B N 1
ATOM 2644 C CA . THR B 1 126 ? -13.758 17.311 0.723 1.00 50.10 114 THR B CA 1
ATOM 2645 C C . THR B 1 126 ? -13.768 17.961 -0.657 1.00 53.06 114 THR B C 1
ATOM 2646 O O . THR B 1 126 ? -13.808 17.271 -1.675 1.00 54.63 114 THR B O 1
ATOM 2650 N N . ASP B 1 127 ? -13.736 19.290 -0.687 1.00 55.76 115 ASP B N 1
ATOM 2651 C CA . ASP B 1 127 ? -13.679 20.021 -1.946 1.00 51.24 115 ASP B CA 1
ATOM 2652 C C . ASP B 1 127 ? -12.237 20.178 -2.412 1.00 46.06 115 ASP B C 1
ATOM 2653 O O . ASP B 1 127 ? -11.357 20.529 -1.626 1.00 53.98 115 ASP B O 1
ATOM 2658 N N . VAL B 1 128 ? -12.002 19.915 -3.693 1.00 45.55 116 VAL B N 1
ATOM 2659 C CA . VAL B 1 128 ? -10.660 19.984 -4.260 1.00 48.53 116 VAL B CA 1
ATOM 2660 C C . VAL B 1 128 ? -10.613 20.926 -5.462 1.00 51.54 116 VAL B C 1
ATOM 2661 O O . VAL B 1 128 ? -11.441 20.835 -6.367 1.00 59.02 116 VAL B O 1
ATOM 2665 N N . ASN B 1 129 ? -9.638 21.831 -5.459 1.00 47.09 117 ASN B N 1
ATOM 2666 C CA . ASN B 1 129 ? -9.490 22.809 -6.530 1.00 52.10 117 ASN B CA 1
ATOM 2667 C C . ASN B 1 129 ? -8.640 22.298 -7.688 1.00 60.42 117 ASN B C 1
ATOM 2668 O O . ASN B 1 129 ? -7.478 21.937 -7.502 1.00 55.38 117 ASN B O 1
ATOM 2673 N N . ILE B 1 130 ? -9.225 22.274 -8.883 1.00 59.48 118 ILE B N 1
ATOM 2674 C CA . ILE B 1 130 ? -8.484 21.925 -10.090 1.00 57.51 118 ILE B CA 1
ATOM 2675 C C . ILE B 1 130 ? -7.499 23.043 -10.419 1.00 56.89 118 ILE B C 1
ATOM 2676 O O . ILE B 1 130 ? -7.875 24.215 -10.456 1.00 54.58 118 ILE B O 1
ATOM 2681 N N . LEU B 1 131 ? -6.241 22.683 -10.653 1.00 54.81 119 LEU B N 1
ATOM 2682 C CA . LEU B 1 131 ? -5.193 23.682 -10.840 1.00 51.50 119 LEU B CA 1
ATOM 2683 C C . LEU B 1 131 ? -4.722 23.822 -12.281 1.00 62.68 119 LEU B C 1
ATOM 2684 O O . LEU B 1 131 ? -4.493 22.836 -12.983 1.00 54.99 119 LEU B O 1
ATOM 2689 N N . ARG B 1 132 ? -4.577 25.073 -12.700 1.00 73.79 120 ARG B N 1
ATOM 2690 C CA . ARG B 1 132 ? -3.927 25.423 -13.954 1.00 72.16 120 ARG B CA 1
ATOM 2691 C C . ARG B 1 132 ? -3.459 26.868 -13.836 1.00 69.95 120 ARG B C 1
ATOM 2692 O O . ARG B 1 132 ? -3.801 27.556 -12.873 1.00 65.41 120 ARG B O 1
ATOM 2700 N N . ASN B 1 133 ? -2.674 27.327 -14.803 1.00 69.49 121 ASN B N 1
ATOM 2701 C CA . ASN B 1 133 ? -2.159 28.690 -14.764 1.00 66.69 121 ASN B CA 1
ATOM 2702 C C . ASN B 1 133 ? -3.273 29.723 -14.922 1.00 67.82 121 ASN B C 1
ATOM 2703 O O . ASN B 1 133 ? -3.103 30.890 -14.572 1.00 69.36 121 ASN B O 1
ATOM 2708 N N . ASP B 1 134 ? -4.415 29.282 -15.442 1.00 73.24 122 ASP B N 1
ATOM 2709 C CA . ASP B 1 134 ? -5.568 30.156 -15.634 1.00 71.97 122 ASP B CA 1
ATOM 2710 C C . ASP B 1 134 ? -6.231 30.540 -14.314 1.00 69.50 122 ASP B C 1
ATOM 2711 O O . ASP B 1 134 ? -6.864 31.591 -14.215 1.00 66.24 122 ASP B O 1
ATOM 2716 N N . ASN B 1 135 ? -6.091 29.687 -13.305 1.00 67.40 123 ASN B N 1
ATOM 2717 C CA . ASN B 1 135 ? -6.797 29.893 -12.045 1.00 70.36 123 ASN B CA 1
ATOM 2718 C C . ASN B 1 135 ? -5.930 29.693 -10.806 1.00 68.40 123 ASN B C 1
ATOM 2719 O O . ASN B 1 135 ? -6.399 29.171 -9.795 1.00 69.52 123 ASN B O 1
ATOM 2724 N N . ILE B 1 136 ? -4.672 30.112 -10.885 1.00 67.60 124 ILE B N 1
ATOM 2725 C CA . ILE B 1 136 ? -3.760 29.988 -9.754 1.00 66.80 124 ILE B CA 1
ATOM 2726 C C . ILE B 1 136 ? -4.251 30.800 -8.560 1.00 71.57 124 ILE B C 1
ATOM 2727 O O . ILE B 1 136 ? -4.113 30.378 -7.413 1.00 75.63 124 ILE B O 1
ATOM 2729 N N . ASN B 1 137 ? -4.843 31.957 -8.841 1.00 77.79 125 ASN B N 1
ATOM 2730 C CA . ASN B 1 137 ? -5.286 32.875 -7.796 1.00 76.57 125 ASN B CA 1
ATOM 2731 C C . ASN B 1 137 ? -6.596 32.458 -7.127 1.00 71.28 125 ASN B C 1
ATOM 2732 O O . ASN B 1 137 ? -7.115 33.173 -6.270 1.00 70.06 125 ASN B O 1
ATOM 2734 N N . ASN B 1 138 ? -7.128 31.304 -7.518 1.00 69.12 126 ASN B N 1
ATOM 2735 C CA . ASN B 1 138 ? -8.367 30.802 -6.930 1.00 72.34 126 ASN B CA 1
ATOM 2736 C C . ASN B 1 138 ? -8.165 30.274 -5.513 1.00 68.58 126 ASN B C 1
ATOM 2737 O O . ASN B 1 138 ? -9.105 30.218 -4.719 1.00 60.44 126 ASN B O 1
ATOM 2742 N N . ILE B 1 139 ? -6.933 29.887 -5.204 1.00 65.71 127 ILE B N 1
ATOM 2743 C CA . ILE B 1 139 ? -6.605 29.354 -3.890 1.00 67.85 127 ILE B CA 1
ATOM 2744 C C . ILE B 1 139 ? -6.539 30.470 -2.853 1.00 67.44 127 ILE B C 1
ATOM 2745 O O . ILE B 1 139 ? -5.731 31.392 -2.968 1.00 65.30 127 ILE B O 1
ATOM 2750 N N . THR B 1 140 ? -7.396 30.381 -1.844 1.00 69.63 128 THR B N 1
ATOM 2751 C CA . THR B 1 140 ? -7.457 31.393 -0.799 1.00 61.00 128 THR B CA 1
ATOM 2752 C C . THR B 1 140 ? -6.685 30.955 0.446 1.00 72.16 128 THR B C 1
ATOM 2753 O O . THR B 1 140 ? -6.323 31.777 1.287 1.00 72.64 128 THR B O 1
ATOM 2757 N N . TYR B 1 141 ? -6.424 29.656 0.547 1.00 73.06 129 TYR B N 1
ATOM 2758 C CA . TYR B 1 141 ? -5.825 29.073 1.746 1.00 66.94 129 TYR B CA 1
ATOM 2759 C C . TYR B 1 141 ? -4.314 28.795 1.582 1.00 69.02 129 TYR B C 1
ATOM 2760 O O . TYR B 1 141 ? -3.823 27.757 2.000 1.00 70.86 129 TYR B O 1
ATOM 2769 N N . CYS B 1 142 ? -3.584 29.728 0.981 1.00 66.39 130 CYS B N 1
ATOM 2770 C CA . CYS B 1 142 ? -2.167 29.537 0.701 1.00 70.11 130 CYS B CA 1
ATOM 2771 C C . CYS B 1 142 ? -1.306 29.629 1.959 1.00 74.30 130 CYS B C 1
ATOM 2772 O O . CYS B 1 142 ? -0.122 29.248 1.942 1.00 73.27 130 CYS B O 1
ATOM 2775 N N . ARG B 1 143 ? -1.877 30.165 3.039 1.00 78.15 131 ARG B N 1
ATOM 2776 C CA . ARG B 1 143 ? -1.119 30.329 4.282 1.00 77.22 131 ARG B CA 1
ATOM 2777 C C . ARG B 1 143 ? -0.998 29.003 5.044 1.00 74.71 131 ARG B C 1
ATOM 2778 O O . ARG B 1 143 ? -0.225 28.887 6.002 1.00 78.81 131 ARG B O 1
ATOM 2780 N N . ASN B 1 144 ? -1.771 28.009 4.611 1.00 75.72 132 ASN B N 1
ATOM 2781 C CA . ASN B 1 144 ? -1.738 26.681 5.214 1.00 66.44 132 ASN B CA 1
ATOM 2782 C C . ASN B 1 144 ? -0.495 25.894 4.811 1.00 69.48 132 ASN B C 1
ATOM 2783 O O . ASN B 1 144 ? -0.201 24.843 5.380 1.00 75.38 132 ASN B O 1
ATOM 2788 N N . PHE B 1 145 ? 0.234 26.406 3.826 1.00 76.01 133 PHE B N 1
ATOM 2789 C CA . PHE B 1 145 ? 1.392 25.696 3.302 1.00 77.82 133 PHE B CA 1
ATOM 2790 C C . PHE B 1 145 ? 2.661 26.535 3.402 1.00 79.43 133 PHE B C 1
ATOM 2791 O O . PHE B 1 145 ? 3.633 26.294 2.687 1.00 83.40 133 PHE B O 1
ATOM 2799 N N . GLY B 1 146 ? 2.645 27.519 4.294 1.00 83.71 134 GLY B N 1
ATOM 2800 C CA . GLY B 1 146 ? 3.791 28.389 4.484 1.00 81.32 134 GLY B CA 1
ATOM 2801 C C . GLY B 1 146 ? 3.381 29.821 4.755 1.00 80.99 134 GLY B C 1
ATOM 2802 O O . GLY B 1 146 ? 2.309 30.077 5.303 1.00 82.83 134 GLY B O 1
ATOM 2803 N N . ASP B 1 147 ? 4.238 30.760 4.369 1.00 84.16 135 ASP B N 1
ATOM 2804 C CA . ASP B 1 147 ? 3.967 32.175 4.585 1.00 91.65 135 ASP B CA 1
ATOM 2805 C C . ASP B 1 147 ? 4.139 32.971 3.296 1.00 91.45 135 ASP B C 1
ATOM 2806 O O . ASP B 1 147 ? 5.261 33.163 2.825 1.00 92.11 135 ASP B O 1
ATOM 2808 N N . SER B 1 148 ? 3.024 33.428 2.730 1.00 80.99 136 SER B N 1
ATOM 2809 C CA . SER B 1 148 ? 3.051 34.232 1.512 1.00 83.56 136 SER B CA 1
ATOM 2810 C C . SER B 1 148 ? 1.701 34.869 1.211 1.00 90.09 136 SER B C 1
ATOM 2811 O O . SER B 1 148 ? 1.632 36.053 0.876 1.00 97.27 136 SER B O 1
ATOM 2813 N N . SER B 1 149 ? 0.644 34.062 1.303 1.00 88.08 137 SER B N 1
ATOM 2814 C CA . SER B 1 149 ? -0.717 34.442 0.899 1.00 84.69 137 SER B CA 1
ATOM 2815 C C . SER B 1 149 ? -0.840 34.679 -0.609 1.00 83.91 137 SER B C 1
ATOM 2816 O O . SER B 1 149 ? -1.944 34.687 -1.155 1.00 80.29 137 SER B O 1
ATOM 2818 N N . SER B 1 150 ? 0.297 34.876 -1.271 1.00 81.91 138 SER B N 1
ATOM 2819 C CA . SER B 1 150 ? 0.340 35.066 -2.712 1.00 82.79 138 SER B CA 1
ATOM 2820 C C . SER B 1 150 ? 0.344 33.719 -3.419 1.00 83.78 138 SER B C 1
ATOM 2821 O O . SER B 1 150 ? 1.294 32.946 -3.292 1.00 85.16 138 SER B O 1
ATOM 2823 N N . ALA B 1 151 ? -0.725 33.444 -4.160 1.00 80.64 139 ALA B N 1
ATOM 2824 C CA . ALA B 1 151 ? -0.836 32.208 -4.924 1.00 73.13 139 ALA B CA 1
ATOM 2825 C C . ALA B 1 151 ? 0.238 32.148 -6.004 1.00 77.48 139 ALA B C 1
ATOM 2826 O O . ALA B 1 151 ? 0.594 31.072 -6.484 1.00 74.01 139 ALA B O 1
ATOM 2828 N N . MET B 1 152 ? 0.746 33.317 -6.380 1.00 79.69 140 MET B N 1
ATOM 2829 C CA . MET B 1 152 ? 1.849 33.407 -7.325 1.00 81.17 140 MET B CA 1
ATOM 2830 C C . MET B 1 152 ? 3.137 32.890 -6.694 1.00 82.53 140 MET B C 1
ATOM 2831 O O . MET B 1 152 ? 3.932 32.217 -7.347 1.00 87.67 140 MET B O 1
ATOM 2833 N N . ASP B 1 153 ? 3.334 33.207 -5.418 1.00 82.29 141 ASP B N 1
ATOM 2834 C CA . ASP B 1 153 ? 4.533 32.790 -4.701 1.00 83.91 141 ASP B CA 1
ATOM 2835 C C . ASP B 1 153 ? 4.482 31.308 -4.338 1.00 78.30 141 ASP B C 1
ATOM 2836 O O . ASP B 1 153 ? 5.492 30.606 -4.412 1.00 71.52 141 ASP B O 1
ATOM 2838 N N . LEU B 1 154 ? 3.299 30.841 -3.950 1.00 75.57 142 LEU B N 1
ATOM 2839 C CA . LEU B 1 154 ? 3.106 29.460 -3.519 1.00 73.12 142 LEU B CA 1
ATOM 2840 C C . LEU B 1 154 ? 3.443 28.449 -4.614 1.00 74.37 142 LEU B C 1
ATOM 2841 O O . LEU B 1 154 ? 4.231 27.528 -4.398 1.00 74.94 142 LEU B O 1
ATOM 2846 N N . TYR B 1 155 ? 2.847 28.629 -5.788 1.00 74.05 143 TYR B N 1
ATOM 2847 C CA . TYR B 1 155 ? 3.000 27.672 -6.878 1.00 63.86 143 TYR B CA 1
ATOM 2848 C C . TYR B 1 155 ? 4.186 27.985 -7.786 1.00 71.76 143 TYR B C 1
ATOM 2849 O O . TYR B 1 155 ? 4.380 27.326 -8.807 1.00 73.38 143 TYR B O 1
ATOM 2858 N N . SER B 1 156 ? 4.976 28.985 -7.412 1.00 73.94 144 SER B N 1
ATOM 2859 C CA . SER B 1 156 ? 6.139 29.375 -8.202 1.00 69.57 144 SER B CA 1
ATOM 2860 C C . SER B 1 156 ? 7.215 28.293 -8.192 1.00 75.27 144 SER B C 1
ATOM 2861 O O . SER B 1 156 ? 8.043 28.220 -9.100 1.00 74.42 144 SER B O 1
ATOM 2864 N N . ASN B 1 157 ? 7.197 27.454 -7.161 1.00 80.85 145 ASN B N 1
ATOM 2865 C CA . ASN B 1 157 ? 8.172 26.378 -7.028 1.00 79.35 145 ASN B CA 1
ATOM 2866 C C . ASN B 1 157 ? 7.693 25.082 -7.675 1.00 78.96 145 ASN B C 1
ATOM 2867 O O . ASN B 1 157 ? 8.366 24.054 -7.596 1.00 76.93 145 ASN B O 1
ATOM 2872 N N . TYR B 1 158 ? 6.530 25.137 -8.315 1.00 75.18 146 TYR B N 1
ATOM 2873 C CA . TYR B 1 158 ? 5.949 23.955 -8.941 1.00 72.56 146 TYR B CA 1
ATOM 2874 C C . TYR B 1 158 ? 5.674 24.168 -10.426 1.00 73.63 146 TYR B C 1
ATOM 2875 O O . TYR B 1 158 ? 5.927 25.243 -10.970 1.00 76.09 146 TYR B O 1
ATOM 2884 N N . LYS B 1 159 ? 5.155 23.130 -11.073 1.00 70.20 147 LYS B N 1
ATOM 2885 C CA . LYS B 1 159 ? 4.828 23.185 -12.492 1.00 60.95 147 LYS B CA 1
ATOM 2886 C C . LYS B 1 159 ? 3.350 22.894 -12.715 1.00 57.94 147 LYS B C 1
ATOM 2887 O O . LYS B 1 159 ? 2.852 21.838 -12.324 1.00 60.84 147 LYS B O 1
ATOM 2893 N N . LEU B 1 160 ? 2.649 23.832 -13.343 1.00 54.69 148 LEU B N 1
ATOM 2894 C CA . LEU B 1 160 ? 1.222 23.669 -13.595 1.00 60.56 148 LEU B CA 1
ATOM 2895 C C . LEU B 1 160 ? 0.920 23.591 -15.088 1.00 63.68 148 LEU B C 1
ATOM 2896 O O . LEU B 1 160 ? 1.793 23.832 -15.922 1.00 64.17 148 LEU B O 1
ATOM 2901 N N . MET B 1 161 ? -0.321 23.247 -15.416 1.00 66.46 149 MET B N 1
ATOM 2902 C CA . MET B 1 161 ? -0.749 23.144 -16.806 1.00 69.68 149 MET B CA 1
ATOM 2903 C C . MET B 1 161 ? -1.412 24.435 -17.272 1.00 68.70 149 MET B C 1
ATOM 29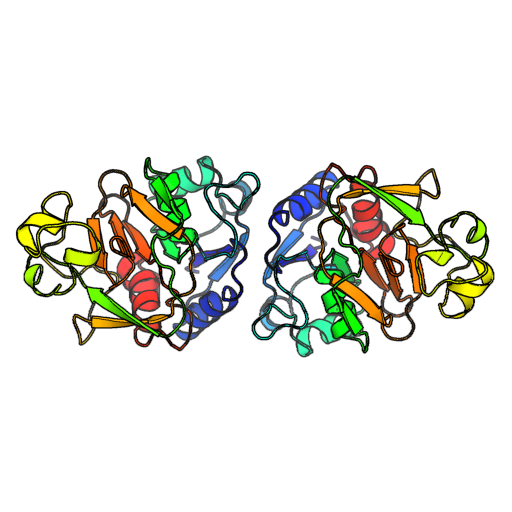04 O O . MET B 1 161 ? -1.800 25.272 -16.458 1.00 71.31 149 MET B O 1
ATOM 2909 N N . ASN B 1 162 ? -1.538 24.590 -18.586 1.00 65.58 150 ASN B N 1
ATOM 2910 C CA . ASN B 1 162 ? -2.272 25.714 -19.151 1.00 68.92 150 ASN B CA 1
ATOM 2911 C C . ASN B 1 162 ? -3.768 25.423 -19.200 1.00 63.91 150 ASN B C 1
ATOM 2912 O O . ASN B 1 162 ? -4.588 26.293 -18.915 1.00 64.37 150 ASN B O 1
ATOM 2917 N N . GLU B 1 163 ? -4.107 24.189 -19.566 1.00 68.89 151 GLU B N 1
ATOM 2918 C CA . GLU B 1 163 ? -5.493 23.741 -19.657 1.00 70.87 151 GLU B CA 1
ATOM 2919 C C . GLU B 1 163 ? -5.779 22.669 -18.609 1.00 63.88 151 GLU B C 1
ATOM 2920 O O . GLU B 1 163 ? -4.871 22.208 -17.916 1.00 64.55 151 GLU B O 1
ATOM 2926 N N . THR B 1 164 ? -7.043 22.282 -18.489 1.00 62.30 152 THR B N 1
ATOM 2927 C CA . THR B 1 164 ? -7.436 21.255 -17.532 1.00 56.94 152 THR B CA 1
ATOM 2928 C C . THR B 1 164 ? -6.897 19.890 -17.953 1.00 61.59 152 THR B C 1
ATOM 2929 O O . THR B 1 164 ? -6.903 19.547 -19.137 1.00 72.75 152 THR B O 1
ATOM 2933 N N . CYS B 1 165 ? -6.428 19.119 -16.976 1.00 63.83 153 CYS B N 1
ATOM 2934 C CA . CYS B 1 165 ? -5.884 17.787 -17.228 1.00 53.66 153 CYS B CA 1
ATOM 2935 C C . CYS B 1 165 ? -6.925 16.862 -17.856 1.00 55.76 153 CYS B C 1
ATOM 2936 O O . CYS B 1 165 ? -8.127 17.034 -17.646 1.00 61.37 153 CYS B O 1
ATOM 2939 N N . CYS B 1 166 ? -6.453 15.882 -18.623 1.00 57.94 154 CYS B N 1
ATOM 2940 C CA . CYS B 1 166 ? -7.328 14.954 -19.336 1.00 54.24 154 CYS B CA 1
ATOM 2941 C C . CYS B 1 166 ? -8.227 14.176 -18.384 1.00 52.29 154 CYS B C 1
ATOM 2942 O O . CYS B 1 166 ? -9.362 13.838 -18.720 1.00 57.31 154 CYS B O 1
ATOM 2945 N N . LEU B 1 167 ? -7.708 13.899 -17.193 1.00 50.06 155 LEU B N 1
ATOM 2946 C CA . LEU B 1 167 ? -8.435 13.137 -16.187 1.00 49.88 155 LEU B CA 1
ATOM 2947 C C . LEU B 1 167 ? -9.690 13.872 -15.719 1.00 52.48 155 LEU B C 1
ATOM 2948 O O . LEU B 1 167 ? -10.632 13.254 -15.221 1.00 50.47 155 LEU B O 1
ATOM 2953 N N . PHE B 1 168 ? -9.703 15.190 -15.890 1.00 55.84 156 PHE B N 1
ATOM 2954 C CA . PHE B 1 168 ? -10.812 16.012 -15.422 1.00 58.50 156 PHE B CA 1
ATOM 2955 C C . PHE B 1 168 ? -11.559 16.678 -16.573 1.00 59.07 156 PHE B C 1
ATOM 2956 O O . PHE B 1 168 ? -12.053 17.796 -16.436 1.00 61.09 156 PHE B O 1
ATOM 2964 N N . GLU B 1 169 ? -11.642 15.989 -17.706 1.00 58.79 157 GLU B N 1
ATOM 2965 C CA . GLU B 1 169 ? -12.301 16.546 -18.881 1.00 56.12 157 GLU B CA 1
ATOM 2966 C C . GLU B 1 169 ? -13.814 16.601 -18.701 1.00 52.36 157 GLU B C 1
ATOM 2967 O O . GLU B 1 169 ? -14.412 15.685 -18.136 1.00 56.04 157 GLU B O 1
ATOM 2973 N N . ASN B 1 170 ? -14.415 17.686 -19.184 1.00 54.45 158 ASN B N 1
ATOM 2974 C CA . ASN B 1 170 ? -15.862 17.900 -19.134 1.00 59.79 158 ASN B CA 1
ATOM 2975 C C . ASN B 1 170 ? -16.423 17.949 -17.714 1.00 57.25 158 ASN B C 1
ATOM 2976 O O . ASN B 1 170 ? -17.598 17.649 -17.493 1.00 53.02 158 ASN B O 1
ATOM 2981 N N . ILE B 1 171 ? -15.583 18.328 -16.754 1.00 58.61 159 ILE B N 1
ATOM 2982 C CA . ILE B 1 171 ? -16.065 18.592 -15.404 1.00 57.75 159 ILE B CA 1
ATOM 2983 C C . ILE B 1 171 ? -16.709 19.976 -15.370 1.00 59.14 159 ILE B C 1
ATOM 2984 O O . ILE B 1 171 ? -16.101 20.963 -15.791 1.00 58.33 159 ILE B O 1
ATOM 2989 N N . LYS B 1 172 ? -17.939 20.044 -14.867 1.00 57.93 160 LYS B N 1
ATOM 2990 C CA . LYS B 1 172 ? -18.720 21.277 -14.915 1.00 56.88 160 LYS B CA 1
ATOM 2991 C C . LYS B 1 172 ? -18.352 22.270 -13.813 1.00 52.78 160 LYS B C 1
ATOM 2992 O O . LYS B 1 172 ? -19.140 23.157 -13.485 1.00 57.98 160 LYS B O 1
ATOM 2994 N N . SER B 1 173 ? -17.154 22.124 -13.254 1.00 55.33 161 SER B N 1
ATOM 2995 C CA . SER B 1 173 ? -16.682 23.024 -12.207 1.00 62.96 161 SER B CA 1
ATOM 2996 C C . SER B 1 173 ? -15.177 22.896 -11.990 1.00 67.68 161 SER B C 1
ATOM 2997 O O . SER B 1 173 ? -14.585 21.853 -12.267 1.00 69.58 161 SER B O 1
ATOM 2999 N N . ASP B 1 174 ? -14.563 23.964 -11.493 1.00 61.41 162 ASP B N 1
ATOM 3000 C CA . ASP B 1 174 ? -13.147 23.935 -11.147 1.00 61.17 162 ASP B CA 1
ATOM 3001 C C . ASP B 1 174 ? -12.960 23.392 -9.733 1.00 60.63 162 ASP B C 1
ATOM 3002 O O . ASP B 1 174 ? -11.838 23.273 -9.243 1.00 57.42 162 ASP B O 1
ATOM 3007 N N . ILE B 1 175 ? -14.075 23.064 -9.087 1.00 60.48 163 ILE B N 1
ATOM 3008 C CA . ILE B 1 175 ? -14.061 22.502 -7.742 1.00 62.59 163 ILE B CA 1
ATOM 3009 C C . ILE B 1 175 ? -14.827 21.181 -7.706 1.00 68.84 163 ILE B C 1
ATOM 3010 O O . ILE B 1 175 ? -15.976 21.110 -8.144 1.00 64.24 163 ILE B O 1
ATOM 3015 N N . THR B 1 176 ? -14.183 20.140 -7.185 1.00 67.99 164 THR B N 1
ATOM 3016 C CA . THR B 1 176 ? -14.783 18.810 -7.132 1.00 59.81 164 THR B CA 1
ATOM 3017 C C . THR B 1 176 ? -14.978 18.328 -5.697 1.00 59.54 164 THR B C 1
ATOM 3018 O O . THR B 1 176 ? -14.074 18.436 -4.869 1.00 57.09 164 THR B O 1
ATOM 3022 N N . THR B 1 177 ? -16.162 17.797 -5.409 1.00 61.01 165 THR B N 1
ATOM 3023 C CA . THR B 1 177 ? -16.432 17.191 -4.110 1.00 51.92 165 THR B CA 1
ATOM 3024 C C . THR B 1 177 ? -15.934 15.750 -4.092 1.00 55.71 165 THR B C 1
ATOM 3025 O O . THR B 1 177 ? -16.535 14.867 -4.704 1.00 57.78 165 THR B O 1
ATOM 3029 N N . VAL B 1 178 ? -14.826 15.518 -3.393 1.00 55.62 166 VAL B N 1
ATOM 3030 C CA . VAL B 1 178 ? -14.233 14.188 -3.319 1.00 51.02 166 VAL B CA 1
ATOM 3031 C C . VAL B 1 178 ? -14.248 13.646 -1.896 1.00 51.39 166 VAL B C 1
ATOM 3032 O O . VAL B 1 178 ? -14.545 14.367 -0.945 1.00 52.20 166 VAL B O 1
ATOM 3036 N N . TRP B 1 179 ? -13.916 12.368 -1.762 1.00 53.70 167 TRP B N 1
ATOM 3037 C CA . TRP B 1 179 ? -13.894 11.702 -0.467 1.00 50.31 167 TRP B CA 1
ATOM 3038 C C . TRP B 1 179 ? -12.464 11.419 -0.029 1.00 48.91 167 TRP B C 1
ATOM 3039 O O . TRP B 1 179 ? -11.671 10.863 -0.789 1.00 44.75 167 TRP B O 1
ATOM 3050 N N . MET B 1 180 ? -12.139 11.802 1.201 1.00 49.48 168 MET B N 1
ATOM 3051 C CA . MET B 1 180 ? -10.786 11.640 1.715 1.00 48.50 168 MET B CA 1
ATOM 3052 C C . MET B 1 180 ? -10.698 10.553 2.781 1.00 42.70 168 MET B C 1
ATOM 3053 O O . MET B 1 180 ? -11.650 10.321 3.524 1.00 48.00 168 MET B O 1
ATOM 3058 N N . ASN B 1 181 ? -9.544 9.894 2.838 1.00 44.70 169 ASN B N 1
ATOM 3059 C CA . ASN B 1 181 ? -9.240 8.910 3.873 1.00 45.46 169 ASN B CA 1
ATOM 3060 C C . ASN B 1 181 ? -7.752 8.586 3.860 1.00 42.96 169 ASN B C 1
ATOM 3061 O O . ASN B 1 181 ? -7.349 7.500 3.444 1.00 49.31 169 ASN B O 1
ATOM 3064 N N . HIS B 1 182 ? -6.938 9.538 4.304 1.00 41.65 170 HIS B N 1
ATOM 3065 C CA . HIS B 1 182 ? -5.490 9.376 4.272 1.00 43.54 170 HIS B CA 1
ATOM 3066 C C . HIS B 1 182 ? -4.809 10.100 5.428 1.00 44.47 170 HIS B C 1
ATOM 3067 O O . HIS B 1 182 ? -5.300 11.122 5.910 1.00 50.80 170 HIS B O 1
ATOM 3074 N N . ASN B 1 183 ? -3.671 9.565 5.860 1.00 45.34 171 ASN B N 1
ATOM 3075 C CA . ASN B 1 183 ? -2.919 10.140 6.968 1.00 46.60 171 ASN B CA 1
ATOM 3076 C C . ASN B 1 183 ? -1.565 10.667 6.514 1.00 46.91 171 ASN B C 1
ATOM 3077 O O . ASN B 1 183 ? -0.916 11.429 7.229 1.00 47.59 171 ASN B O 1
ATOM 3082 N N . ASP B 1 184 ? -1.142 10.253 5.324 1.00 49.49 172 ASP B N 1
ATOM 3083 C CA . ASP B 1 184 ? 0.138 10.680 4.766 1.00 47.99 172 ASP B CA 1
ATOM 3084 C C . ASP B 1 184 ? -0.068 11.595 3.558 1.00 49.24 172 ASP B C 1
ATOM 3085 O O . ASP B 1 184 ? -1.178 11.708 3.036 1.00 49.68 172 ASP B O 1
ATOM 3090 N N . GLU B 1 185 ? 1.005 12.251 3.123 1.00 50.49 173 GLU B N 1
ATOM 3091 C CA . GLU B 1 185 ? 0.951 13.142 1.965 1.00 41.73 173 GLU B CA 1
ATOM 3092 C C . GLU B 1 185 ? 2.222 13.083 1.126 1.00 45.53 173 GLU B C 1
ATOM 3093 O O . GLU B 1 185 ? 3.293 12.729 1.620 1.00 46.82 173 GLU B O 1
ATOM 3099 N N . VAL B 1 186 ? 2.096 13.440 -0.147 1.00 45.86 174 VAL B N 1
ATOM 3100 C CA . VAL B 1 186 ? 3.263 13.669 -0.984 1.00 47.83 174 VAL B CA 1
ATOM 3101 C C . VAL B 1 186 ? 3.813 15.059 -0.680 1.00 45.25 174 VAL B C 1
ATOM 3102 O O . VAL B 1 186 ? 3.120 16.059 -0.866 1.00 46.95 174 VAL B O 1
ATOM 3106 N N . THR B 1 187 ? 5.050 15.117 -0.199 1.00 43.14 175 THR B N 1
ATOM 3107 C CA . THR B 1 187 ? 5.661 16.385 0.180 1.00 50.03 175 THR B CA 1
ATOM 3108 C C . THR B 1 187 ? 6.674 16.847 -0.864 1.00 51.61 175 THR B C 1
ATOM 3109 O O . THR B 1 187 ? 6.895 18.046 -1.043 1.00 53.46 175 THR B O 1
ATOM 3113 N N . LYS B 1 188 ? 7.286 15.887 -1.548 1.00 47.42 176 LYS B N 1
ATOM 3114 C CA . LYS B 1 188 ? 8.137 16.186 -2.691 1.00 50.69 176 LYS B CA 1
ATOM 3115 C C . LYS B 1 188 ? 7.577 15.508 -3.935 1.00 51.96 176 LYS B C 1
ATOM 3116 O O . LYS B 1 188 ? 7.591 14.280 -4.042 1.00 49.63 176 LYS B O 1
ATOM 3120 N N . ILE B 1 189 ? 7.082 16.317 -4.865 1.00 56.74 177 ILE B N 1
ATOM 3121 C CA . ILE B 1 189 ? 6.482 15.815 -6.096 1.00 51.00 177 ILE B CA 1
ATOM 3122 C C . ILE B 1 189 ? 7.513 15.020 -6.902 1.00 49.42 177 ILE B C 1
ATOM 3123 O O . ILE B 1 189 ? 8.674 15.420 -7.001 1.00 51.12 177 ILE B O 1
ATOM 3128 N N . PRO B 1 190 ? 7.101 13.858 -7.440 1.00 50.29 178 PRO B N 1
ATOM 3129 C CA . PRO B 1 190 ? 7.997 13.009 -8.237 1.00 50.67 178 PRO B CA 1
ATOM 3130 C C . PRO B 1 190 ? 8.606 13.730 -9.442 1.00 54.84 178 PRO B C 1
ATOM 3131 O O . PRO B 1 190 ? 8.122 14.791 -9.841 1.00 53.63 178 PRO B O 1
ATOM 3135 N N . GLU B 1 191 ? 9.657 13.142 -10.007 1.00 53.91 179 GLU B N 1
ATOM 3136 C CA . GLU B 1 191 ? 10.459 13.785 -11.045 1.00 49.03 179 GLU B CA 1
ATOM 3137 C C . GLU B 1 191 ? 9.652 14.192 -12.277 1.00 58.15 179 GLU B C 1
ATOM 3138 O O . GLU B 1 191 ? 9.034 13.353 -12.935 1.00 61.64 179 GLU B O 1
ATOM 3141 N N . ASN B 1 192 ? 9.670 15.493 -12.564 1.00 61.27 180 ASN B N 1
ATOM 3142 C CA . ASN B 1 192 ? 9.049 16.071 -13.756 1.00 53.42 180 ASN B CA 1
ATOM 3143 C C . ASN B 1 192 ? 7.539 15.837 -13.833 1.00 53.81 180 ASN B C 1
ATOM 3144 O O . ASN B 1 192 ? 7.003 15.503 -14.890 1.00 51.63 180 ASN B O 1
ATOM 3149 N N . PHE B 1 193 ? 6.859 16.030 -12.707 1.00 55.10 181 PHE B N 1
ATOM 3150 C CA . PHE B 1 193 ? 5.406 15.895 -12.650 1.00 46.69 181 PHE B CA 1
ATOM 3151 C C . PHE B 1 193 ? 4.719 17.258 -12.626 1.00 46.89 181 PHE B C 1
ATOM 3152 O O . PHE B 1 193 ? 5.350 18.277 -12.346 1.00 52.05 181 PHE B O 1
ATOM 3160 N N . TYR B 1 194 ? 3.424 17.264 -12.924 1.00 50.63 182 TYR B N 1
ATOM 3161 C CA . TYR B 1 194 ? 2.612 18.474 -12.854 1.00 50.10 182 TYR B CA 1
ATOM 3162 C C . TYR B 1 194 ? 1.795 18.502 -11.567 1.00 55.37 182 TYR B C 1
ATOM 3163 O O . TYR B 1 194 ? 1.367 17.459 -11.077 1.00 54.41 182 TYR B O 1
ATOM 3172 N N . LEU B 1 195 ? 1.576 19.695 -11.022 1.00 55.86 183 LEU B N 1
ATOM 3173 C CA . LEU B 1 195 ? 0.644 19.855 -9.911 1.00 51.54 183 LEU B CA 1
ATOM 3174 C C . LEU B 1 195 ? -0.709 20.274 -10.473 1.00 57.42 183 LEU B C 1
ATOM 3175 O O . LEU B 1 195 ? -0.844 21.351 -11.053 1.00 66.23 183 LEU B O 1
ATOM 3180 N N . VAL B 1 196 ? -1.707 19.416 -10.301 1.00 52.34 184 VAL B N 1
ATOM 3181 C CA . VAL B 1 196 ? -2.964 19.557 -11.026 1.00 52.13 184 VAL B CA 1
ATOM 3182 C C . VAL B 1 196 ? -4.145 19.855 -10.101 1.00 53.90 184 VAL B C 1
ATOM 3183 O O . VAL B 1 196 ? -5.144 20.441 -10.522 1.00 54.46 184 VAL B O 1
ATOM 3187 N N . SER B 1 197 ? -4.032 19.465 -8.837 1.00 51.79 185 SER B N 1
ATOM 3188 C CA . SER B 1 197 ? -5.099 19.746 -7.884 1.00 47.99 185 SER B CA 1
ATOM 3189 C C . SER B 1 197 ? -4.565 20.002 -6.482 1.00 49.79 185 SER B C 1
ATOM 3190 O O . SER B 1 197 ? -3.409 19.704 -6.179 1.00 45.99 185 SER B O 1
ATOM 3193 N N . SER B 1 198 ? -5.421 20.563 -5.633 1.00 55.98 186 SER B N 1
ATOM 3194 C CA . SER B 1 198 ? -5.069 20.855 -4.249 1.00 50.85 186 SER B CA 1
ATOM 3195 C C . SER B 1 198 ? -6.314 20.970 -3.380 1.00 51.14 186 SER B C 1
ATOM 3196 O O . SER B 1 198 ? -7.397 21.289 -3.870 1.00 53.57 186 SER B O 1
ATOM 3199 N N . SER B 1 199 ? -6.153 20.701 -2.088 1.00 57.09 187 SER B N 1
ATOM 3200 C CA . SER B 1 199 ? -7.231 20.881 -1.123 1.00 56.85 187 SER B CA 1
ATOM 3201 C C . SER B 1 199 ? -6.739 21.730 0.043 1.00 60.18 187 SER B C 1
ATOM 3202 O O . SER B 1 199 ? -5.560 22.083 0.106 1.00 59.77 187 SER B O 1
ATOM 3205 N N . GLU B 1 200 ? -7.646 22.052 0.962 1.00 61.78 188 GLU B N 1
ATOM 3206 C CA . GLU B 1 200 ? -7.319 22.883 2.117 1.00 63.67 188 GLU B CA 1
ATOM 3207 C C . GLU B 1 200 ? -6.154 22.326 2.930 1.00 63.16 188 GLU B C 1
ATOM 3208 O O . GLU B 1 200 ? -5.302 23.077 3.405 1.00 59.98 188 GLU B O 1
ATOM 3212 N N . ASN B 1 201 ? -6.117 21.005 3.078 1.00 64.75 189 ASN B N 1
ATOM 3213 C CA . ASN B 1 201 ? -5.120 20.362 3.924 1.00 62.38 189 ASN B CA 1
ATOM 3214 C C . ASN B 1 201 ? -4.065 19.587 3.139 1.00 58.72 189 ASN B C 1
ATOM 3215 O O . ASN B 1 201 ? -3.011 19.247 3.675 1.00 60.13 189 ASN B O 1
ATOM 3220 N N . CYS B 1 202 ? -4.346 19.314 1.870 1.00 60.19 190 CYS B N 1
ATOM 3221 C CA . CYS B 1 202 ? -3.404 18.590 1.025 1.00 53.19 190 CYS B CA 1
ATOM 3222 C C . CYS B 1 202 ? -2.972 19.440 -0.168 1.00 53.24 190 CYS B C 1
ATOM 3223 O O . CYS B 1 202 ? -3.740 19.640 -1.110 1.00 54.34 190 CYS B O 1
ATOM 3226 N N . LEU B 1 203 ? -1.741 19.940 -0.115 1.00 50.53 191 LEU B N 1
ATOM 3227 C CA . LEU B 1 203 ? -1.193 20.752 -1.196 1.00 51.14 191 LEU B CA 1
ATOM 3228 C C . LEU B 1 203 ? -1.090 19.941 -2.481 1.00 54.37 191 LEU B C 1
ATOM 3229 O O . LEU B 1 203 ? -1.747 20.246 -3.476 1.00 52.87 191 LEU B O 1
ATOM 3234 N N . ILE B 1 204 ? -0.262 18.902 -2.449 1.00 56.42 192 ILE B N 1
ATOM 3235 C CA . ILE B 1 204 ? -0.083 18.027 -3.600 1.00 47.89 192 ILE B CA 1
ATOM 3236 C C . ILE B 1 204 ? -1.162 16.945 -3.604 1.00 47.15 192 ILE B C 1
ATOM 3237 O O . ILE B 1 204 ? -0.897 15.782 -3.302 1.00 54.41 192 ILE B O 1
ATOM 3242 N N . CYS B 1 205 ? -2.383 17.344 -3.947 1.00 49.00 193 CYS B N 1
ATOM 3243 C CA . CYS B 1 205 ? -3.531 16.446 -3.896 1.00 48.99 193 CYS B CA 1
ATOM 3244 C C . CYS B 1 205 ? -3.635 15.575 -5.144 1.00 52.63 193 CYS B C 1
ATOM 3245 O O . CYS B 1 205 ? -4.146 14.456 -5.086 1.00 49.17 193 CYS B O 1
ATOM 3248 N N . SER B 1 206 ? -3.152 16.088 -6.271 1.00 52.47 194 SER B N 1
ATOM 3249 C CA . SER B 1 206 ? -3.188 15.331 -7.518 1.00 50.25 194 SER B CA 1
ATOM 3250 C C . SER B 1 206 ? -2.063 15.731 -8.465 1.00 50.09 194 SER B C 1
ATOM 3251 O O . SER B 1 206 ? -1.812 16.916 -8.681 1.00 55.86 194 SER B O 1
ATOM 3254 N N . ILE B 1 207 ? -1.395 14.731 -9.032 1.00 47.64 195 ILE B N 1
ATOM 3255 C CA . ILE B 1 207 ? -0.265 14.966 -9.923 1.00 49.42 195 ILE B CA 1
ATOM 3256 C C . ILE B 1 207 ? -0.519 14.414 -11.322 1.00 54.36 195 ILE B C 1
ATOM 3257 O O . ILE B 1 207 ? -1.500 13.704 -11.549 1.00 55.56 195 ILE B O 1
ATOM 3262 N N . TYR B 1 208 ? 0.371 14.743 -12.255 1.00 49.66 196 TYR B N 1
ATOM 3263 C CA . TYR B 1 208 ? 0.247 14.288 -13.637 1.00 50.08 196 TYR B CA 1
ATOM 3264 C C . TYR B 1 208 ? 1.583 14.330 -14.374 1.00 49.68 196 TYR B C 1
ATOM 3265 O O . TYR B 1 208 ? 2.348 15.284 -14.243 1.00 53.41 196 TYR B O 1
ATOM 3274 N N . ASN B 1 209 ? 1.851 13.286 -15.151 1.00 49.34 197 ASN B N 1
ATOM 3275 C CA . ASN B 1 209 ? 3.085 13.185 -15.921 1.00 51.32 197 ASN B CA 1
ATOM 3276 C C . ASN B 1 209 ? 2.788 12.903 -17.391 1.00 52.30 197 ASN B C 1
ATOM 3277 O O . ASN B 1 209 ? 2.427 11.783 -17.754 1.00 51.44 197 ASN B O 1
ATOM 3282 N N . LYS B 1 210 ? 2.943 13.923 -18.230 1.00 50.73 198 LYS B N 1
ATOM 3283 C CA . LYS B 1 210 ? 2.544 13.836 -19.634 1.00 53.80 198 LYS B CA 1
ATOM 3284 C C . LYS B 1 210 ? 3.395 12.869 -20.454 1.00 49.47 198 LYS B C 1
ATOM 3285 O O . LYS B 1 210 ? 2.925 12.308 -21.441 1.00 47.15 198 LYS B O 1
ATOM 3287 N N . GLU B 1 211 ? 4.641 12.673 -20.039 1.00 48.48 199 GLU B N 1
ATOM 3288 C CA . GLU B 1 211 ? 5.581 11.844 -20.784 1.00 46.49 199 GLU B CA 1
ATOM 3289 C C . GLU B 1 211 ? 5.344 10.353 -20.570 1.00 57.09 199 GLU B C 1
ATOM 3290 O O . GLU B 1 211 ? 5.885 9.522 -21.301 1.00 57.61 199 GLU B O 1
ATOM 3296 N N . TYR B 1 212 ? 4.551 10.014 -19.558 1.00 57.17 200 TYR B N 1
ATOM 3297 C CA . TYR B 1 212 ? 4.258 8.614 -19.264 1.00 53.10 200 TYR B CA 1
ATOM 3298 C C . TYR B 1 212 ? 2.774 8.363 -19.023 1.00 48.52 200 TYR B C 1
ATOM 3299 O O . TYR B 1 212 ? 2.377 7.238 -18.716 1.00 52.65 200 TYR B O 1
ATOM 3308 N N . ASN B 1 213 ? 1.965 9.410 -19.170 1.00 46.18 201 ASN B N 1
ATOM 3309 C CA . ASN B 1 213 ? 0.537 9.340 -18.871 1.00 50.67 201 ASN B CA 1
ATOM 3310 C C . ASN B 1 213 ? 0.268 8.767 -17.485 1.00 49.82 201 ASN B C 1
ATOM 3311 O O . ASN B 1 213 ? -0.546 7.857 -17.320 1.00 47.90 201 ASN B O 1
ATOM 3316 N N . ILE B 1 214 ? 0.969 9.301 -16.493 1.00 51.15 202 ILE B N 1
ATOM 3317 C CA . ILE B 1 214 ? 0.775 8.887 -15.114 1.00 45.23 202 ILE B CA 1
ATOM 3318 C C . ILE B 1 214 ? -0.138 9.874 -14.398 1.00 43.22 202 ILE B C 1
ATOM 3319 O O . ILE B 1 214 ? 0.105 11.081 -14.405 1.00 39.88 202 ILE B O 1
ATOM 3324 N N . TYR B 1 215 ? -1.201 9.351 -13.799 1.00 45.19 203 TYR B N 1
ATOM 3325 C CA . TYR B 1 215 ? -2.159 10.173 -13.074 1.00 44.05 203 TYR B CA 1
ATOM 3326 C C . TYR B 1 215 ? -2.254 9.692 -11.633 1.00 44.75 203 TYR B C 1
ATOM 3327 O O . TYR B 1 215 ? -2.187 8.492 -11.364 1.00 42.55 203 TYR B O 1
ATOM 3336 N N . GLY B 1 216 ? -2.405 10.629 -10.706 1.00 43.11 204 GLY B N 1
ATOM 3337 C CA . GLY B 1 216 ? -2.497 10.283 -9.303 1.00 42.54 204 GLY B CA 1
ATOM 3338 C C . GLY B 1 216 ? -3.415 11.219 -8.551 1.00 41.12 204 GLY B C 1
ATOM 3339 O O . GLY B 1 216 ? -3.345 12.432 -8.722 1.00 43.51 204 GLY B O 1
ATOM 3340 N N . VAL B 1 217 ? -4.288 10.651 -7.727 1.00 44.20 205 VAL B N 1
ATOM 3341 C CA . VAL B 1 217 ? -5.162 11.447 -6.876 1.00 38.27 205 VAL B CA 1
ATOM 3342 C C . VAL B 1 217 ? -5.052 10.963 -5.435 1.00 38.76 205 VAL B C 1
ATOM 3343 O O . VAL B 1 217 ? -4.923 9.765 -5.179 1.00 35.74 205 VAL B O 1
ATOM 3347 N N . GLN B 1 218 ? -5.083 11.903 -4.496 1.00 45.31 206 GLN B N 1
ATOM 3348 C CA . GLN B 1 218 ? -4.958 11.570 -3.084 1.00 43.93 206 GLN B CA 1
ATOM 3349 C C . GLN B 1 218 ? -6.278 11.040 -2.536 1.00 44.96 206 GLN B C 1
ATOM 3350 O O . GLN B 1 218 ? -6.300 10.249 -1.592 1.00 48.02 206 GLN B O 1
ATOM 3356 N N . TYR B 1 219 ? -7.378 11.473 -3.143 1.00 39.47 207 TYR B N 1
ATOM 3357 C CA . TYR B 1 219 ? -8.707 11.080 -2.690 1.00 44.96 207 TYR B CA 1
ATOM 3358 C C . TYR B 1 219 ? -9.140 9.741 -3.280 1.00 39.35 207 TYR B C 1
ATOM 3359 O O . TYR B 1 219 ? -8.381 9.097 -4.003 1.00 34.57 207 TYR B O 1
ATOM 3368 N N . HIS B 1 220 ? -10.362 9.329 -2.955 1.00 38.71 208 HIS B N 1
ATOM 3369 C CA . HIS B 1 220 ? -10.916 8.071 -3.443 1.00 37.00 208 HIS B CA 1
ATOM 3370 C C . HIS B 1 220 ? -12.059 8.318 -4.418 1.00 36.99 208 HIS B C 1
ATOM 3371 O O . HIS B 1 220 ? -13.210 8.454 -4.006 1.00 40.28 208 HIS B O 1
ATOM 3378 N N . PRO B 1 221 ? -11.747 8.367 -5.721 1.00 39.70 209 PRO B N 1
ATOM 3379 C CA . PRO B 1 221 ? -12.771 8.614 -6.741 1.00 41.47 209 PRO B CA 1
ATOM 3380 C C . PRO B 1 221 ? -13.697 7.422 -6.963 1.00 38.43 209 PRO B C 1
ATOM 3381 O O . PRO B 1 221 ? -14.624 7.523 -7.766 1.00 44.17 209 PRO B O 1
ATOM 3385 N N . GLU B 1 222 ? -13.457 6.317 -6.263 1.00 39.13 210 GLU B N 1
ATOM 3386 C CA . GLU B 1 222 ? -14.231 5.100 -6.482 1.00 37.28 210 GLU B CA 1
ATOM 3387 C C . GLU B 1 222 ? -15.473 5.024 -5.598 1.00 35.11 210 GLU B C 1
ATOM 3388 O O . GLU B 1 222 ? -16.339 4.178 -5.820 1.00 35.82 210 GLU B O 1
ATOM 3394 N N . VAL B 1 223 ? -15.564 5.901 -4.602 1.00 38.57 211 VAL B N 1
ATOM 3395 C CA . VAL B 1 223 ? -16.721 5.901 -3.708 1.00 42.46 211 VAL B CA 1
ATOM 3396 C C . VAL B 1 223 ? -17.793 6.880 -4.191 1.00 41.96 211 VAL B C 1
ATOM 3397 O O . VAL B 1 223 ? -17.506 7.818 -4.936 1.00 41.94 211 VAL B O 1
ATOM 3401 N N . TYR B 1 224 ? -19.028 6.654 -3.755 1.00 48.75 212 TYR B N 1
ATOM 3402 C CA . TYR B 1 224 ? -20.176 7.420 -4.235 1.00 51.47 212 TYR B CA 1
ATOM 3403 C C . TYR B 1 224 ? -20.156 8.880 -3.785 1.00 53.49 212 TYR B C 1
ATOM 3404 O O . TYR B 1 224 ? -20.937 9.696 -4.275 1.00 57.12 212 TYR B O 1
ATOM 3406 N N . GLU B 1 225 ? -19.266 9.207 -2.855 1.00 52.45 213 GLU B N 1
ATOM 3407 C CA . GLU B 1 225 ? -19.165 10.570 -2.347 1.00 51.25 213 GLU B CA 1
ATOM 3408 C C . GLU B 1 225 ? -18.416 11.460 -3.330 1.00 53.38 213 GLU B C 1
ATOM 3409 O O . GLU B 1 225 ? -18.609 12.676 -3.357 1.00 57.64 213 GLU B O 1
ATOM 3415 N N . SER B 1 226 ? -17.554 10.847 -4.133 1.00 51.73 214 SER B N 1
ATOM 3416 C CA . SER B 1 226 ? -16.877 11.560 -5.207 1.00 52.06 214 SER B CA 1
ATOM 3417 C C . SER B 1 226 ? -17.833 11.714 -6.385 1.00 57.45 214 SER B C 1
ATOM 3418 O O . SER B 1 226 ? -17.976 10.805 -7.204 1.00 55.27 214 SER B O 1
ATOM 3421 N N . LEU B 1 227 ? -18.487 12.870 -6.455 1.00 54.48 215 LEU B N 1
ATOM 3422 C CA . LEU B 1 227 ? -19.550 13.106 -7.427 1.00 51.46 215 LEU B CA 1
ATOM 3423 C C . LEU B 1 227 ? -19.057 13.062 -8.869 1.00 45.76 215 LEU B C 1
ATOM 3424 O O . LEU B 1 227 ? -19.820 12.747 -9.781 1.00 53.25 215 LEU B O 1
ATOM 3429 N N . ASP B 1 228 ? -17.783 13.376 -9.073 1.00 45.57 216 ASP B N 1
ATOM 3430 C CA . ASP B 1 228 ? -17.198 13.328 -10.407 1.00 49.30 216 ASP B CA 1
ATOM 3431 C C . ASP B 1 228 ? -16.265 12.129 -10.556 1.00 53.06 216 ASP B C 1
ATOM 3432 O O . ASP B 1 228 ? -15.318 12.163 -11.341 1.00 49.71 216 ASP B O 1
ATOM 3437 N N . GLY B 1 229 ? -16.543 11.070 -9.802 1.00 49.11 217 GLY B N 1
ATOM 3438 C CA . GLY B 1 229 ? -15.706 9.883 -9.804 1.00 47.65 217 GLY B CA 1
ATOM 3439 C C . GLY B 1 229 ? -15.882 9.013 -11.034 1.00 46.60 217 GLY B C 1
ATOM 3440 O O . GLY B 1 229 ? -14.902 8.580 -11.641 1.00 45.21 217 GLY B O 1
ATOM 3441 N N . GLU B 1 230 ? -17.135 8.757 -11.397 1.00 45.74 218 GLU B N 1
ATOM 3442 C CA . GLU B 1 230 ? -17.461 7.961 -12.577 1.00 40.35 218 GLU B CA 1
ATOM 3443 C C . GLU B 1 230 ? -16.897 8.592 -13.848 1.00 44.10 218 GLU B C 1
ATOM 3444 O O . GLU B 1 230 ? -16.527 7.896 -14.794 1.00 37.27 218 GLU B O 1
ATOM 3450 N N . LEU B 1 231 ? -16.830 9.919 -13.856 1.00 43.87 219 LEU B N 1
ATOM 3451 C CA . LEU B 1 231 ? -16.315 10.658 -15.000 1.00 42.07 219 LEU B CA 1
ATOM 3452 C C . LEU B 1 231 ? -14.811 10.454 -15.159 1.00 42.09 219 LEU B C 1
ATOM 3453 O O . LEU B 1 231 ? -14.306 10.340 -16.276 1.00 43.78 219 LEU B O 1
ATOM 3458 N N . MET B 1 232 ? -14.100 10.414 -14.036 1.00 42.12 220 MET B N 1
ATOM 3459 C CA . MET B 1 232 ? -12.653 10.236 -14.054 1.00 42.89 220 MET B CA 1
ATOM 3460 C C . MET B 1 232 ? -12.279 8.847 -14.550 1.00 42.49 220 MET B C 1
ATOM 3461 O O . MET B 1 232 ? -11.324 8.687 -15.312 1.00 41.40 220 MET B O 1
ATOM 3466 N N . PHE B 1 233 ? -13.033 7.845 -14.112 1.00 35.93 221 PHE B N 1
ATOM 3467 C CA . PHE B 1 233 ? -12.791 6.474 -14.537 1.00 43.39 221 PHE B CA 1
ATOM 3468 C C . PHE B 1 233 ? -13.091 6.304 -16.023 1.00 43.25 221 PHE B C 1
ATOM 3469 O O . PHE B 1 233 ? -12.416 5.539 -16.713 1.00 41.80 221 PHE B O 1
ATOM 3477 N N . TYR B 1 234 ? -14.097 7.022 -16.515 1.00 41.58 222 TYR B N 1
ATOM 3478 C CA . TYR B 1 234 ? -14.411 6.995 -17.938 1.00 43.86 222 TYR B CA 1
ATOM 3479 C C . TYR B 1 234 ? -13.278 7.628 -18.737 1.00 40.53 222 TYR B C 1
ATOM 3480 O O . TYR B 1 234 ? -12.813 7.060 -19.727 1.00 40.76 222 TYR B O 1
ATOM 3489 N N . ASN B 1 235 ? -12.843 8.807 -18.303 1.00 36.32 223 ASN B N 1
ATOM 3490 C CA . ASN B 1 235 ? -11.783 9.533 -18.992 1.00 42.77 223 ASN B CA 1
ATOM 3491 C C . ASN B 1 235 ? -10.482 8.746 -19.061 1.00 44.39 223 ASN B C 1
ATOM 3492 O O . ASN B 1 235 ? -9.776 8.793 -20.065 1.00 46.93 223 ASN B O 1
ATOM 3497 N N . PHE B 1 236 ? -10.171 8.018 -17.993 1.00 48.04 224 PHE B N 1
ATOM 3498 C CA . PHE B 1 236 ? -8.939 7.244 -17.945 1.00 41.81 224 PHE B CA 1
ATOM 3499 C C . PHE B 1 236 ? -9.026 6.003 -18.825 1.00 38.57 224 PHE B C 1
ATOM 3500 O O . PHE B 1 236 ? -8.111 5.713 -19.593 1.00 37.95 224 PHE B O 1
ATOM 3508 N N . ALA B 1 237 ? -10.133 5.277 -18.712 1.00 41.43 225 ALA B N 1
ATOM 3509 C CA . ALA B 1 237 ? -10.298 4.018 -19.433 1.00 41.88 225 ALA B CA 1
ATOM 3510 C C . ALA B 1 237 ? -10.511 4.219 -20.933 1.00 46.82 225 ALA B C 1
ATOM 3511 O O . ALA B 1 237 ? -9.975 3.465 -21.744 1.00 44.09 225 ALA B O 1
ATOM 3513 N N . TYR B 1 238 ? -11.287 5.236 -21.300 1.00 46.80 226 TYR B N 1
ATOM 3514 C CA . TYR B 1 238 ? -11.677 5.420 -22.695 1.00 43.39 226 TYR B CA 1
ATOM 3515 C C . TYR B 1 238 ? -10.907 6.518 -23.426 1.00 45.77 226 TYR B C 1
ATOM 3516 O O . TYR B 1 238 ? -10.527 6.342 -24.581 1.00 51.49 226 TYR B O 1
ATOM 3525 N N . ASN B 1 239 ? -10.682 7.648 -22.764 1.00 44.81 227 ASN B N 1
ATOM 3526 C CA . ASN B 1 239 ? -10.021 8.776 -23.415 1.00 41.12 227 ASN B CA 1
ATOM 3527 C C . ASN B 1 239 ? -8.504 8.762 -23.258 1.00 44.56 227 ASN B C 1
ATOM 3528 O O . ASN B 1 239 ? -7.788 9.381 -24.043 1.00 51.30 227 ASN B O 1
ATOM 3533 N N . ILE B 1 240 ? -8.014 8.060 -22.242 1.00 47.73 228 ILE B N 1
ATOM 3534 C CA . ILE B 1 240 ? -6.579 8.006 -21.983 1.00 43.90 228 ILE B CA 1
ATOM 3535 C C . ILE B 1 240 ? -5.990 6.653 -22.375 1.00 45.68 228 ILE B C 1
ATOM 3536 O O . ILE B 1 240 ? -4.998 6.585 -23.102 1.00 49.94 228 ILE B O 1
ATOM 3541 N N . CYS B 1 241 ? -6.605 5.578 -21.896 1.00 47.96 229 CYS B N 1
ATOM 3542 C CA . CYS B 1 241 ? -6.131 4.235 -22.207 1.00 48.85 229 CYS B CA 1
ATOM 3543 C C . CYS B 1 241 ? -6.665 3.758 -23.552 1.00 50.89 229 CYS B C 1
ATOM 3544 O O . CYS B 1 241 ? -6.202 2.752 -24.090 1.00 52.79 229 CYS B O 1
ATOM 3547 N N . LYS B 1 242 ? -7.641 4.491 -24.083 1.00 51.56 230 LYS B N 1
ATOM 3548 C CA . LYS B 1 242 ? -8.279 4.237 -25.374 1.00 49.56 230 LYS B CA 1
ATOM 3549 C C . LYS B 1 242 ? -8.761 2.794 -25.520 1.00 47.55 230 LYS B C 1
ATOM 3550 O O . LYS B 1 242 ? -8.453 2.127 -26.507 1.00 49.95 230 LYS B O 1
ATOM 3556 N N . CYS B 1 243 ? -9.600 2.398 -24.568 1.00 49.59 231 CYS B N 1
ATOM 3557 C CA . CYS B 1 243 ? -10.227 1.081 -24.607 1.00 52.42 231 CYS B CA 1
ATOM 3558 C C . CYS B 1 243 ? -11.415 1.075 -25.564 1.00 53.84 231 CYS B C 1
ATOM 3559 O O . CYS B 1 243 ? -12.149 2.059 -25.660 1.00 56.19 231 CYS B O 1
ATOM 3562 N N . LYS B 1 244 ? -11.597 -0.038 -26.268 1.00 56.05 232 LYS B N 1
ATOM 3563 C CA . LYS B 1 244 ? -12.684 -0.169 -27.233 1.00 57.66 232 LYS B CA 1
ATOM 3564 C C . LYS B 1 244 ? -14.043 -0.170 -26.541 1.00 56.22 232 LYS B C 1
ATOM 3565 O O . LYS B 1 244 ? -14.164 -0.583 -25.387 1.00 61.76 232 LYS B O 1
ATOM 3567 N N . LYS B 1 245 ? -15.064 0.289 -27.257 1.00 57.32 233 LYS B N 1
ATOM 3568 C CA . LYS B 1 245 ? -16.404 0.419 -26.697 1.00 61.11 233 LYS B CA 1
ATOM 3569 C C . LYS B 1 245 ? -17.325 -0.705 -27.165 1.00 63.80 233 LYS B C 1
ATOM 3570 O O . LYS B 1 245 ? -16.927 -1.561 -27.956 1.00 63.07 233 LYS B O 1
#

Radius of gyration: 24.18 Å; Cα contacts (8 Å, |Δi|>4): 1079; chains: 2; bounding box: 36×73×65 Å